Protein AF-A0A2M8CBD7-F1 (afdb_monomer)

Sequence (368 aa):
MSSFVKQGWAGKINLIYIDPPFFTGADFTVRTKIGDEQIEKEPSIIEERAYKDTWSDGIASYLKYMYERLVLMRELLAENGTIYVHLDWHVGHYVKVMMDEIFGYENFVNEVVWRKTNSPKAQTKGLGTQHDIIFIYEKNVGMCNLNSVYREPDEEYLKSFIHDDHDGKGPYQTTALIAGGVQRTAGRKVFEFRGIKAPWLYSLENLERFWQEGRIYKTKSGYRLKVHLKDISGQIVSDLWVDKEVNPLQGQSQEALTFDTQKPEALLKRIILASSNPGDIVADFFCGSGTTLAVAEKLGRRWIGSDLSKFAIQVTRKRLLDIHHSKDLQNKDRKYDKPARPFELWNIGNYETVYWQERQDEYLTFML

Secondary structure (DSSP, 8-state):
-HHHIIIIITT-EEEEEE-----------EEEEETTEEEEEPPPHHHHHHHHHHTTTTHHHHHHHHHHHHHHHHHHEEEEEEEEEEE-TTTHHHHHHHHHHHH-GGGEEEEEEEE--SS--TT-SSS---EEEEEEEESSTT---PPP-EEPPPHHHHTT--B--SSSS--EEEEESB--SHHHHTTPPPEEETTEEE-BSS-HHHHHHHHHTT-EEEETTEEEEEEEGGG-SSEEP-SEE-SGGGPPPPTT-TT--S-TTPPPHHHHHHHHHHH--TT-EEEETT-TT-HHHHHHHHTT-EEEE--S-HHHHHHHHHHHHTGGGSBPSS-TTSB--SPPPP-----HHHHHHHHHHS-HHHHHHHH-

Solvent-accessible surface area (backbone atoms only — not comparable to full-atom values): 21058 Å² total; per-residue (Å²): 104,71,63,46,47,78,73,66,43,46,47,59,29,31,26,37,46,38,55,60,85,62,80,79,85,70,84,72,69,47,54,37,71,62,85,95,45,79,43,77,40,72,56,50,74,66,56,48,46,51,56,53,62,54,42,69,74,40,69,61,37,47,51,52,60,47,48,66,48,51,54,49,50,60,48,28,29,13,68,44,6,36,40,36,45,42,35,39,86,87,45,38,68,63,50,49,56,51,44,32,70,72,50,34,65,79,16,56,71,51,68,29,45,36,37,63,42,98,62,52,58,89,85,46,82,79,82,47,81,32,59,34,41,34,40,32,33,27,58,35,69,94,45,52,58,76,44,90,48,64,40,80,66,47,75,73,62,57,65,54,41,76,42,64,87,84,79,81,66,58,40,18,25,76,43,82,40,54,52,70,57,74,81,62,41,64,92,51,69,68,48,76,55,97,90,42,75,40,38,48,72,59,55,70,69,56,52,51,50,35,50,76,72,64,30,56,42,80,55,100,89,48,63,26,35,54,46,37,63,83,78,51,96,48,35,76,64,72,52,69,46,72,53,80,78,48,42,52,71,49,97,84,40,92,84,62,65,75,45,96,82,54,66,38,57,50,45,47,43,53,54,47,54,24,39,50,54,72,68,36,32,38,34,21,75,41,31,43,58,24,43,62,50,49,40,30,52,78,61,48,21,42,65,48,76,36,58,90,48,70,64,30,50,51,47,20,50,51,49,39,68,50,37,23,78,33,73,24,92,89,43,83,92,38,56,47,70,45,71,58,74,93,81,84,88,84,50,70,75,60,54,47,51,61,59,30,69,80,35,56,77,58,44,61,67,69,78,106

Foldseek 3Di:
DVLCVVVVLFQAAAEEEEEDDALPPDQDWFWADDDPDIDTDRDPPVRVCVVCVCQVVHCVSVLVVVLVVVLVVLRNHHQQHKYKYKYAPNCVVVVVVSCCVRQNPLQWDDKAWAFADPDFDPPDDDDGDGTIIITMGTNDHPRYDFDWDFDADDPVNVVQQPDDPVPPLDTWHWADQAQDDDVRQPPADFDDDPRDTGSGPDDNVVVVVQVVVVQWDADPRGTTGTDGPVNDPHHTDDSYHPDPQQYADDPPDPPDDSFVPDGDLSVLLRVCNGGHAAAGEYEYACCQQNSNVLSCQLRNYHYYYHHPDPVSVVNNVVCQQCQLQDARPVDRVDGSNDHGDDDDDDDPVNSCCVVCVVVVVVVVVVVD

pLDDT: mean 84.97, std 16.79, range [34.19, 98.75]

Organism: NCBI:txid1805029

Structure (mmCIF, N/CA/C/O backbone):
data_AF-A0A2M8CBD7-F1
#
_entry.id   AF-A0A2M8CBD7-F1
#
loop_
_atom_site.group_PDB
_atom_site.id
_atom_site.type_symbol
_atom_site.label_atom_id
_atom_site.label_alt_id
_atom_site.label_comp_id
_atom_site.label_asym_id
_atom_site.label_entity_id
_atom_site.label_seq_id
_atom_site.pdbx_PDB_ins_code
_atom_site.Cartn_x
_atom_site.Cartn_y
_atom_site.Cartn_z
_atom_site.occupancy
_atom_site.B_iso_or_equiv
_atom_site.auth_seq_id
_atom_site.auth_comp_id
_atom_site.auth_asym_id
_atom_site.auth_atom_id
_atom_site.pdbx_PDB_model_num
ATOM 1 N N . MET A 1 1 ? -8.365 -6.777 19.717 1.00 83.69 1 MET A N 1
ATOM 2 C CA . MET A 1 1 ? -7.220 -7.484 19.094 1.00 83.69 1 MET A CA 1
ATOM 3 C C . MET A 1 1 ? -6.781 -8.681 19.924 1.00 83.69 1 MET A C 1
ATOM 5 O O . MET A 1 1 ? -6.815 -9.776 19.388 1.00 83.69 1 MET A O 1
ATOM 9 N N . SER A 1 2 ? -6.460 -8.523 21.214 1.00 83.56 2 SER A N 1
ATOM 10 C CA . SER A 1 2 ? -6.148 -9.647 22.124 1.00 83.56 2 SER A CA 1
ATOM 11 C C . SER A 1 2 ? -7.202 -10.761 22.099 1.00 83.56 2 SER A C 1
ATOM 13 O O . SER A 1 2 ? -6.881 -11.944 22.079 1.00 83.56 2 SER A O 1
ATOM 15 N N . SER A 1 3 ? -8.475 -10.389 22.010 1.00 81.50 3 SER A N 1
ATOM 16 C CA . SER A 1 3 ? -9.573 -11.322 21.793 1.00 81.50 3 SER A CA 1
ATOM 17 C C . SER A 1 3 ? -9.464 -12.159 20.520 1.00 81.50 3 SER A C 1
ATOM 19 O O . SER A 1 3 ? -9.639 -13.371 20.573 1.00 81.50 3 SER A O 1
ATOM 21 N N . PHE A 1 4 ? -9.158 -11.535 19.381 1.00 85.31 4 PHE A N 1
ATOM 22 C CA . PHE A 1 4 ? -8.961 -12.250 18.119 1.00 85.31 4 PHE A CA 1
ATOM 23 C C . PHE A 1 4 ? -7.847 -13.290 18.254 1.00 85.31 4 PHE A C 1
ATOM 25 O O . PHE A 1 4 ? -8.027 -14.430 17.829 1.00 85.31 4 PHE A O 1
ATOM 32 N N . VAL A 1 5 ? -6.742 -12.936 18.918 1.00 84.56 5 VAL A N 1
ATOM 33 C CA . VAL A 1 5 ? -5.652 -13.876 19.214 1.00 84.56 5 VAL A CA 1
ATOM 34 C C . VAL A 1 5 ? -6.177 -15.074 20.014 1.00 84.56 5 VAL A C 1
ATOM 36 O O . VAL A 1 5 ? -6.012 -16.212 19.577 1.00 84.56 5 VAL A O 1
ATOM 39 N N . LYS A 1 6 ? -6.907 -14.834 21.115 1.00 81.62 6 LYS A N 1
ATOM 40 C CA . LYS A 1 6 ? -7.518 -15.896 21.944 1.00 81.62 6 LYS A CA 1
ATOM 41 C C . LYS A 1 6 ? -8.514 -16.777 21.179 1.00 81.62 6 LYS A C 1
ATOM 43 O O . LYS A 1 6 ? -8.679 -17.945 21.509 1.00 81.62 6 LYS A O 1
ATOM 48 N N . GLN A 1 7 ? -9.163 -16.239 20.151 1.00 83.06 7 GLN A N 1
ATOM 49 C CA . GLN A 1 7 ? -10.105 -16.963 19.294 1.00 83.06 7 GLN A CA 1
ATOM 50 C C . GLN A 1 7 ? -9.442 -17.683 18.106 1.00 83.06 7 GLN A C 1
ATOM 52 O O . GLN A 1 7 ? -10.140 -18.197 17.235 1.00 83.06 7 GLN A O 1
ATOM 57 N N . GLY A 1 8 ? -8.107 -17.726 18.041 1.00 88.31 8 GLY A N 1
ATOM 58 C CA . GLY A 1 8 ? -7.384 -18.462 17.000 1.00 88.31 8 GLY A CA 1
ATOM 59 C C . GLY A 1 8 ? -7.198 -17.701 15.684 1.00 88.31 8 GLY A C 1
ATOM 60 O O . GLY A 1 8 ? -6.902 -18.315 14.657 1.00 88.31 8 GLY A O 1
ATOM 61 N N . TRP A 1 9 ? -7.336 -16.370 15.694 1.00 92.69 9 TRP A N 1
ATOM 62 C CA . TRP A 1 9 ? -7.042 -15.519 14.531 1.00 92.69 9 TRP A CA 1
ATOM 63 C C . TRP A 1 9 ? -5.560 -15.151 14.390 1.00 92.69 9 TRP A C 1
ATOM 65 O O . TRP A 1 9 ? -5.191 -14.473 13.431 1.00 92.69 9 TRP A O 1
ATOM 75 N N . ALA A 1 10 ? -4.704 -15.596 15.312 1.00 96.19 10 ALA A N 1
ATOM 76 C CA . ALA A 1 10 ? -3.258 -15.473 15.162 1.00 96.19 10 ALA A CA 1
ATOM 77 C C . ALA A 1 10 ? -2.799 -16.117 13.841 1.00 96.19 10 ALA A C 1
ATOM 79 O O . ALA A 1 10 ? -3.239 -17.216 13.486 1.00 96.19 10 ALA A O 1
ATOM 80 N N . GLY A 1 11 ? -1.926 -15.437 13.095 1.00 97.19 11 GLY A N 1
ATOM 81 C CA . GLY A 1 11 ? -1.415 -15.979 11.836 1.00 97.19 11 GLY A CA 1
ATOM 82 C C . GLY A 1 11 ? -2.386 -15.944 10.650 1.00 97.19 11 GLY A C 1
ATOM 83 O O . GLY A 1 11 ? -2.161 -16.684 9.692 1.00 97.19 11 GLY A O 1
ATOM 84 N N . LYS A 1 12 ? -3.490 -15.182 10.696 1.00 97.81 12 LYS A N 1
ATOM 85 C CA . LYS A 1 12 ? -4.564 -15.265 9.679 1.00 97.81 12 LYS A CA 1
ATOM 86 C C . LYS A 1 12 ? -4.714 -14.039 8.782 1.00 97.81 12 LYS A C 1
ATOM 88 O O . LYS A 1 12 ? -5.360 -14.155 7.745 1.00 97.81 12 LYS A O 1
ATOM 93 N N . ILE A 1 13 ? -4.177 -12.881 9.157 1.00 98.31 13 ILE A N 1
ATOM 94 C CA . ILE A 1 13 ? -4.393 -11.628 8.419 1.00 98.31 13 ILE A CA 1
ATOM 95 C C . ILE A 1 13 ? -3.277 -11.426 7.391 1.00 98.31 13 ILE A C 1
ATOM 97 O O . ILE A 1 13 ? -2.106 -11.390 7.749 1.00 98.31 13 ILE A O 1
ATOM 101 N N . ASN A 1 14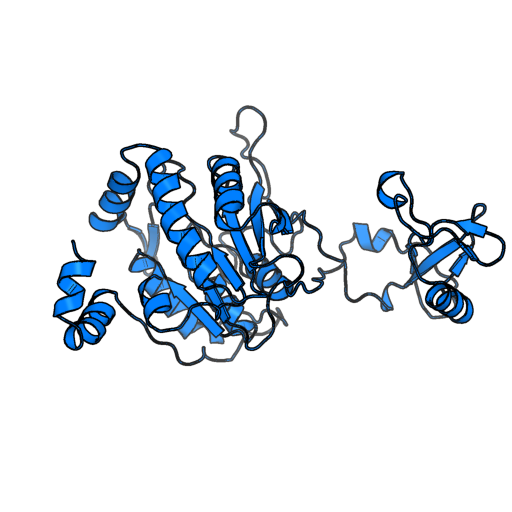 ? -3.619 -11.283 6.111 1.00 98.44 14 ASN A N 1
ATOM 102 C CA . ASN A 1 14 ? -2.627 -11.155 5.037 1.00 98.44 14 ASN A CA 1
ATOM 103 C C . ASN A 1 14 ? -2.070 -9.732 4.921 1.00 98.44 14 ASN A C 1
ATOM 105 O O . ASN A 1 14 ? -0.897 -9.546 4.610 1.00 98.44 14 ASN A O 1
ATOM 109 N N . LEU A 1 15 ? -2.910 -8.730 5.169 1.00 98.69 15 LEU A N 1
ATOM 110 C CA . LEU A 1 15 ? -2.531 -7.328 5.058 1.00 98.69 15 LEU A CA 1
ATOM 111 C C . LEU A 1 15 ? -3.157 -6.527 6.193 1.00 98.69 15 LEU A C 1
ATOM 113 O O . LEU A 1 15 ? -4.369 -6.570 6.385 1.00 98.69 15 LEU A O 1
ATOM 117 N N . ILE A 1 16 ? -2.344 -5.759 6.905 1.00 98.75 16 ILE A N 1
ATOM 118 C CA . ILE A 1 16 ? -2.811 -4.739 7.844 1.00 98.75 16 ILE A CA 1
ATOM 119 C C . ILE A 1 16 ? -2.449 -3.368 7.276 1.00 98.75 16 ILE A C 1
ATOM 121 O O . ILE A 1 16 ? -1.303 -3.132 6.911 1.00 98.75 16 ILE A O 1
ATOM 125 N N . TYR A 1 17 ? -3.405 -2.449 7.219 1.00 98.69 17 TYR A N 1
ATOM 126 C CA . TYR A 1 17 ? -3.135 -1.025 7.024 1.00 98.69 17 TYR A CA 1
ATOM 127 C C . TYR A 1 17 ? -3.629 -0.277 8.252 1.00 98.69 17 TYR A C 1
ATOM 129 O O . TYR A 1 17 ? -4.741 -0.530 8.706 1.00 98.69 17 TYR A O 1
ATOM 137 N N . ILE A 1 18 ? -2.820 0.639 8.778 1.00 97.31 18 ILE A N 1
ATOM 138 C CA . ILE A 1 18 ? -3.231 1.515 9.871 1.00 97.31 18 ILE A CA 1
ATOM 139 C C . ILE A 1 18 ? -2.839 2.966 9.605 1.00 97.31 18 ILE A C 1
ATOM 141 O O . ILE A 1 18 ? -1.761 3.261 9.090 1.00 97.31 18 ILE A O 1
ATOM 145 N N . ASP A 1 19 ? -3.730 3.859 10.020 1.00 93.12 19 ASP A N 1
ATOM 146 C CA . ASP A 1 19 ? -3.571 5.313 10.028 1.00 93.12 19 ASP A CA 1
ATOM 147 C C . ASP A 1 19 ? -3.836 5.812 11.459 1.00 93.12 19 ASP A C 1
ATOM 149 O O . ASP A 1 19 ? -4.906 6.354 11.748 1.00 93.12 19 ASP A O 1
ATOM 153 N N . PRO A 1 20 ? -2.928 5.508 12.409 1.00 90.25 20 PRO A N 1
ATOM 154 C CA . PRO A 1 20 ? -3.104 5.881 13.805 1.00 90.25 20 PRO A CA 1
ATOM 155 C C . PRO A 1 20 ? -3.112 7.409 13.972 1.00 90.25 20 PRO A C 1
ATOM 157 O O . PRO A 1 20 ? -2.624 8.136 13.110 1.00 90.25 20 PRO A O 1
ATOM 160 N N . PRO A 1 21 ? -3.607 7.939 15.104 1.00 81.81 21 PRO A N 1
ATOM 161 C CA . PRO A 1 21 ? -3.495 9.367 15.394 1.00 81.81 21 PRO A CA 1
ATOM 162 C C . PRO A 1 21 ? -2.025 9.827 15.356 1.00 81.81 21 PRO A C 1
ATOM 164 O O . PRO A 1 21 ? -1.144 9.135 15.856 1.00 81.81 21 PRO A O 1
ATOM 167 N N . PHE A 1 22 ? -1.753 11.013 14.804 1.00 70.50 22 PHE A N 1
ATOM 168 C CA . PHE A 1 22 ? -0.384 11.525 14.586 1.00 70.50 22 PHE A CA 1
ATOM 169 C C . PHE A 1 22 ? 0.186 12.357 15.750 1.00 70.50 22 PHE A C 1
ATOM 171 O O . PHE A 1 22 ? 1.156 13.084 15.577 1.00 70.50 22 PHE A O 1
ATOM 178 N N . PHE A 1 23 ? -0.427 12.307 16.938 1.00 61.81 23 PHE A N 1
ATOM 179 C CA . PHE A 1 23 ? 0.027 13.068 18.117 1.00 61.81 23 PHE A CA 1
ATOM 180 C C . PHE A 1 23 ? 0.172 14.595 17.873 1.00 61.81 23 PHE A C 1
ATOM 182 O O . PHE A 1 23 ? 0.967 15.283 18.499 1.00 61.81 23 PHE A O 1
ATOM 189 N N . THR A 1 24 ? -0.624 15.163 16.961 1.00 53.16 24 THR A N 1
ATOM 190 C CA . THR A 1 24 ? -0.503 16.580 16.538 1.00 53.16 24 THR A CA 1
ATOM 191 C C . THR A 1 24 ? -0.964 17.616 17.573 1.00 53.16 24 THR A C 1
ATOM 193 O O . THR A 1 24 ? -0.872 18.814 17.317 1.00 53.16 24 THR A O 1
ATOM 196 N N . GLY A 1 25 ? -1.502 17.181 18.720 1.00 46.53 25 GLY A N 1
ATOM 197 C CA . GLY A 1 25 ? -2.063 18.061 19.753 1.00 46.53 25 GLY A CA 1
ATOM 198 C C . GLY A 1 25 ? -3.338 18.817 19.349 1.00 46.53 25 GLY A C 1
ATOM 199 O O . GLY A 1 25 ? -3.785 19.674 20.102 1.00 46.53 25 GLY A O 1
ATOM 200 N N . ALA A 1 26 ? -3.914 18.534 18.175 1.00 44.00 26 ALA A N 1
ATOM 201 C CA . ALA A 1 26 ? -5.124 19.187 17.685 1.00 44.00 26 ALA A CA 1
ATOM 202 C C . ALA A 1 26 ? -6.395 18.442 18.127 1.00 44.00 26 ALA A C 1
ATOM 204 O O . ALA A 1 26 ? -6.487 17.221 17.979 1.00 44.00 26 ALA A O 1
ATOM 205 N N . ASP A 1 27 ? -7.384 19.192 18.617 1.00 41.62 27 ASP A N 1
ATOM 206 C CA . ASP A 1 27 ? -8.730 18.689 18.890 1.00 41.62 27 ASP A CA 1
ATOM 207 C C . ASP A 1 27 ? -9.413 18.312 17.564 1.00 41.62 27 ASP A C 1
ATOM 209 O O . ASP A 1 27 ? -9.654 19.159 16.696 1.00 41.62 27 ASP A O 1
ATOM 213 N N . PHE A 1 28 ? -9.712 17.024 17.381 1.00 47.38 28 PHE A N 1
ATOM 214 C CA . PHE A 1 28 ? -10.456 16.538 16.219 1.00 47.38 28 PHE A CA 1
ATOM 215 C C . PHE A 1 28 ? -11.926 16.959 16.355 1.00 47.38 28 PHE A C 1
ATOM 217 O O . PHE A 1 28 ? -12.721 16.295 17.019 1.00 47.38 28 PHE A O 1
ATOM 224 N N . THR A 1 29 ? -12.293 18.081 15.739 1.00 41.53 29 THR A N 1
ATOM 225 C CA . THR A 1 29 ? -13.694 18.491 15.587 1.00 41.53 29 THR A CA 1
ATOM 226 C C . THR A 1 29 ? -14.302 17.753 14.399 1.00 41.53 29 THR A C 1
ATOM 228 O O . THR A 1 29 ? -13.705 17.690 13.331 1.00 41.53 29 THR A O 1
ATOM 231 N N . VAL A 1 30 ? -15.478 17.146 14.577 1.00 49.03 30 VAL A N 1
ATOM 232 C CA . VAL A 1 30 ? -16.155 16.405 13.504 1.00 49.03 30 VAL A CA 1
ATOM 233 C C . VAL A 1 30 ? -17.222 17.303 12.894 1.00 49.03 30 VAL A C 1
ATOM 235 O O . VAL A 1 30 ? -18.230 17.611 13.531 1.00 49.03 30 VAL A O 1
ATOM 238 N N . ARG A 1 31 ? -17.045 17.703 11.634 1.00 44.53 31 ARG A N 1
ATOM 239 C CA . ARG A 1 31 ? -18.047 18.491 10.901 1.00 44.53 31 ARG A CA 1
ATOM 240 C C . ARG A 1 31 ? -18.984 17.572 10.127 1.00 44.53 31 ARG A C 1
ATOM 242 O O . ARG A 1 31 ? -18.539 16.795 9.291 1.00 44.53 31 ARG A O 1
ATOM 249 N N . THR A 1 32 ? -20.290 17.650 10.381 1.00 41.12 32 THR A N 1
ATOM 250 C CA . THR A 1 32 ? -21.309 16.856 9.671 1.00 41.12 32 THR A CA 1
ATOM 251 C C . THR A 1 32 ? -22.356 17.764 9.025 1.00 41.12 32 THR A C 1
ATOM 253 O O . THR A 1 32 ? -22.710 18.805 9.565 1.00 41.12 32 THR A O 1
ATOM 256 N N . LYS A 1 33 ? -22.886 17.364 7.864 1.00 39.84 33 LYS A N 1
ATOM 257 C CA . LYS A 1 33 ? -24.097 17.961 7.277 1.00 39.84 33 LYS A CA 1
ATOM 258 C C . LYS A 1 33 ? -25.312 17.095 7.593 1.00 39.84 33 LYS A C 1
ATOM 260 O O . LYS A 1 33 ? -25.305 15.907 7.270 1.00 39.84 33 LYS A O 1
ATOM 265 N N . ILE A 1 34 ? -26.354 17.688 8.171 1.00 40.59 34 ILE A N 1
ATOM 266 C CA . ILE A 1 34 ? -27.686 17.080 8.286 1.00 40.59 34 ILE A CA 1
ATOM 267 C C . ILE A 1 34 ? -28.657 18.005 7.546 1.00 40.59 34 ILE A C 1
ATOM 269 O O . ILE A 1 34 ? -28.948 19.102 8.008 1.00 40.59 34 ILE A O 1
ATOM 273 N N . GLY A 1 35 ? -29.136 17.580 6.374 1.00 60.59 35 GLY A N 1
ATOM 274 C CA . GLY A 1 35 ? -29.916 18.453 5.488 1.00 60.59 35 GLY A CA 1
ATOM 275 C C . GLY A 1 35 ? -29.066 19.589 4.902 1.00 60.59 35 GLY A C 1
ATOM 276 O O . GLY A 1 35 ? -27.921 19.358 4.505 1.00 60.59 35 GLY A O 1
ATOM 277 N N . ASP A 1 36 ? -29.622 20.803 4.861 1.00 47.16 36 ASP A N 1
ATOM 278 C CA . ASP A 1 36 ? -28.921 22.016 4.407 1.00 47.16 36 ASP A CA 1
ATOM 279 C C . ASP A 1 36 ? -28.072 22.681 5.509 1.00 47.16 36 ASP A C 1
ATOM 281 O O . ASP A 1 36 ? -27.310 23.609 5.232 1.00 47.16 36 ASP A O 1
ATOM 285 N N . GLU A 1 37 ? -28.139 22.184 6.747 1.00 34.44 37 GLU A N 1
ATOM 286 C CA . GLU A 1 37 ? -27.398 22.734 7.881 1.00 34.44 37 GLU A CA 1
ATOM 287 C C . GLU A 1 37 ? -26.084 21.973 8.125 1.00 34.44 37 GLU A C 1
ATOM 289 O O . GLU A 1 37 ? -26.023 20.737 8.154 1.00 34.44 37 GLU A O 1
ATOM 294 N N . GLN A 1 38 ? -24.996 22.734 8.289 1.00 42.00 38 GLN A N 1
ATOM 295 C CA . GLN A 1 38 ? -23.726 22.214 8.795 1.00 42.00 38 GLN A CA 1
ATOM 296 C C . GLN A 1 38 ? -23.768 22.237 10.318 1.00 42.00 38 GLN A C 1
ATOM 298 O O . GLN A 1 38 ? -23.877 23.301 10.920 1.00 42.00 38 GLN A O 1
ATOM 303 N N . ILE A 1 39 ? -23.660 21.062 10.925 1.00 45.88 39 ILE A N 1
ATOM 304 C CA . ILE A 1 39 ? -23.569 20.897 12.368 1.00 45.88 39 ILE A CA 1
ATOM 305 C C . ILE A 1 39 ? -22.127 20.501 12.677 1.00 45.88 39 ILE A C 1
ATOM 307 O O . ILE A 1 39 ? -21.651 19.429 12.288 1.00 45.88 39 ILE A O 1
ATOM 311 N N . GLU A 1 40 ? -21.416 21.383 13.369 1.00 43.94 40 GLU A N 1
ATOM 312 C CA . GLU A 1 40 ? -20.150 21.034 14.003 1.00 43.94 40 GLU A CA 1
ATOM 313 C C . GLU A 1 40 ? -20.471 20.229 15.262 1.00 43.94 40 GLU A C 1
ATOM 315 O O . GLU A 1 40 ? -21.174 20.701 16.154 1.00 43.94 40 GLU A O 1
ATOM 320 N N . LYS A 1 41 ? -20.015 18.976 15.309 1.00 44.03 41 LYS A N 1
ATOM 321 C CA . LYS A 1 41 ? -20.152 18.138 16.491 1.00 44.03 41 LYS A CA 1
ATOM 322 C C . LYS A 1 41 ? -18.823 18.156 17.232 1.00 44.03 41 LYS A C 1
ATOM 324 O O . LYS A 1 41 ? -17.823 17.623 16.744 1.00 44.03 41 LYS A O 1
ATOM 329 N N . GLU A 1 42 ? -18.829 18.753 18.416 1.00 42.69 42 GLU A N 1
ATOM 330 C CA . GLU A 1 42 ? -17.718 18.612 19.352 1.00 42.69 42 GLU A CA 1
ATOM 331 C C . GLU A 1 42 ? -17.534 17.122 19.700 1.00 42.69 42 GLU A C 1
ATOM 333 O O . GLU A 1 42 ? -18.534 16.393 19.828 1.00 42.69 42 GLU A O 1
ATOM 338 N N . PRO A 1 43 ? -16.284 16.628 19.788 1.00 44.22 43 PRO A N 1
ATOM 339 C CA . PRO A 1 43 ? -16.022 15.254 20.197 1.00 44.22 43 PRO A CA 1
ATOM 340 C C . PRO A 1 43 ? -16.763 14.960 21.504 1.00 44.22 43 PRO A C 1
ATOM 342 O O . PRO A 1 43 ? -16.900 15.821 22.371 1.00 44.22 43 PRO A O 1
ATOM 345 N N . SER A 1 44 ? -17.316 13.752 21.640 1.00 40.34 44 SER A N 1
ATOM 346 C CA . SER A 1 44 ? -18.042 13.430 22.872 1.00 40.34 44 SER A CA 1
ATOM 347 C C . SER A 1 44 ? -17.104 13.553 24.077 1.00 40.34 44 SER A C 1
ATOM 349 O O . SER A 1 44 ? -15.925 13.239 23.964 1.00 40.34 44 SER A O 1
ATOM 351 N N . ILE A 1 45 ? -17.625 13.926 25.252 1.00 34.88 45 ILE A N 1
ATOM 352 C CA . ILE A 1 45 ? -16.841 14.035 26.503 1.00 34.88 45 ILE A CA 1
ATOM 353 C C . ILE A 1 45 ? -15.994 12.773 26.766 1.00 34.88 45 ILE A C 1
ATOM 355 O O . ILE A 1 45 ? -14.926 12.853 27.361 1.00 34.88 45 ILE A O 1
ATOM 359 N N . ILE A 1 46 ? -16.456 11.604 26.308 1.00 39.59 46 ILE A N 1
ATOM 360 C CA . ILE A 1 46 ? -15.738 10.327 26.409 1.00 39.59 46 ILE A CA 1
ATOM 361 C C . ILE A 1 46 ? -14.563 10.259 25.422 1.00 39.59 46 ILE A C 1
ATOM 363 O O . ILE A 1 46 ? -13.484 9.834 25.812 1.00 39.59 46 ILE A O 1
ATOM 367 N N . GLU A 1 47 ? -14.750 10.673 24.166 1.00 45.00 47 GLU A N 1
ATOM 368 C CA . GLU A 1 47 ? -13.683 10.720 23.154 1.00 45.00 47 GLU A CA 1
ATOM 369 C C . GLU A 1 47 ? -12.642 11.790 23.505 1.00 45.00 47 GLU A C 1
ATOM 371 O O . GLU A 1 47 ? -11.447 11.514 23.476 1.00 45.00 47 GLU A O 1
ATOM 376 N N . GLU A 1 48 ? -13.082 12.981 23.913 1.00 41.53 48 GLU A N 1
ATOM 377 C CA . GLU A 1 48 ? -12.194 14.078 24.300 1.00 41.53 48 GLU A CA 1
ATOM 378 C C . GLU A 1 48 ? -11.382 13.734 25.557 1.00 41.53 48 GLU A C 1
ATOM 380 O O . GLU A 1 48 ? -10.167 13.929 25.569 1.00 41.53 48 GLU A O 1
ATOM 385 N N . ARG A 1 49 ? -12.013 13.147 26.590 1.00 38.12 49 ARG A N 1
ATOM 386 C CA . ARG A 1 49 ? -11.287 12.647 27.770 1.00 38.12 49 ARG A CA 1
ATOM 387 C C . ARG A 1 49 ? -10.371 11.483 27.429 1.00 38.12 49 ARG A C 1
ATOM 389 O O . ARG A 1 49 ? -9.240 11.496 27.879 1.00 38.12 49 ARG A O 1
ATOM 396 N N . ALA A 1 50 ? -10.793 10.522 26.604 1.00 40.34 50 ALA A N 1
ATOM 397 C CA . ALA A 1 50 ? -9.933 9.401 26.230 1.00 40.34 50 ALA A CA 1
ATOM 398 C C . ALA A 1 50 ? -8.673 9.872 25.490 1.00 40.34 50 ALA A C 1
ATOM 400 O O . ALA A 1 50 ? -7.581 9.417 25.816 1.00 40.34 50 ALA A O 1
ATOM 401 N N . TYR A 1 51 ? -8.785 10.808 24.542 1.00 47.22 51 TYR A N 1
ATOM 402 C CA . TYR A 1 51 ? -7.618 11.354 23.844 1.00 47.22 51 TYR A CA 1
ATOM 403 C C . TYR A 1 51 ? -6.767 12.272 24.737 1.00 47.22 51 TYR A C 1
ATOM 405 O O . TYR A 1 51 ? -5.544 12.154 24.701 1.00 47.22 51 TYR A O 1
ATOM 413 N N . LYS A 1 52 ? -7.369 13.141 25.565 1.00 46.59 52 LYS A N 1
ATOM 414 C CA . LYS A 1 52 ? -6.617 13.993 26.509 1.00 46.59 52 LYS A CA 1
ATOM 415 C C . LYS A 1 52 ? -5.916 13.184 27.607 1.00 46.59 52 LYS A C 1
ATOM 417 O O . LYS A 1 52 ? -4.752 13.458 27.883 1.00 46.59 52 LYS A O 1
ATOM 422 N N . ASP A 1 53 ? -6.571 12.168 28.171 1.00 46.62 53 ASP A N 1
ATOM 423 C CA . ASP A 1 53 ? -5.998 11.292 29.205 1.00 46.62 53 ASP A CA 1
ATOM 424 C C . ASP A 1 53 ? -4.931 10.347 28.625 1.00 46.62 53 ASP A C 1
ATOM 426 O O . ASP A 1 53 ? -3.931 10.084 29.281 1.00 46.62 53 ASP A O 1
ATOM 430 N N . THR A 1 54 ? -5.076 9.864 27.380 1.00 52.94 54 THR A N 1
ATOM 431 C CA . THR A 1 54 ? -4.065 8.976 26.759 1.00 52.94 54 THR A CA 1
ATOM 432 C C . THR A 1 54 ? -2.738 9.701 26.496 1.00 52.94 54 THR A C 1
ATOM 434 O O . THR A 1 54 ? -1.683 9.071 26.473 1.00 52.94 54 THR A O 1
ATOM 437 N N . TRP A 1 55 ? -2.765 11.023 26.309 1.00 60.06 55 TRP A N 1
ATOM 438 C CA . TRP A 1 55 ? -1.591 11.828 25.952 1.00 60.06 55 TRP A CA 1
ATOM 439 C C . TRP A 1 55 ? -1.071 12.729 27.076 1.00 60.06 55 TRP A C 1
ATOM 441 O O . TRP A 1 55 ? -0.179 13.542 26.822 1.00 60.06 55 TRP A O 1
ATOM 451 N N . SER A 1 56 ? -1.579 12.587 28.304 1.00 55.94 56 SER A N 1
ATOM 452 C CA . SER A 1 56 ? -1.207 13.447 29.436 1.00 55.94 56 SER A CA 1
ATOM 453 C C . SER A 1 56 ? 0.297 13.438 29.739 1.00 55.94 56 SER A C 1
ATOM 455 O O . SER A 1 56 ? 0.844 14.481 30.092 1.00 55.94 56 SER A O 1
ATOM 457 N N . ASP A 1 57 ? 0.978 12.305 29.523 1.00 63.16 57 ASP A N 1
AT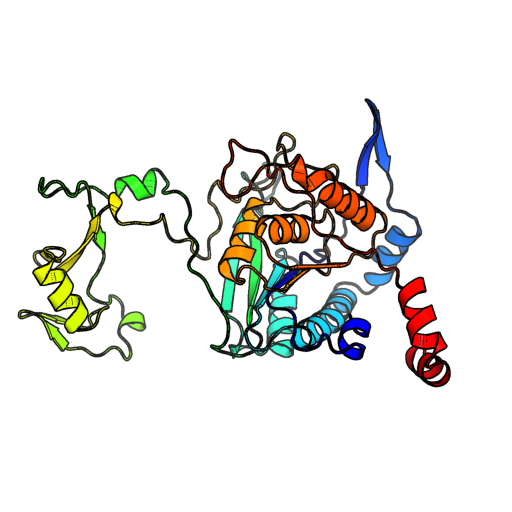OM 458 C CA . ASP A 1 57 ? 2.427 12.157 29.759 1.00 63.16 57 ASP A CA 1
ATOM 459 C C . ASP A 1 57 ? 3.269 12.316 28.475 1.00 63.16 57 ASP A C 1
ATOM 461 O O . ASP A 1 57 ? 4.431 11.904 28.397 1.00 63.16 57 ASP A O 1
ATOM 465 N N . GLY A 1 58 ? 2.693 12.925 27.437 1.00 76.50 58 GLY A N 1
ATOM 466 C CA . GLY A 1 58 ? 3.398 13.259 26.207 1.00 76.50 58 GLY A CA 1
ATOM 467 C C . GLY A 1 58 ? 3.629 12.068 25.267 1.00 76.50 58 GLY A C 1
ATOM 468 O O . GLY A 1 58 ? 2.867 11.101 25.225 1.00 76.50 58 GLY A O 1
ATOM 469 N N . ILE A 1 59 ? 4.710 12.144 24.482 1.00 81.12 59 ILE A N 1
ATOM 470 C CA . ILE A 1 59 ? 5.048 11.146 23.453 1.00 81.12 59 ILE A CA 1
ATOM 471 C C . ILE A 1 59 ? 5.313 9.748 24.036 1.00 81.12 59 ILE A C 1
ATOM 473 O O . ILE A 1 59 ? 5.115 8.751 23.351 1.00 81.12 59 ILE A O 1
ATOM 477 N N . ALA A 1 60 ? 5.720 9.638 25.303 1.00 83.44 60 ALA A N 1
ATOM 478 C CA . ALA A 1 60 ? 5.970 8.344 25.935 1.00 83.44 60 ALA A CA 1
ATOM 479 C C . ALA A 1 60 ? 4.690 7.493 26.017 1.00 83.44 60 ALA A C 1
ATOM 481 O O . ALA A 1 60 ? 4.710 6.316 25.651 1.00 83.44 60 ALA A O 1
ATOM 482 N N . SER A 1 61 ? 3.560 8.100 26.398 1.00 81.06 61 SER A N 1
ATOM 483 C CA . SER A 1 61 ? 2.260 7.418 26.401 1.00 81.06 61 SER A CA 1
ATOM 484 C C . SER A 1 61 ? 1.809 7.041 24.990 1.00 81.06 61 SER A C 1
ATOM 486 O O . SER A 1 61 ? 1.228 5.972 24.806 1.00 81.06 61 SER A O 1
ATOM 488 N N . TYR A 1 62 ? 2.163 7.845 23.976 1.00 84.56 62 TYR A N 1
ATOM 489 C CA . TYR A 1 62 ? 1.996 7.511 22.548 1.00 84.56 62 TYR A CA 1
ATOM 490 C C . TYR A 1 62 ? 2.721 6.263 22.138 1.00 84.56 62 TYR A C 1
ATOM 492 O O . TYR A 1 62 ? 2.122 5.344 21.571 1.00 84.56 62 TYR A O 1
ATOM 500 N N . LEU A 1 63 ? 3.995 6.200 22.474 1.00 88.88 63 LEU A N 1
ATOM 501 C CA . LEU A 1 63 ? 4.792 5.059 22.097 1.00 88.88 63 LEU A CA 1
ATOM 502 C C . LEU A 1 63 ? 4.316 3.800 22.823 1.00 88.88 63 LEU A C 1
ATOM 504 O O . LEU A 1 63 ? 4.169 2.766 22.180 1.00 88.88 63 LEU A O 1
ATOM 508 N N . LYS A 1 64 ? 3.947 3.893 24.106 1.00 88.94 64 LYS A N 1
ATOM 509 C CA . LYS A 1 64 ? 3.348 2.766 24.834 1.00 88.94 64 LYS A CA 1
ATOM 510 C C . LYS A 1 64 ? 2.034 2.295 24.195 1.00 88.94 64 LYS A C 1
ATOM 512 O O . LYS A 1 64 ? 1.876 1.108 23.921 1.00 88.94 64 LYS A O 1
ATOM 517 N N . TYR A 1 65 ? 1.125 3.226 23.896 1.00 87.56 65 TYR A N 1
ATOM 518 C CA . TYR A 1 65 ? -0.153 2.945 23.235 1.00 87.56 65 TYR A CA 1
ATOM 519 C C . TYR A 1 65 ? 0.029 2.219 21.893 1.00 87.56 65 TYR A C 1
ATOM 521 O O . TYR A 1 65 ? -0.711 1.277 21.587 1.00 87.56 65 TYR A O 1
ATOM 529 N N . MET A 1 66 ? 0.999 2.659 21.086 1.00 93.12 66 MET A N 1
ATOM 530 C CA . MET A 1 66 ? 1.303 2.050 19.792 1.00 93.12 66 MET A CA 1
ATOM 531 C C . MET A 1 66 ? 1.988 0.692 19.941 1.00 93.12 66 MET A C 1
ATOM 533 O O . MET A 1 66 ? 1.609 -0.240 19.233 1.00 93.12 66 MET A O 1
ATOM 537 N N . TYR A 1 67 ? 2.926 0.552 20.881 1.00 95.75 67 TYR A N 1
ATOM 538 C CA . TYR A 1 67 ? 3.671 -0.685 21.122 1.00 95.75 67 TYR A CA 1
ATOM 539 C C . TYR A 1 67 ? 2.735 -1.863 21.394 1.00 95.75 67 TYR A C 1
ATOM 541 O O . TYR A 1 67 ? 2.763 -2.863 20.678 1.00 95.75 67 TYR A O 1
ATOM 549 N N . GLU A 1 68 ? 1.832 -1.707 22.366 1.00 93.31 68 GLU A N 1
ATOM 550 C CA . GLU A 1 68 ? 0.869 -2.744 22.763 1.00 93.31 68 GLU A CA 1
ATOM 551 C C . GLU A 1 68 ? 0.019 -3.229 21.577 1.00 93.31 68 GLU A C 1
ATOM 553 O O . GLU A 1 68 ? -0.319 -4.407 21.460 1.00 93.31 68 GLU A O 1
ATOM 558 N N . ARG A 1 69 ? -0.313 -2.319 20.659 1.00 95.38 69 ARG A N 1
ATOM 559 C CA . ARG A 1 69 ? -1.126 -2.610 19.475 1.00 95.38 69 ARG A CA 1
ATOM 560 C C . ARG A 1 69 ? -0.314 -3.274 18.375 1.00 95.38 69 ARG A C 1
ATOM 562 O O . ARG A 1 69 ? -0.786 -4.249 17.798 1.00 95.38 69 ARG A O 1
ATOM 569 N N . LEU A 1 70 ? 0.884 -2.771 18.095 1.00 98.12 70 LEU A N 1
ATOM 570 C CA . LEU A 1 70 ? 1.765 -3.302 17.056 1.00 98.12 70 LEU A CA 1
ATOM 571 C C . LEU A 1 70 ? 2.212 -4.736 17.368 1.00 98.12 70 LEU A C 1
ATOM 573 O O . LEU A 1 70 ? 2.238 -5.559 16.454 1.00 98.12 70 LEU A O 1
ATOM 577 N N . VAL A 1 71 ? 2.459 -5.068 18.642 1.00 98.19 71 VAL A N 1
ATOM 578 C CA . VAL A 1 71 ? 2.727 -6.452 19.079 1.00 98.19 71 VAL A CA 1
ATOM 579 C C . VAL A 1 71 ? 1.567 -7.375 18.699 1.00 98.19 71 VAL A C 1
ATOM 581 O O . VAL A 1 71 ? 1.768 -8.386 18.027 1.00 98.19 71 VAL A O 1
ATOM 584 N N . LEU A 1 72 ? 0.332 -6.993 19.038 1.00 97.50 72 LEU A N 1
ATOM 585 C CA . LEU A 1 72 ? -0.853 -7.787 18.701 1.00 97.50 72 LEU A CA 1
ATOM 586 C C . LEU A 1 72 ? -1.083 -7.878 17.186 1.00 97.50 72 LEU A C 1
ATOM 588 O O . LEU A 1 72 ? -1.481 -8.925 16.680 1.00 97.50 72 LEU A O 1
ATOM 592 N N . MET A 1 73 ? -0.831 -6.802 16.437 1.00 98.44 73 MET A N 1
ATOM 593 C CA . MET A 1 73 ? -0.929 -6.825 14.975 1.00 98.44 73 MET A CA 1
ATOM 594 C C . MET A 1 73 ? 0.075 -7.801 14.362 1.00 98.44 73 MET A C 1
ATOM 596 O O . MET A 1 73 ? -0.296 -8.557 13.465 1.00 98.44 73 MET A O 1
ATOM 600 N N . ARG A 1 74 ? 1.309 -7.850 14.878 1.00 98.12 74 ARG A N 1
ATOM 601 C CA . ARG A 1 74 ? 2.316 -8.828 14.450 1.00 98.12 74 ARG A CA 1
ATOM 602 C C . ARG A 1 74 ? 1.864 -10.268 14.700 1.00 98.12 74 ARG A C 1
ATOM 604 O O . ARG A 1 74 ? 2.070 -11.123 13.842 1.00 98.12 74 ARG A O 1
ATOM 611 N N . GLU A 1 75 ? 1.230 -10.545 15.839 1.00 97.81 75 GLU A N 1
ATOM 612 C CA . GLU A 1 75 ? 0.676 -11.875 16.138 1.00 97.81 75 GLU A CA 1
ATOM 613 C C . GLU A 1 75 ? -0.463 -12.268 15.184 1.00 97.81 75 GLU A C 1
ATOM 615 O O . GLU A 1 75 ? -0.563 -13.424 14.762 1.00 97.81 75 GLU A O 1
ATOM 620 N N . LEU A 1 76 ? -1.316 -11.310 14.815 1.00 98.25 76 LEU A N 1
ATOM 621 C CA . LEU A 1 76 ? -2.457 -11.535 13.925 1.00 98.25 76 LEU A CA 1
ATOM 622 C C . LEU A 1 76 ? -2.057 -11.723 12.454 1.00 98.25 76 LEU A C 1
ATOM 624 O O . LEU A 1 76 ? -2.771 -12.413 11.718 1.00 98.25 76 LEU A O 1
ATOM 628 N N . LEU A 1 77 ? -0.935 -11.145 12.017 1.00 98.12 77 LEU A N 1
ATOM 629 C CA . LEU A 1 77 ? -0.438 -11.302 10.650 1.00 98.12 77 LEU A CA 1
ATOM 630 C C . LEU A 1 77 ? -0.124 -12.760 10.318 1.00 98.12 77 LEU A C 1
ATOM 632 O O . LEU A 1 77 ? 0.464 -13.480 11.122 1.00 98.12 77 LEU A O 1
ATOM 636 N N . ALA A 1 78 ? -0.464 -13.176 9.103 1.00 98.00 78 ALA A N 1
ATOM 637 C CA . ALA A 1 78 ? -0.007 -14.419 8.499 1.00 98.00 78 ALA A CA 1
ATOM 638 C C . ALA A 1 78 ? 1.516 -14.415 8.293 1.00 98.00 78 ALA A C 1
ATOM 640 O O . ALA A 1 78 ? 2.139 -13.358 8.234 1.00 98.00 78 ALA A O 1
ATOM 641 N N . GLU A 1 79 ? 2.119 -15.598 8.148 1.00 97.50 79 GLU A N 1
ATOM 642 C CA . GLU A 1 79 ? 3.575 -15.744 7.969 1.00 97.50 79 GLU A CA 1
ATOM 643 C C . GLU A 1 79 ? 4.116 -15.014 6.730 1.00 97.50 79 GLU A C 1
ATOM 645 O O . GLU A 1 79 ? 5.248 -14.544 6.744 1.00 97.50 79 GLU A O 1
ATOM 650 N N . ASN A 1 80 ? 3.292 -14.879 5.689 1.00 96.75 80 ASN A N 1
ATOM 651 C CA . ASN A 1 80 ? 3.565 -14.112 4.470 1.00 96.75 80 ASN A CA 1
ATOM 652 C C . ASN A 1 80 ? 2.878 -12.733 4.455 1.00 96.75 80 ASN A C 1
ATOM 654 O O . ASN A 1 80 ? 2.732 -12.119 3.395 1.00 96.75 80 ASN A O 1
ATOM 658 N N . GLY A 1 81 ? 2.377 -12.285 5.608 1.00 98.00 81 GLY A N 1
ATOM 659 C CA . GLY A 1 81 ? 1.597 -11.066 5.736 1.00 98.00 81 GLY A CA 1
ATOM 660 C C . GLY A 1 81 ? 2.456 -9.807 5.797 1.00 98.00 81 GLY A C 1
ATOM 661 O O . GLY A 1 81 ? 3.638 -9.853 6.148 1.00 98.00 81 GLY A O 1
ATOM 662 N N . THR A 1 82 ? 1.838 -8.671 5.483 1.00 98.44 82 THR A N 1
ATOM 663 C CA . THR A 1 82 ? 2.481 -7.350 5.536 1.00 98.44 82 THR A CA 1
ATOM 664 C C . THR A 1 82 ? 1.656 -6.347 6.335 1.00 98.44 82 THR A C 1
ATOM 666 O O . THR A 1 82 ? 0.429 -6.448 6.417 1.00 98.44 82 THR A O 1
ATOM 669 N N . ILE A 1 83 ? 2.331 -5.359 6.916 1.00 98.75 83 ILE A N 1
ATOM 670 C CA . ILE A 1 83 ? 1.710 -4.220 7.588 1.00 98.75 83 ILE A CA 1
ATOM 671 C C . ILE A 1 83 ? 2.193 -2.902 6.986 1.00 98.75 83 ILE A C 1
ATOM 673 O O . ILE A 1 83 ? 3.381 -2.720 6.727 1.00 98.75 83 ILE A O 1
ATOM 677 N N . TYR A 1 84 ? 1.246 -1.988 6.790 1.00 98.75 84 TYR A N 1
ATOM 678 C CA . TYR A 1 84 ? 1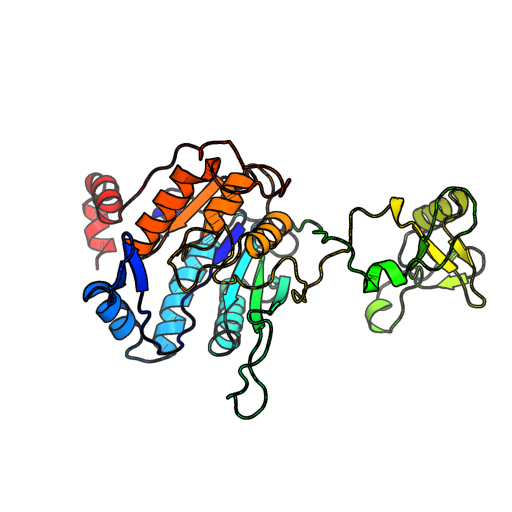.445 -0.618 6.342 1.00 98.75 84 TYR A CA 1
ATOM 679 C C . TYR A 1 84 ? 1.083 0.330 7.482 1.00 98.75 84 TYR A C 1
ATOM 681 O O . TYR A 1 84 ? -0.055 0.310 7.956 1.00 98.75 84 TYR A O 1
ATOM 689 N N . VAL A 1 85 ? 2.028 1.167 7.906 1.00 98.44 85 VAL A N 1
ATOM 690 C CA . VAL A 1 85 ? 1.828 2.134 8.996 1.00 98.44 85 VAL A CA 1
ATOM 691 C C . VAL A 1 85 ? 2.004 3.547 8.458 1.00 98.44 85 VAL A C 1
ATOM 693 O O . VAL A 1 85 ? 3.121 3.960 8.151 1.00 98.44 85 VAL A O 1
ATOM 696 N N . HIS A 1 86 ? 0.890 4.265 8.310 1.00 97.50 86 HIS A N 1
ATOM 697 C CA . HIS A 1 86 ? 0.838 5.638 7.807 1.00 97.50 86 HIS A CA 1
ATOM 698 C C . HIS A 1 86 ? 1.099 6.621 8.949 1.00 97.50 86 HIS A C 1
ATOM 700 O O . HIS A 1 86 ? 0.401 6.582 9.957 1.00 97.50 86 HIS A O 1
ATOM 706 N N . LEU A 1 87 ? 2.105 7.483 8.812 1.00 93.94 87 LEU A N 1
ATOM 707 C CA . LEU A 1 87 ? 2.536 8.421 9.847 1.00 93.94 87 LEU A CA 1
ATOM 708 C C . LEU A 1 87 ? 2.969 9.755 9.244 1.00 93.94 87 LEU A C 1
ATOM 710 O O . LEU A 1 87 ? 3.388 9.834 8.089 1.00 93.94 87 LEU A O 1
ATOM 714 N N . ASP A 1 88 ? 2.951 10.796 10.069 1.00 89.00 88 ASP A N 1
ATOM 715 C CA . ASP A 1 88 ? 3.616 12.053 9.755 1.00 89.00 88 ASP A CA 1
ATOM 716 C C . ASP A 1 88 ? 5.004 12.158 10.417 1.00 89.00 88 ASP A C 1
ATOM 718 O O . ASP A 1 88 ? 5.498 11.250 11.096 1.00 89.00 88 ASP A O 1
ATOM 722 N N . TRP A 1 89 ? 5.651 13.302 10.203 1.00 85.44 89 TRP A N 1
ATOM 723 C CA . TRP A 1 89 ? 7.002 13.580 10.678 1.00 85.44 89 TRP A CA 1
ATOM 724 C C . TRP A 1 89 ? 7.138 13.661 12.209 1.00 85.44 89 TRP A C 1
ATOM 726 O O . TRP A 1 89 ? 8.257 13.521 12.700 1.00 85.44 89 TRP A O 1
ATOM 736 N N . HIS A 1 90 ? 6.056 13.885 12.969 1.00 83.50 90 HIS A N 1
ATOM 737 C CA . HIS A 1 90 ? 6.143 14.035 14.427 1.00 83.50 90 HIS A CA 1
ATOM 738 C C . HIS A 1 90 ? 6.511 12.712 15.102 1.00 83.50 90 HIS A C 1
ATOM 740 O O . HIS A 1 90 ? 7.277 12.693 16.065 1.00 83.50 90 HIS A O 1
ATOM 746 N N . VAL A 1 91 ? 5.962 11.603 14.596 1.00 88.88 91 VAL A N 1
ATOM 747 C CA . VAL A 1 91 ? 6.065 10.278 15.229 1.00 88.88 91 VAL A CA 1
ATOM 748 C C . VAL A 1 91 ? 6.745 9.225 14.355 1.00 88.88 91 VAL A C 1
ATOM 750 O O . VAL A 1 91 ? 7.182 8.204 14.887 1.00 88.88 91 VAL A O 1
ATOM 753 N N . GLY A 1 92 ? 6.900 9.476 13.047 1.00 91.44 92 GLY A N 1
ATOM 754 C CA . GLY A 1 92 ? 7.438 8.524 12.069 1.00 91.44 92 GLY A CA 1
ATOM 755 C C . GLY A 1 92 ? 8.713 7.814 12.527 1.00 91.44 92 GLY A C 1
ATOM 756 O O . GLY A 1 92 ? 8.754 6.590 12.611 1.00 91.44 92 GLY A O 1
ATOM 757 N N . HIS A 1 93 ? 9.745 8.565 12.909 1.00 94.31 93 HIS A N 1
ATOM 758 C CA . HIS A 1 93 ? 11.032 7.974 13.295 1.00 94.31 93 HIS A CA 1
ATOM 759 C C . HIS A 1 93 ? 10.967 7.156 14.593 1.00 94.31 93 HIS A C 1
ATOM 761 O O . HIS A 1 93 ? 11.621 6.121 14.698 1.00 94.31 93 HIS A O 1
ATOM 767 N N . TYR A 1 94 ? 10.155 7.579 15.565 1.00 94.88 94 TYR A N 1
ATOM 768 C CA . TYR A 1 94 ? 9.992 6.851 16.825 1.00 94.88 94 TYR A CA 1
ATOM 769 C C . TYR A 1 94 ? 9.249 5.530 16.614 1.00 94.88 94 TYR A C 1
ATOM 771 O O . TYR A 1 94 ? 9.661 4.494 17.134 1.00 94.88 94 TYR A O 1
ATOM 779 N N . VAL A 1 95 ? 8.188 5.550 15.801 1.00 95.94 95 VAL A N 1
ATOM 780 C CA . VAL A 1 95 ? 7.452 4.333 15.446 1.00 95.94 95 VAL A CA 1
ATOM 781 C C . VAL A 1 95 ? 8.306 3.419 14.569 1.00 95.94 95 VAL A C 1
ATOM 783 O O . VAL A 1 95 ? 8.250 2.213 14.756 1.00 95.94 95 VAL A O 1
ATOM 786 N N . LYS A 1 96 ? 9.160 3.947 13.682 1.00 97.75 96 LYS A N 1
ATOM 787 C CA . LYS A 1 96 ? 10.090 3.126 12.889 1.00 97.75 96 LYS A CA 1
ATOM 788 C C . LYS A 1 96 ? 11.024 2.294 13.767 1.00 97.75 96 LYS A C 1
ATOM 790 O O . LYS A 1 96 ? 11.134 1.091 13.561 1.00 97.75 96 LYS A O 1
ATOM 795 N N . VAL A 1 97 ? 11.664 2.920 14.758 1.00 97.81 97 VAL A N 1
ATOM 796 C CA . VAL A 1 97 ? 12.554 2.215 15.700 1.00 97.81 97 VAL A CA 1
ATOM 797 C C . VAL A 1 97 ? 11.775 1.173 16.504 1.00 97.81 97 VAL A C 1
ATOM 799 O O . VAL A 1 97 ? 12.236 0.051 16.679 1.00 97.81 97 VAL A O 1
ATOM 802 N N . MET A 1 98 ? 10.561 1.514 16.938 1.00 97.50 98 MET A N 1
ATOM 803 C CA . MET A 1 98 ? 9.675 0.573 17.622 1.00 97.50 98 MET A CA 1
ATOM 804 C C . MET A 1 98 ? 9.285 -0.617 16.734 1.00 97.50 98 MET A C 1
ATOM 806 O O . MET A 1 98 ? 9.254 -1.754 17.196 1.00 97.50 98 MET A O 1
ATOM 810 N N . MET A 1 99 ? 8.993 -0.379 15.455 1.00 98.38 99 MET A N 1
ATOM 811 C CA . MET A 1 99 ? 8.698 -1.447 14.506 1.00 98.38 99 MET A CA 1
ATOM 812 C C . MET A 1 99 ? 9.922 -2.327 14.251 1.00 98.38 99 MET A C 1
ATOM 814 O O . MET A 1 99 ? 9.747 -3.533 14.138 1.00 98.38 99 MET A O 1
ATOM 818 N N . ASP A 1 100 ? 11.141 -1.781 14.229 1.00 98.56 100 ASP A N 1
ATOM 819 C CA . ASP A 1 100 ? 12.366 -2.591 14.145 1.00 98.56 100 ASP A CA 1
ATOM 820 C C . ASP A 1 100 ? 12.523 -3.536 15.341 1.00 98.56 100 ASP A C 1
ATOM 822 O O . ASP A 1 100 ? 12.944 -4.675 15.158 1.00 98.56 100 ASP A O 1
ATOM 826 N N . GLU A 1 101 ? 12.147 -3.103 16.546 1.00 98.31 101 GLU A N 1
ATOM 827 C CA . GLU A 1 101 ? 12.142 -3.964 17.735 1.00 98.31 101 GLU A CA 1
ATOM 828 C C . GLU A 1 101 ? 11.064 -5.055 17.649 1.00 98.31 101 GLU A C 1
ATOM 830 O O . GLU A 1 101 ? 11.342 -6.226 17.899 1.00 98.31 101 GLU A O 1
ATOM 835 N N . ILE A 1 102 ? 9.830 -4.684 17.287 1.00 98.38 102 ILE A N 1
ATOM 836 C CA . ILE A 1 102 ? 8.680 -5.602 17.296 1.00 98.38 102 ILE A CA 1
ATOM 837 C C . ILE A 1 102 ? 8.743 -6.587 16.126 1.00 98.38 102 ILE A C 1
ATOM 839 O O . ILE A 1 102 ? 8.509 -7.783 16.302 1.00 98.38 102 ILE A O 1
ATOM 843 N N . PHE A 1 103 ? 8.998 -6.087 14.918 1.00 98.31 103 PHE A N 1
ATOM 844 C CA . PHE A 1 103 ? 8.976 -6.871 13.687 1.00 98.31 103 PHE A CA 1
ATOM 845 C C . PHE A 1 103 ? 10.339 -7.446 13.331 1.00 98.31 103 PHE A C 1
ATOM 847 O O . PHE A 1 103 ? 10.355 -8.492 12.698 1.00 98.31 103 PHE A O 1
ATOM 854 N N . GLY A 1 104 ? 11.444 -6.833 13.755 1.00 98.12 104 GLY A N 1
ATOM 855 C CA . GLY A 1 104 ? 12.796 -7.155 13.300 1.00 98.12 104 GLY A CA 1
ATOM 856 C C . GLY A 1 104 ? 13.236 -6.223 12.171 1.00 98.12 104 GLY A C 1
ATOM 857 O O . GLY A 1 104 ? 12.486 -5.971 11.224 1.00 98.12 104 GLY A O 1
ATOM 858 N N . TYR A 1 105 ? 14.463 -5.709 12.263 1.00 97.56 105 TYR A N 1
ATOM 859 C CA . TYR A 1 105 ? 15.039 -4.778 11.285 1.00 97.56 105 TYR A CA 1
ATOM 860 C C . TYR A 1 105 ? 15.102 -5.378 9.872 1.00 97.56 105 TYR A C 1
ATOM 862 O O . TYR A 1 105 ? 14.852 -4.696 8.882 1.00 97.56 105 TYR A O 1
ATOM 870 N N . GLU A 1 106 ? 15.400 -6.671 9.775 1.00 97.62 106 GLU A N 1
ATOM 871 C CA . GLU A 1 106 ? 15.466 -7.429 8.527 1.00 97.62 106 GLU A CA 1
ATOM 872 C C . GLU A 1 106 ? 14.112 -7.595 7.828 1.00 97.62 106 GLU A C 1
ATOM 874 O O . GLU A 1 106 ? 14.082 -7.886 6.635 1.00 97.62 106 GLU A O 1
ATOM 879 N N . ASN A 1 107 ? 13.008 -7.392 8.554 1.00 98.25 107 ASN A N 1
ATOM 880 C CA . ASN A 1 107 ? 11.647 -7.493 8.029 1.00 98.25 107 ASN A CA 1
ATOM 881 C C . ASN A 1 107 ? 11.112 -6.141 7.525 1.00 98.25 107 ASN A C 1
ATOM 883 O O . ASN A 1 107 ? 9.958 -6.042 7.098 1.00 98.25 107 ASN A O 1
ATOM 887 N N . PHE A 1 108 ? 11.933 -5.087 7.569 1.00 98.31 108 PHE A N 1
ATOM 888 C CA . PHE A 1 108 ? 11.619 -3.816 6.934 1.00 98.31 108 PHE A CA 1
ATOM 889 C C . PHE A 1 108 ? 11.686 -3.952 5.409 1.00 98.31 108 PHE A C 1
ATOM 891 O O . PHE A 1 108 ? 12.734 -4.257 4.841 1.00 98.31 108 PHE A O 1
ATOM 898 N N . VAL A 1 109 ? 10.565 -3.684 4.740 1.00 97.19 109 VAL A N 1
ATOM 899 C CA . VAL A 1 109 ? 10.429 -3.859 3.289 1.00 97.19 109 VAL A CA 1
ATOM 900 C C . VAL A 1 109 ? 10.745 -2.562 2.557 1.00 97.19 109 VAL A C 1
ATOM 902 O O . VAL A 1 109 ? 11.556 -2.555 1.630 1.00 97.19 109 VAL A O 1
ATOM 905 N N . ASN A 1 110 ? 10.065 -1.468 2.918 1.00 96.75 110 ASN A N 1
ATOM 906 C CA . ASN A 1 110 ? 10.218 -0.187 2.233 1.00 96.75 110 ASN A CA 1
ATOM 907 C C . ASN A 1 110 ? 9.619 0.993 3.019 1.00 96.75 110 ASN A C 1
ATOM 909 O O . ASN A 1 110 ? 8.793 0.814 3.918 1.00 96.75 110 ASN A O 1
ATOM 913 N N . GLU A 1 111 ? 9.990 2.207 2.616 1.00 97.75 111 GLU A N 1
ATOM 914 C CA . GLU A 1 111 ? 9.399 3.474 3.049 1.00 97.75 111 GLU A CA 1
ATOM 915 C C . GLU A 1 111 ? 8.735 4.150 1.849 1.00 97.75 111 GLU A C 1
ATOM 917 O O . GLU A 1 111 ? 9.395 4.453 0.861 1.00 97.75 111 GLU A O 1
ATOM 922 N N . VAL A 1 112 ? 7.429 4.395 1.924 1.00 98.00 112 VAL A N 1
ATOM 923 C CA . VAL A 1 112 ? 6.700 5.106 0.872 1.00 98.00 112 VAL A CA 1
ATOM 924 C C . VAL A 1 112 ? 6.493 6.559 1.270 1.00 98.00 112 VAL A C 1
ATOM 926 O O . VAL A 1 112 ? 5.967 6.845 2.344 1.00 98.00 112 VAL A O 1
ATOM 929 N N . VAL A 1 113 ? 6.815 7.477 0.361 1.00 97.50 113 VAL A N 1
ATOM 930 C CA . VAL A 1 113 ? 6.527 8.908 0.503 1.00 97.50 113 VAL A CA 1
ATOM 931 C C . VAL A 1 113 ? 5.256 9.233 -0.273 1.00 97.50 113 VAL A C 1
ATOM 933 O O . VAL A 1 113 ? 5.239 9.176 -1.506 1.00 97.50 113 VAL A O 1
ATOM 936 N N . TRP A 1 114 ? 4.189 9.606 0.432 1.00 96.88 114 TRP A N 1
ATOM 937 C CA . TRP A 1 114 ? 2.903 9.946 -0.176 1.00 96.88 114 TRP A CA 1
ATOM 938 C C . TRP A 1 114 ? 2.615 11.444 -0.093 1.00 96.88 114 TRP A C 1
ATOM 940 O O . TRP A 1 114 ? 2.670 12.040 0.981 1.00 96.88 114 TRP A O 1
ATOM 950 N N . ARG A 1 115 ? 2.267 12.075 -1.223 1.00 94.31 115 ARG A N 1
ATOM 951 C CA . ARG A 1 115 ? 1.894 13.498 -1.243 1.00 94.31 115 ARG A CA 1
ATOM 952 C C . ARG A 1 115 ? 0.495 13.704 -0.656 1.00 94.31 115 ARG A C 1
ATOM 954 O O . ARG A 1 115 ? -0.500 13.460 -1.331 1.00 94.31 115 ARG A O 1
ATOM 961 N N . LYS A 1 116 ? 0.426 14.271 0.550 1.00 89.38 116 LYS A N 1
ATOM 962 C CA . LYS A 1 116 ? -0.822 14.573 1.269 1.00 89.38 116 LYS A CA 1
ATOM 963 C C . LYS A 1 116 ? -1.445 15.927 0.931 1.00 89.38 116 LYS A C 1
ATOM 965 O O . LYS A 1 116 ? -2.612 16.157 1.230 1.00 89.38 116 LYS A O 1
ATOM 970 N N . THR A 1 117 ? -0.693 16.843 0.313 1.00 86.94 117 THR A N 1
ATOM 971 C CA . THR A 1 117 ? -1.217 18.128 -0.185 1.00 86.94 117 THR A CA 1
ATOM 972 C C . THR A 1 117 ? -0.615 18.497 -1.539 1.00 86.94 117 THR A C 1
ATOM 974 O O . THR A 1 117 ? 0.582 18.346 -1.775 1.00 86.94 117 THR A O 1
ATOM 977 N N . ASN A 1 118 ? -1.438 19.043 -2.440 1.00 82.94 118 ASN A N 1
ATOM 978 C CA . ASN A 1 118 ? -0.987 19.451 -3.780 1.00 82.94 118 ASN A CA 1
ATOM 979 C C . ASN A 1 118 ? -0.010 20.633 -3.754 1.00 82.94 118 ASN A C 1
ATOM 981 O O . ASN A 1 118 ? 0.817 20.776 -4.651 1.00 82.94 118 ASN A O 1
ATOM 985 N N . SER A 1 119 ? -0.100 21.487 -2.738 1.00 81.81 119 SER A N 1
ATOM 986 C CA . SER A 1 119 ? 0.767 22.652 -2.579 1.00 81.81 119 SER A CA 1
ATOM 987 C C . SER A 1 119 ? 1.095 22.858 -1.101 1.00 81.81 119 SER A C 1
ATOM 989 O O . SER A 1 119 ? 0.251 22.553 -0.248 1.00 81.81 119 SER A O 1
ATOM 991 N N . PRO A 1 120 ? 2.302 23.351 -0.774 1.00 81.56 120 PRO A N 1
ATOM 992 C CA . PRO A 1 120 ? 2.616 23.735 0.591 1.00 81.56 120 PRO A CA 1
ATOM 993 C C . PRO A 1 120 ? 1.710 24.902 0.997 1.00 81.56 120 PRO A C 1
ATOM 995 O O . PRO A 1 120 ? 1.254 25.680 0.153 1.00 81.56 120 PRO A O 1
ATOM 998 N N . LYS A 1 121 ? 1.428 25.037 2.295 1.00 79.19 121 LYS A N 1
ATOM 999 C CA . LYS A 1 121 ? 0.643 26.174 2.785 1.00 79.19 121 LYS A CA 1
ATOM 1000 C C . LYS A 1 121 ? 1.460 27.451 2.587 1.00 79.19 121 LYS A C 1
ATOM 1002 O O . LYS A 1 121 ? 2.581 27.547 3.078 1.00 79.19 121 LYS A O 1
ATOM 1007 N N . ALA A 1 122 ? 0.889 28.438 1.898 1.00 78.62 122 ALA A N 1
ATOM 1008 C CA . ALA A 1 122 ? 1.562 29.709 1.615 1.00 78.62 122 ALA A CA 1
ATOM 1009 C C . ALA A 1 122 ? 1.984 30.461 2.893 1.00 78.62 122 ALA A C 1
ATOM 1011 O O . ALA A 1 122 ? 2.903 31.270 2.867 1.00 78.62 122 ALA A O 1
ATOM 1012 N N . GLN A 1 123 ? 1.317 30.181 4.015 1.00 82.94 123 GLN A N 1
ATOM 1013 C CA . GLN A 1 123 ? 1.590 30.770 5.324 1.00 82.94 123 GLN A CA 1
ATOM 1014 C C . GLN A 1 123 ? 2.738 30.080 6.079 1.00 82.94 123 GLN A C 1
ATOM 1016 O O . GLN A 1 123 ? 3.102 30.527 7.168 1.00 82.94 123 GLN A O 1
ATOM 1021 N N . THR A 1 124 ? 3.292 28.976 5.565 1.00 81.19 124 THR A N 1
ATOM 1022 C CA . THR A 1 124 ? 4.373 28.270 6.254 1.00 81.19 124 THR A CA 1
ATOM 1023 C C . THR A 1 124 ? 5.661 29.090 6.226 1.00 81.19 124 THR A C 1
ATOM 1025 O O . THR A 1 124 ? 6.094 29.570 5.182 1.00 81.19 124 THR A O 1
ATOM 1028 N N . LYS A 1 125 ? 6.312 29.217 7.387 1.00 81.88 125 LYS A N 1
ATOM 1029 C CA . LYS A 1 125 ? 7.687 29.715 7.475 1.00 81.88 125 LYS A CA 1
ATOM 1030 C C . LYS A 1 125 ? 8.649 28.585 7.098 1.00 81.88 125 LYS A C 1
ATOM 1032 O O . LYS A 1 125 ? 8.620 27.532 7.727 1.00 81.88 125 LYS A O 1
ATOM 1037 N N . GLY A 1 126 ? 9.510 28.810 6.108 1.00 86.38 126 GLY A N 1
ATOM 1038 C CA . GLY A 1 126 ? 10.472 27.808 5.640 1.00 86.38 126 GLY A CA 1
ATOM 1039 C C . GLY A 1 126 ? 9.862 26.811 4.652 1.00 86.38 126 GLY A C 1
ATOM 1040 O O . GLY A 1 126 ? 9.112 27.198 3.759 1.00 86.38 126 GLY A O 1
ATOM 1041 N N . LEU A 1 127 ? 10.215 25.530 4.788 1.00 85.06 127 LEU A N 1
ATOM 1042 C CA . LEU A 1 127 ? 9.758 24.470 3.887 1.00 85.06 127 LEU A CA 1
ATOM 1043 C C . LEU A 1 127 ? 8.443 23.867 4.392 1.00 85.06 127 LEU A C 1
ATOM 1045 O O . LEU A 1 127 ? 8.396 23.256 5.457 1.00 85.06 127 LEU A O 1
ATOM 1049 N N . GLY A 1 128 ? 7.369 24.041 3.622 1.00 83.88 128 GLY A N 1
ATOM 1050 C CA . GLY A 1 128 ? 6.066 23.467 3.947 1.00 83.88 128 GLY A CA 1
ATOM 1051 C C . GLY A 1 128 ? 6.027 21.948 3.804 1.00 83.88 128 GLY A C 1
ATOM 1052 O O . GLY A 1 128 ? 6.450 21.402 2.788 1.00 83.88 128 GLY A O 1
ATOM 1053 N N . THR A 1 129 ? 5.457 21.264 4.796 1.00 85.62 129 THR A N 1
ATOM 1054 C CA . THR A 1 129 ? 5.238 19.815 4.753 1.00 85.62 129 THR A CA 1
ATOM 1055 C C . THR A 1 129 ? 4.143 19.468 3.743 1.00 85.62 129 THR A C 1
ATOM 1057 O O . THR A 1 129 ? 3.026 19.984 3.825 1.00 85.62 129 THR A O 1
ATOM 1060 N N . GLN A 1 130 ? 4.450 18.570 2.806 1.00 90.50 130 GLN A N 1
ATOM 1061 C CA . GLN A 1 130 ? 3.512 18.121 1.764 1.00 90.50 130 GLN A CA 1
ATOM 1062 C C . GLN A 1 130 ? 3.330 16.610 1.690 1.00 90.50 130 GLN A C 1
ATOM 1064 O O . GLN A 1 130 ? 2.544 16.134 0.871 1.00 90.50 130 GLN A O 1
ATOM 1069 N N . HIS A 1 131 ? 4.058 15.858 2.508 1.00 92.81 131 HIS A N 1
ATOM 1070 C CA . HIS A 1 131 ? 4.021 14.410 2.473 1.00 92.81 131 HIS A CA 1
ATOM 1071 C C . HIS A 1 131 ? 3.820 13.825 3.864 1.00 92.81 131 HIS A C 1
ATOM 1073 O O . HIS A 1 131 ? 4.098 14.484 4.869 1.00 92.81 131 HIS A O 1
ATOM 1079 N N . ASP A 1 132 ? 3.316 12.601 3.852 1.00 93.81 132 ASP A N 1
ATOM 1080 C CA . ASP A 1 132 ? 3.363 11.649 4.953 1.00 93.81 132 ASP A CA 1
ATOM 1081 C C . ASP A 1 132 ? 4.204 10.445 4.511 1.00 93.81 132 ASP A C 1
ATOM 1083 O O . ASP A 1 132 ? 4.492 10.271 3.317 1.00 93.81 132 ASP A O 1
ATOM 1087 N N . ILE A 1 133 ? 4.615 9.642 5.486 1.00 96.19 133 ILE A N 1
ATOM 1088 C CA . ILE A 1 133 ? 5.414 8.437 5.289 1.00 96.19 133 ILE A CA 1
ATOM 1089 C C . ILE A 1 133 ? 4.542 7.218 5.589 1.00 96.19 133 ILE A C 1
ATOM 1091 O O . ILE A 1 133 ? 3.751 7.221 6.530 1.00 96.19 133 ILE A O 1
ATOM 1095 N N . ILE A 1 134 ? 4.690 6.161 4.796 1.00 98.44 134 ILE A N 1
ATOM 1096 C CA . ILE A 1 134 ? 4.046 4.873 5.040 1.00 98.44 134 ILE A CA 1
ATOM 1097 C C . ILE A 1 134 ? 5.135 3.807 5.120 1.00 98.44 134 ILE A C 1
ATOM 1099 O O . ILE A 1 134 ? 5.769 3.482 4.114 1.00 98.44 134 ILE A O 1
ATOM 1103 N N . PHE A 1 135 ? 5.356 3.261 6.315 1.00 98.56 135 PHE A N 1
ATOM 1104 C CA . PHE A 1 135 ? 6.295 2.156 6.501 1.00 98.56 135 PHE A CA 1
ATOM 1105 C C . PHE A 1 135 ? 5.660 0.834 6.115 1.00 98.56 135 PHE A C 1
ATOM 1107 O O . PHE A 1 135 ? 4.499 0.590 6.443 1.00 98.56 135 PHE A O 1
ATOM 1114 N N . ILE A 1 136 ? 6.445 -0.021 5.463 1.00 98.44 136 ILE A N 1
ATOM 1115 C CA . ILE A 1 136 ? 6.045 -1.367 5.069 1.00 98.44 136 ILE A CA 1
ATOM 1116 C C . ILE A 1 136 ? 6.950 -2.367 5.778 1.00 98.44 136 ILE A C 1
ATOM 1118 O O . ILE A 1 136 ? 8.171 -2.327 5.615 1.00 98.44 136 ILE A O 1
ATOM 1122 N N . TYR A 1 137 ? 6.341 -3.279 6.529 1.00 98.69 137 TYR A N 1
ATOM 1123 C CA . TYR A 1 137 ? 7.015 -4.434 7.116 1.00 98.69 137 TYR A CA 1
ATOM 1124 C C . TYR A 1 137 ? 6.347 -5.722 6.664 1.00 98.69 137 TYR A C 1
ATOM 1126 O O . TYR A 1 137 ? 5.124 -5.783 6.520 1.00 98.69 137 TYR A O 1
ATOM 1134 N N . GLU A 1 138 ? 7.149 -6.762 6.483 1.00 98.19 138 GLU A N 1
ATOM 1135 C CA . GLU A 1 138 ? 6.661 -8.134 6.420 1.00 98.19 138 GLU A CA 1
ATOM 1136 C C . GLU A 1 138 ? 6.721 -8.790 7.802 1.00 98.19 138 GLU A C 1
ATOM 1138 O O . GLU A 1 138 ? 7.361 -8.282 8.722 1.00 98.19 138 GLU A O 1
ATOM 1143 N N . LYS A 1 139 ? 6.013 -9.907 7.985 1.00 97.69 139 LYS A N 1
ATOM 1144 C CA . LYS A 1 139 ? 6.115 -10.666 9.237 1.00 97.69 139 LYS A CA 1
ATOM 1145 C C . LYS A 1 139 ? 7.427 -11.448 9.328 1.00 97.69 139 LYS A C 1
ATOM 1147 O O . LYS A 1 139 ? 8.035 -11.471 10.395 1.00 97.69 139 LYS A O 1
ATOM 1152 N N . ASN A 1 140 ? 7.822 -12.090 8.226 1.00 96.94 140 ASN A N 1
ATOM 1153 C CA . ASN A 1 140 ? 9.034 -12.896 8.123 1.00 96.94 140 ASN A CA 1
ATOM 1154 C C . ASN A 1 140 ? 9.751 -12.624 6.805 1.00 96.94 140 ASN A C 1
ATOM 1156 O O . ASN A 1 140 ? 9.126 -12.655 5.746 1.00 96.94 140 ASN A O 1
ATOM 1160 N N . VAL A 1 141 ? 11.063 -12.443 6.892 1.00 95.00 141 VAL A N 1
ATOM 1161 C CA . VAL A 1 141 ? 11.909 -11.990 5.794 1.00 95.00 141 VAL A CA 1
ATOM 1162 C C . VAL A 1 141 ? 11.795 -12.890 4.565 1.00 95.00 141 VAL A C 1
ATOM 1164 O O . VAL A 1 141 ? 11.963 -14.110 4.636 1.00 95.00 141 VAL A O 1
ATOM 1167 N N . GLY A 1 142 ? 11.526 -12.275 3.415 1.00 92.50 142 GLY A N 1
ATOM 1168 C CA . GLY A 1 142 ? 11.448 -12.958 2.126 1.00 92.50 142 GLY A CA 1
ATOM 1169 C C . GLY A 1 142 ? 10.226 -13.861 1.949 1.00 92.50 142 GLY A C 1
ATOM 1170 O O . GLY A 1 142 ? 10.213 -14.666 1.015 1.00 92.50 142 GLY A O 1
ATOM 1171 N N . MET A 1 143 ? 9.214 -13.753 2.815 1.00 93.50 143 MET A N 1
ATOM 1172 C CA . MET A 1 143 ? 7.967 -14.515 2.693 1.00 93.50 143 MET A CA 1
ATOM 1173 C C . MET A 1 143 ? 6.803 -13.679 2.161 1.00 93.50 143 MET A C 1
ATOM 1175 O O . MET A 1 143 ? 5.787 -14.264 1.783 1.00 93.50 143 MET A O 1
ATOM 1179 N N . CYS A 1 144 ? 6.905 -12.346 2.137 1.00 90.62 144 CYS A N 1
ATOM 1180 C CA . CYS A 1 144 ? 5.794 -11.493 1.727 1.00 90.62 144 CYS A CA 1
ATOM 1181 C C . CYS A 1 144 ? 5.358 -11.676 0.265 1.00 90.62 144 CYS A C 1
ATOM 1183 O O . CYS A 1 144 ? 6.154 -11.874 -0.656 1.00 90.62 144 CYS A O 1
ATOM 1185 N N . ASN A 1 145 ? 4.049 -11.534 0.049 1.00 83.25 145 ASN A N 1
ATOM 1186 C CA . ASN A 1 145 ? 3.456 -11.480 -1.282 1.00 83.25 145 ASN A CA 1
ATOM 1187 C C . ASN A 1 145 ? 3.434 -10.030 -1.783 1.00 83.25 145 ASN A C 1
ATOM 1189 O O . ASN A 1 145 ? 2.486 -9.303 -1.493 1.00 83.25 145 ASN A O 1
ATOM 1193 N N . LEU A 1 146 ? 4.448 -9.619 -2.549 1.00 91.75 146 LEU A N 1
ATOM 1194 C CA . LEU A 1 146 ? 4.468 -8.309 -3.206 1.00 91.75 146 LEU A CA 1
ATOM 1195 C C . LEU A 1 146 ? 4.130 -8.428 -4.693 1.00 91.75 146 LEU A C 1
ATOM 1197 O O . LEU A 1 146 ? 4.867 -9.013 -5.488 1.00 91.75 146 LEU A O 1
ATOM 1201 N N . ASN A 1 147 ? 3.016 -7.819 -5.075 1.00 93.31 147 ASN A N 1
ATOM 1202 C CA . ASN A 1 147 ? 2.554 -7.704 -6.446 1.00 93.31 147 ASN A CA 1
ATOM 1203 C C . ASN A 1 147 ? 3.107 -6.429 -7.091 1.00 93.31 147 ASN A C 1
ATOM 1205 O O . ASN A 1 147 ? 3.147 -5.357 -6.483 1.00 93.31 147 ASN A O 1
ATOM 1209 N N . SER A 1 148 ? 3.456 -6.516 -8.374 1.00 91.56 148 SER A N 1
ATOM 1210 C CA . SER A 1 148 ? 3.742 -5.316 -9.164 1.00 91.56 148 SER A CA 1
ATOM 1211 C C . SER A 1 148 ? 2.458 -4.519 -9.383 1.00 91.56 148 SER A C 1
ATOM 1213 O O . SER A 1 148 ? 1.477 -5.047 -9.909 1.00 91.56 148 SER A O 1
ATOM 1215 N N . VAL A 1 149 ? 2.478 -3.240 -9.009 1.00 92.38 149 VAL A N 1
ATOM 1216 C CA . VAL A 1 149 ? 1.375 -2.309 -9.262 1.00 92.38 149 VAL A CA 1
ATOM 1217 C C . VAL A 1 149 ? 1.775 -1.342 -10.364 1.00 92.38 149 VAL A C 1
ATOM 1219 O O . VAL A 1 149 ? 2.882 -0.798 -10.373 1.00 92.38 149 VAL A O 1
ATOM 1222 N N . TYR A 1 150 ? 0.848 -1.130 -11.289 1.00 91.62 150 TYR A N 1
ATOM 1223 C CA . TYR A 1 150 ? 1.012 -0.229 -12.417 1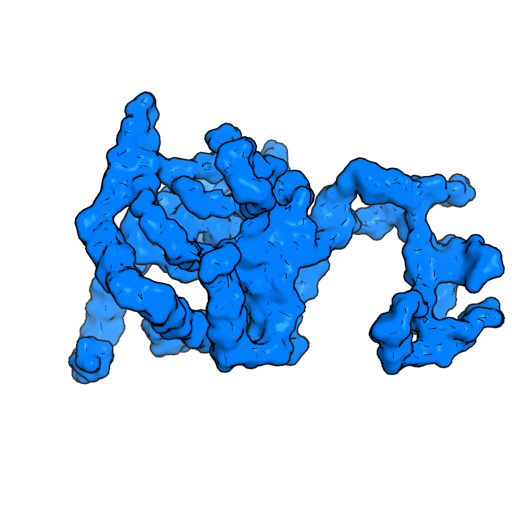.00 91.62 150 TYR A CA 1
ATOM 1224 C C . TYR A 1 150 ? 0.054 0.947 -12.273 1.00 91.62 150 TYR A C 1
ATOM 1226 O O . TYR A 1 150 ? -1.065 0.793 -11.778 1.00 91.62 150 TYR A O 1
ATOM 1234 N N . ARG A 1 151 ? 0.515 2.112 -12.712 1.00 90.69 151 ARG A N 1
ATOM 1235 C CA . ARG A 1 151 ? -0.289 3.314 -12.906 1.00 90.69 151 ARG A CA 1
ATOM 1236 C C . ARG A 1 151 ? -0.432 3.605 -14.390 1.00 90.69 151 ARG A C 1
ATOM 1238 O O . ARG A 1 151 ? 0.368 3.123 -15.202 1.00 90.69 151 ARG A O 1
ATOM 1245 N N . GLU A 1 152 ? -1.414 4.425 -14.727 1.00 89.06 152 GLU A N 1
ATOM 1246 C CA . GLU A 1 152 ? -1.539 4.945 -16.080 1.00 89.06 152 GLU A CA 1
ATOM 1247 C C . GLU A 1 152 ? -0.267 5.723 -16.463 1.00 89.06 152 GLU A C 1
ATOM 1249 O O . GLU A 1 152 ? 0.188 6.573 -15.686 1.00 89.06 152 GLU A O 1
ATOM 1254 N N . PRO A 1 153 ? 0.334 5.434 -17.632 1.00 89.56 153 PRO A N 1
ATOM 1255 C CA . PRO A 1 153 ? 1.454 6.197 -18.163 1.00 89.56 153 PRO A CA 1
ATOM 1256 C C . PRO A 1 153 ? 1.163 7.701 -18.205 1.00 89.56 153 PRO A C 1
ATOM 1258 O O . PRO A 1 153 ? 0.234 8.145 -18.880 1.00 89.56 153 PRO A O 1
ATOM 1261 N N . ASP A 1 154 ? 1.972 8.495 -17.505 1.00 89.38 154 ASP A N 1
ATOM 1262 C CA . ASP A 1 154 ? 1.900 9.952 -17.607 1.00 89.38 154 ASP A CA 1
ATOM 1263 C C . ASP A 1 154 ? 2.544 10.466 -18.912 1.00 89.38 154 ASP A C 1
ATOM 1265 O O . ASP A 1 154 ? 3.273 9.757 -19.609 1.00 89.38 154 ASP A O 1
ATOM 1269 N N . GLU A 1 155 ? 2.263 11.722 -19.273 1.00 89.75 155 GLU A N 1
ATOM 1270 C CA . GLU A 1 155 ? 2.788 12.331 -20.505 1.00 89.75 155 GLU A CA 1
ATOM 1271 C C . GLU A 1 155 ? 4.320 12.335 -20.565 1.00 89.75 155 GLU A C 1
ATOM 1273 O O . GLU A 1 155 ? 4.898 12.270 -21.648 1.00 89.75 155 GLU A O 1
ATOM 1278 N N . GLU A 1 156 ? 4.989 12.446 -19.418 1.00 89.06 156 GLU A N 1
ATOM 1279 C CA . GLU A 1 156 ? 6.448 12.454 -19.344 1.00 89.06 156 GLU A CA 1
ATOM 1280 C C . GLU A 1 156 ? 7.019 11.066 -19.639 1.00 89.06 156 GLU A C 1
ATOM 1282 O O . GLU A 1 156 ? 7.956 10.932 -20.426 1.00 89.06 156 GLU A O 1
ATOM 1287 N N . TYR A 1 157 ? 6.400 10.026 -19.090 1.00 88.81 157 TYR A N 1
ATOM 1288 C CA . TYR A 1 157 ? 6.729 8.644 -19.385 1.00 88.81 157 TYR A CA 1
ATOM 1289 C C . TYR A 1 157 ? 6.463 8.305 -20.854 1.00 88.81 157 TYR A C 1
ATOM 1291 O O . TYR A 1 157 ? 7.308 7.696 -21.504 1.00 88.81 157 TYR A O 1
ATOM 1299 N N . LEU A 1 158 ? 5.339 8.748 -21.424 1.00 91.81 158 LEU A N 1
ATOM 1300 C CA . LEU A 1 158 ? 5.028 8.521 -22.840 1.00 91.81 158 LEU A CA 1
ATOM 1301 C C . LEU A 1 158 ? 6.049 9.181 -23.782 1.00 91.81 158 LEU A C 1
ATOM 1303 O O . LEU A 1 158 ? 6.364 8.619 -24.832 1.00 91.81 158 LEU A O 1
ATOM 1307 N N . LYS A 1 159 ? 6.637 10.321 -23.392 1.00 92.62 159 LYS A N 1
ATOM 1308 C CA . LYS A 1 159 ? 7.704 10.989 -24.161 1.00 92.62 159 LYS A CA 1
ATOM 1309 C C . LYS A 1 159 ? 8.995 10.174 -24.261 1.00 92.62 159 LYS A C 1
ATOM 1311 O O . LYS A 1 159 ? 9.827 10.517 -25.094 1.00 92.62 159 LYS A O 1
ATOM 1316 N N . SER A 1 160 ? 9.194 9.118 -23.465 1.00 92.00 160 SER A N 1
ATOM 1317 C CA . SER A 1 160 ? 10.383 8.261 -23.587 1.00 92.00 160 SER A CA 1
ATOM 1318 C C . SER A 1 160 ? 10.313 7.286 -24.772 1.00 92.00 160 SER A C 1
ATOM 1320 O O . SER A 1 160 ? 11.347 6.768 -25.206 1.00 92.00 160 SER A O 1
ATOM 1322 N N . PHE A 1 161 ? 9.119 7.047 -25.325 1.00 93.56 161 PHE A N 1
ATOM 1323 C CA . PHE A 1 161 ? 8.881 6.137 -26.449 1.00 93.56 161 PHE A CA 1
ATOM 1324 C C . PHE A 1 161 ? 9.159 6.834 -27.786 1.00 93.56 161 PHE A C 1
ATOM 1326 O O . PHE A 1 161 ? 8.267 7.055 -28.600 1.00 93.56 161 PHE A O 1
ATOM 1333 N N . ILE A 1 162 ? 10.419 7.222 -27.986 1.00 94.19 162 ILE A N 1
ATOM 1334 C CA . ILE A 1 162 ? 10.860 8.071 -29.104 1.00 94.19 162 ILE A CA 1
ATOM 1335 C C . ILE A 1 162 ? 11.259 7.305 -30.368 1.00 94.19 162 ILE A C 1
ATOM 1337 O O . ILE A 1 162 ? 11.486 7.924 -31.405 1.00 94.19 162 ILE A O 1
ATOM 1341 N N . HIS A 1 163 ? 11.434 5.987 -30.284 1.00 93.75 163 HIS A N 1
ATOM 1342 C CA . HIS A 1 163 ? 11.935 5.187 -31.397 1.00 93.75 163 HIS A CA 1
ATOM 1343 C C . HIS A 1 163 ? 10.812 4.387 -32.049 1.00 93.75 163 HIS A C 1
ATOM 1345 O O . HIS A 1 163 ? 9.932 3.889 -31.356 1.00 93.75 163 HIS A O 1
ATOM 1351 N N . ASP A 1 164 ? 10.887 4.198 -33.361 1.00 93.44 164 ASP A N 1
ATOM 1352 C CA . ASP A 1 164 ? 10.026 3.296 -34.121 1.00 93.44 164 ASP A CA 1
ATOM 1353 C C . ASP A 1 164 ? 10.865 2.686 -35.251 1.00 93.44 164 ASP A C 1
ATOM 1355 O O . ASP A 1 164 ? 11.548 3.409 -35.975 1.00 93.44 164 ASP A O 1
ATOM 1359 N N . ASP A 1 165 ? 10.861 1.358 -35.368 1.00 91.88 165 ASP A N 1
ATOM 1360 C CA . ASP A 1 165 ? 11.539 0.661 -36.468 1.00 91.88 165 ASP A CA 1
ATOM 1361 C C . ASP A 1 165 ? 10.657 0.596 -37.729 1.00 91.88 165 ASP A C 1
ATOM 1363 O O . ASP A 1 165 ? 11.092 0.084 -38.760 1.00 91.88 165 ASP A O 1
ATOM 1367 N N . HIS A 1 166 ? 9.410 1.076 -37.641 1.00 90.38 166 HIS A N 1
ATOM 1368 C CA . HIS A 1 166 ? 8.374 0.982 -38.667 1.00 90.38 166 HIS A CA 1
ATOM 1369 C C . HIS A 1 166 ? 8.068 -0.467 -39.089 1.00 90.38 166 HIS A C 1
ATOM 1371 O O . HIS A 1 166 ? 7.674 -0.738 -40.221 1.00 90.38 166 HIS A O 1
ATOM 1377 N N . ASP A 1 167 ? 8.202 -1.409 -38.149 1.00 86.94 167 ASP A N 1
ATOM 1378 C CA . ASP A 1 167 ? 7.940 -2.845 -38.323 1.00 86.94 167 ASP A CA 1
ATOM 1379 C C . ASP A 1 167 ? 6.500 -3.250 -37.938 1.00 86.94 167 ASP A C 1
ATOM 1381 O O . ASP A 1 167 ? 6.180 -4.433 -37.811 1.00 86.94 167 ASP A O 1
ATOM 1385 N N . GLY A 1 168 ? 5.625 -2.263 -37.712 1.00 87.56 168 GLY A N 1
ATOM 1386 C CA . GLY A 1 168 ? 4.247 -2.463 -37.261 1.00 87.56 168 GLY A CA 1
ATOM 1387 C C . GLY A 1 168 ? 4.102 -2.742 -35.759 1.00 87.56 168 GLY A C 1
ATOM 1388 O O . GLY A 1 168 ? 2.981 -2.936 -35.285 1.00 87.56 168 GLY A O 1
ATOM 1389 N N . LYS A 1 169 ? 5.190 -2.747 -34.973 1.00 87.31 169 LYS A N 1
ATOM 1390 C CA . LYS A 1 169 ? 5.111 -2.883 -33.506 1.00 87.31 169 LYS A CA 1
ATOM 1391 C C . LYS A 1 169 ? 4.902 -1.559 -32.777 1.00 87.31 169 LYS A C 1
ATOM 1393 O O . LYS A 1 169 ? 4.544 -1.584 -31.600 1.00 87.31 169 LYS A O 1
ATOM 1398 N N . GLY A 1 170 ? 5.052 -0.440 -33.481 1.00 91.88 170 GLY A N 1
ATOM 1399 C CA . GLY A 1 170 ? 4.833 0.897 -32.948 1.00 91.88 170 GLY A CA 1
ATOM 1400 C C . GLY A 1 170 ? 5.958 1.365 -32.021 1.00 91.88 170 GLY A C 1
ATOM 1401 O O . GLY A 1 170 ? 6.981 0.683 -31.873 1.00 91.88 170 GLY A O 1
ATOM 1402 N N . PRO A 1 171 ? 5.771 2.527 -31.375 1.00 95.12 171 PRO A N 1
ATOM 1403 C CA . PRO A 1 171 ? 6.845 3.218 -30.686 1.00 95.12 171 PRO A CA 1
ATOM 1404 C C . PRO A 1 171 ? 7.377 2.426 -29.487 1.00 95.12 171 PRO A C 1
ATOM 1406 O O . PRO A 1 171 ? 6.632 1.756 -28.762 1.00 95.12 171 PRO A O 1
ATOM 1409 N N . TYR A 1 172 ? 8.683 2.523 -29.264 1.00 95.31 172 TYR A N 1
ATOM 1410 C CA . TYR A 1 172 ? 9.394 1.879 -28.171 1.00 95.31 172 TYR A CA 1
ATOM 1411 C C . TYR A 1 172 ? 10.362 2.834 -27.479 1.00 95.31 172 TYR A C 1
ATOM 1413 O O . TYR A 1 172 ? 10.912 3.770 -28.064 1.00 95.31 172 TYR A O 1
ATOM 1421 N N . GLN A 1 173 ? 10.611 2.544 -26.208 1.00 95.00 173 GLN A N 1
ATOM 1422 C CA . GLN A 1 173 ? 11.738 3.091 -25.465 1.00 95.00 173 GLN A CA 1
ATOM 1423 C C . GLN A 1 173 ? 12.841 2.040 -25.341 1.00 95.00 173 GLN A C 1
ATOM 1425 O O . GLN A 1 173 ? 12.622 0.843 -25.559 1.00 95.00 173 GLN A O 1
ATOM 1430 N N . THR A 1 174 ? 14.041 2.470 -24.957 1.00 94.50 174 THR A N 1
ATOM 1431 C CA . THR A 1 174 ? 15.145 1.544 -24.694 1.00 94.50 174 THR A CA 1
ATOM 1432 C C . THR A 1 174 ? 15.472 1.498 -23.209 1.00 94.50 174 THR A C 1
ATOM 1434 O O . THR A 1 174 ? 15.699 2.535 -22.588 1.00 94.50 174 THR A O 1
ATOM 1437 N N . THR A 1 175 ? 15.579 0.300 -22.638 1.00 92.94 175 THR A N 1
ATOM 1438 C CA . THR A 1 175 ? 16.044 0.092 -21.259 1.00 92.94 175 THR A CA 1
ATOM 1439 C C . THR A 1 175 ? 17.417 -0.577 -21.224 1.00 92.94 175 THR A C 1
ATOM 1441 O O . THR A 1 175 ? 17.881 -1.158 -22.210 1.00 92.94 175 THR A O 1
ATOM 1444 N N . ALA A 1 176 ? 18.117 -0.443 -20.101 1.00 92.44 176 ALA A N 1
ATOM 1445 C CA . ALA A 1 176 ? 19.443 -1.019 -19.935 1.00 92.44 176 ALA A CA 1
ATOM 1446 C C . ALA A 1 176 ? 19.382 -2.557 -19.938 1.00 92.44 176 ALA A C 1
ATOM 1448 O O . ALA A 1 176 ? 18.480 -3.154 -19.356 1.00 92.44 176 ALA A O 1
ATOM 1449 N N . LEU A 1 177 ? 20.374 -3.194 -20.566 1.00 92.94 177 LEU A N 1
ATOM 1450 C CA . LEU A 1 177 ? 20.638 -4.637 -20.442 1.00 92.94 177 LEU A CA 1
ATOM 1451 C C . LEU A 1 177 ? 21.860 -4.938 -19.570 1.00 92.94 177 LEU A C 1
ATOM 1453 O O . LEU A 1 177 ? 22.050 -6.075 -19.149 1.00 92.94 177 LEU A O 1
ATOM 1457 N N . ILE A 1 178 ? 22.675 -3.923 -19.292 1.00 90.50 178 ILE A N 1
ATOM 1458 C CA . ILE A 1 178 ? 23.904 -4.022 -18.509 1.00 90.50 178 ILE A CA 1
ATOM 1459 C C . ILE A 1 178 ? 23.686 -3.283 -17.191 1.00 90.50 178 ILE A C 1
ATOM 1461 O O . ILE A 1 178 ? 23.206 -2.146 -17.186 1.00 90.50 178 ILE A O 1
ATOM 1465 N N . ALA A 1 179 ? 24.033 -3.924 -16.076 1.00 85.44 179 ALA A N 1
ATOM 1466 C CA . ALA A 1 179 ? 23.981 -3.300 -14.764 1.00 85.44 179 ALA A CA 1
ATOM 1467 C C . ALA A 1 179 ? 25.017 -2.167 -14.681 1.00 85.44 179 ALA A C 1
ATOM 1469 O O . ALA A 1 179 ? 26.204 -2.380 -14.924 1.00 85.44 179 ALA A O 1
ATOM 1470 N N . GLY A 1 180 ? 24.566 -0.959 -14.339 1.00 80.00 180 GLY A N 1
ATOM 1471 C CA . GLY A 1 180 ? 25.425 0.209 -14.139 1.00 80.00 180 GLY A CA 1
ATOM 1472 C C . GLY A 1 180 ? 25.581 0.563 -12.660 1.00 80.00 180 GLY A C 1
ATOM 1473 O O . GLY A 1 180 ? 24.608 0.495 -11.912 1.00 80.00 180 GLY A O 1
ATOM 1474 N N . GLY A 1 181 ? 26.782 0.992 -12.263 1.00 76.62 181 GLY A N 1
ATOM 1475 C CA . GLY A 1 181 ? 27.097 1.463 -10.908 1.00 76.62 181 GLY A CA 1
ATOM 1476 C C . GLY A 1 181 ? 27.583 0.362 -9.960 1.00 76.62 181 GLY A C 1
ATOM 1477 O O . GLY A 1 181 ? 27.043 -0.738 -9.949 1.00 76.62 181 GLY A O 1
ATOM 1478 N N . VAL A 1 182 ? 28.587 0.689 -9.137 1.00 69.81 182 VAL A N 1
ATOM 1479 C CA . VAL A 1 182 ? 29.364 -0.254 -8.302 1.00 69.81 182 VAL A CA 1
ATOM 1480 C C . VAL A 1 182 ? 28.487 -1.117 -7.384 1.00 69.81 182 VAL A C 1
ATOM 1482 O O . VAL A 1 182 ? 28.687 -2.326 -7.296 1.00 69.81 182 VAL A O 1
ATOM 1485 N N . GLN A 1 183 ? 27.466 -0.531 -6.752 1.00 64.31 183 GLN A N 1
ATOM 1486 C CA . GLN A 1 183 ? 26.543 -1.265 -5.875 1.00 64.31 183 GLN A CA 1
ATOM 1487 C C . GLN A 1 183 ? 25.653 -2.261 -6.632 1.00 64.31 183 GLN A C 1
ATOM 1489 O O . GLN A 1 183 ? 25.298 -3.306 -6.099 1.00 64.31 183 GLN A O 1
ATOM 1494 N N . ARG A 1 184 ? 25.303 -1.967 -7.891 1.00 60.84 184 ARG A N 1
ATOM 1495 C CA . ARG A 1 184 ? 24.461 -2.846 -8.716 1.00 60.84 184 ARG A CA 1
ATOM 1496 C C . ARG A 1 184 ? 25.278 -3.939 -9.398 1.00 60.84 184 ARG A C 1
ATOM 1498 O O . ARG A 1 184 ? 24.702 -4.904 -9.883 1.00 60.84 184 ARG A O 1
ATOM 1505 N N . THR A 1 185 ? 26.597 -3.825 -9.457 1.00 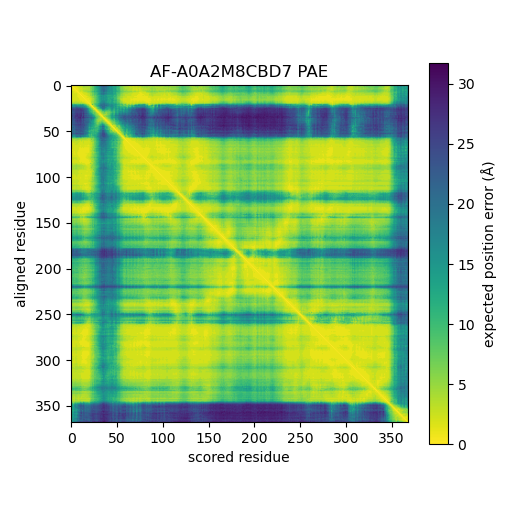70.44 185 THR A N 1
ATOM 1506 C CA . THR A 1 185 ? 27.468 -4.853 -10.038 1.00 70.44 185 THR A CA 1
ATOM 1507 C C . THR A 1 185 ? 28.038 -5.830 -9.023 1.00 70.44 185 THR A C 1
ATOM 1509 O O . THR A 1 185 ? 28.415 -6.934 -9.416 1.00 70.44 185 THR A O 1
ATOM 1512 N N . ALA A 1 186 ? 28.080 -5.463 -7.741 1.00 68.88 186 ALA A N 1
ATOM 1513 C CA . ALA A 1 186 ? 28.581 -6.327 -6.680 1.00 68.88 186 ALA A CA 1
ATOM 1514 C C . ALA A 1 186 ? 27.820 -7.669 -6.652 1.00 68.88 186 ALA A C 1
ATOM 1516 O O . ALA A 1 186 ? 26.596 -7.706 -6.561 1.00 68.88 186 ALA A O 1
ATOM 1517 N N . GLY A 1 187 ? 28.551 -8.780 -6.797 1.00 69.69 187 GLY A N 1
ATOM 1518 C CA . GLY A 1 187 ? 27.998 -10.141 -6.770 1.00 69.69 187 GLY A CA 1
ATOM 1519 C C . GLY A 1 187 ? 27.281 -10.611 -8.045 1.00 69.69 187 GLY A C 1
ATOM 1520 O O . GLY A 1 187 ? 26.910 -11.783 -8.127 1.00 69.69 187 GLY A O 1
ATOM 1521 N N . ARG A 1 188 ? 27.106 -9.762 -9.071 1.00 79.69 188 ARG A N 1
ATOM 1522 C CA . ARG A 1 188 ? 26.511 -10.195 -10.348 1.00 79.69 188 ARG A CA 1
ATOM 1523 C C . ARG A 1 188 ? 27.519 -10.974 -11.191 1.00 79.69 188 ARG A C 1
ATOM 1525 O O . ARG A 1 188 ? 28.675 -10.582 -11.337 1.00 79.69 188 ARG A O 1
ATOM 1532 N N . LYS A 1 189 ? 27.054 -12.062 -11.813 1.00 81.81 189 LYS A N 1
ATOM 1533 C CA . LYS A 1 189 ? 27.859 -12.835 -12.766 1.00 81.81 189 LYS A CA 1
ATOM 1534 C C . LYS A 1 189 ? 28.146 -11.987 -14.004 1.00 81.81 189 LYS A C 1
ATOM 1536 O O . LYS A 1 189 ? 27.227 -11.532 -14.682 1.00 81.81 189 LYS A O 1
ATOM 1541 N N . VAL A 1 190 ? 29.427 -11.805 -14.305 1.00 89.31 190 VAL A N 1
ATOM 1542 C CA . VAL A 1 190 ? 29.892 -11.195 -15.552 1.00 89.31 190 VAL A CA 1
ATOM 1543 C C . VAL A 1 190 ? 30.087 -12.304 -16.573 1.00 89.31 190 VAL A C 1
ATOM 1545 O O . VAL A 1 190 ? 30.849 -13.239 -16.330 1.00 89.31 190 VAL A O 1
ATOM 1548 N N . PHE A 1 191 ? 29.427 -12.194 -17.719 1.00 93.25 191 PHE A N 1
ATOM 1549 C CA . PHE A 1 191 ? 29.573 -13.160 -18.803 1.00 93.25 191 PHE A CA 1
ATOM 1550 C C . PHE A 1 191 ? 29.559 -12.467 -20.164 1.00 93.25 191 PHE A C 1
ATOM 1552 O O . PHE A 1 191 ? 29.205 -11.292 -20.289 1.00 93.25 191 PHE A O 1
ATOM 1559 N N . GLU A 1 192 ? 30.021 -13.187 -21.180 1.00 94.75 192 GLU A N 1
ATOM 1560 C CA . GLU A 1 192 ? 30.080 -12.684 -22.545 1.00 94.75 192 GLU A CA 1
ATOM 1561 C C . GLU A 1 192 ? 28.775 -12.969 -23.290 1.00 94.75 192 GLU A C 1
ATOM 1563 O O . GLU A 1 192 ? 28.245 -14.077 -23.240 1.00 94.75 192 GLU A O 1
ATOM 1568 N N . PHE A 1 193 ? 28.273 -11.963 -24.000 1.00 94.62 193 PHE A N 1
ATOM 1569 C CA . PHE A 1 193 ? 27.167 -12.096 -24.936 1.00 94.62 193 PHE A CA 1
ATOM 1570 C C . PHE A 1 193 ? 27.495 -11.314 -26.209 1.00 94.62 193 PHE A C 1
ATOM 1572 O O . PHE A 1 193 ? 27.696 -10.099 -26.165 1.00 94.62 193 PHE A O 1
ATOM 1579 N N . ARG A 1 194 ? 27.577 -12.029 -27.342 1.00 93.19 194 ARG A N 1
ATOM 1580 C CA . ARG A 1 194 ? 27.833 -11.477 -28.690 1.00 93.19 194 ARG A CA 1
ATOM 1581 C C . ARG A 1 194 ? 29.039 -10.513 -28.735 1.00 93.19 194 ARG A C 1
ATOM 1583 O O . ARG A 1 194 ? 28.962 -9.447 -29.336 1.00 93.19 194 ARG A O 1
ATOM 1590 N N . GLY A 1 195 ? 30.149 -10.887 -28.091 1.00 91.56 195 GLY A N 1
ATOM 1591 C CA . GLY A 1 195 ? 31.395 -10.107 -28.076 1.00 91.56 195 GLY A CA 1
ATOM 1592 C C . GLY A 1 195 ? 31.461 -9.004 -27.015 1.00 91.56 195 GLY A C 1
ATOM 1593 O O . GLY A 1 195 ? 32.433 -8.254 -26.974 1.00 91.56 195 GLY A O 1
ATOM 1594 N N . ILE A 1 196 ? 30.454 -8.894 -26.142 1.00 91.69 196 ILE A N 1
ATOM 1595 C CA . ILE A 1 196 ? 30.448 -7.940 -25.029 1.00 91.69 196 ILE A CA 1
ATOM 1596 C C . ILE A 1 196 ? 30.452 -8.703 -23.708 1.00 91.69 196 ILE A C 1
ATOM 1598 O O . ILE A 1 196 ? 29.509 -9.427 -23.385 1.00 91.69 196 ILE A O 1
ATOM 1602 N N . LYS A 1 197 ? 31.511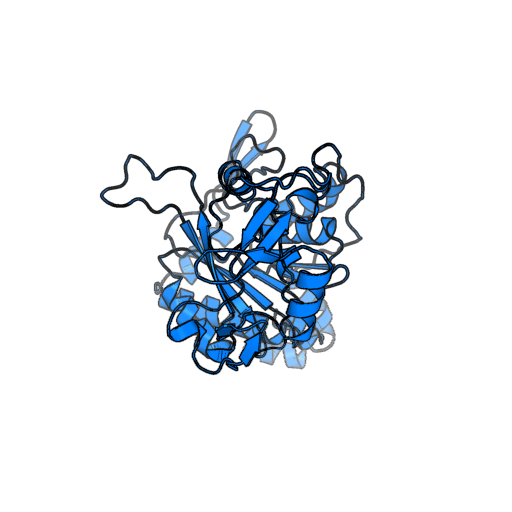 -8.515 -22.917 1.00 92.50 197 LYS A N 1
ATOM 1603 C CA . LYS A 1 197 ? 31.624 -9.059 -21.562 1.00 92.50 197 LYS A CA 1
ATOM 1604 C C . LYS A 1 197 ? 31.127 -8.033 -20.555 1.00 92.50 197 LYS A C 1
ATOM 1606 O O . LYS A 1 197 ? 31.754 -6.994 -20.364 1.00 92.50 197 LYS A O 1
ATOM 1611 N N . ALA A 1 198 ? 29.996 -8.322 -19.921 1.00 90.88 198 ALA A N 1
ATOM 1612 C CA . ALA A 1 198 ? 29.322 -7.372 -19.050 1.00 90.88 198 ALA A CA 1
ATOM 1613 C C . ALA A 1 198 ? 28.549 -8.067 -17.914 1.00 90.88 198 ALA A C 1
ATOM 1615 O O . ALA A 1 198 ? 28.239 -9.259 -17.989 1.00 90.88 198 ALA A O 1
ATOM 1616 N N . PRO A 1 199 ? 28.235 -7.330 -16.839 1.00 91.31 199 PRO A N 1
ATOM 1617 C CA . PRO A 1 199 ? 27.297 -7.755 -15.806 1.00 91.31 199 PRO A CA 1
ATOM 1618 C C . PRO A 1 199 ? 25.859 -7.585 -16.317 1.00 91.31 199 PRO A C 1
ATOM 1620 O O . PRO A 1 199 ? 25.206 -6.567 -16.073 1.00 91.31 199 PRO A O 1
ATOM 1623 N N . TRP A 1 200 ? 25.377 -8.556 -17.088 1.00 91.31 200 TRP A N 1
ATOM 1624 C CA . TRP A 1 200 ? 24.046 -8.492 -17.691 1.00 91.31 200 TRP A CA 1
ATOM 1625 C C . TRP A 1 200 ? 22.928 -8.535 -16.640 1.00 91.31 200 TRP A C 1
ATOM 1627 O O . TRP A 1 200 ? 23.020 -9.235 -15.631 1.00 91.31 200 TRP A O 1
ATOM 1637 N N . LEU A 1 201 ? 21.852 -7.786 -16.892 1.00 91.06 201 LEU A N 1
ATOM 1638 C CA . LEU A 1 201 ? 20.648 -7.759 -16.049 1.00 91.06 201 LEU A CA 1
ATOM 1639 C C . LEU A 1 201 ? 19.764 -9.000 -16.231 1.00 91.06 201 LEU A C 1
ATOM 1641 O O . LEU A 1 201 ? 18.923 -9.274 -15.381 1.00 91.06 201 LEU A O 1
ATOM 1645 N N . TYR A 1 202 ? 19.968 -9.745 -17.317 1.00 92.19 202 TYR A N 1
ATOM 1646 C CA . TYR A 1 202 ? 19.184 -10.916 -17.697 1.00 92.19 202 TYR A CA 1
ATOM 1647 C C . TYR A 1 202 ? 20.100 -12.121 -17.923 1.00 92.19 202 TYR A C 1
ATOM 1649 O O . TYR A 1 202 ? 21.286 -11.961 -18.213 1.00 92.19 202 TYR A O 1
ATOM 1657 N N . SER A 1 203 ? 19.545 -13.329 -17.807 1.00 93.25 203 SER A N 1
ATOM 1658 C CA . SER A 1 203 ? 20.251 -14.567 -18.152 1.00 93.25 203 SER A CA 1
ATOM 1659 C C . SER A 1 203 ? 20.611 -14.618 -19.640 1.00 93.25 203 SER A C 1
ATOM 1661 O O . SER A 1 203 ? 19.944 -13.998 -20.470 1.00 93.25 203 SER A O 1
ATOM 1663 N N . LEU A 1 204 ? 21.634 -15.406 -19.987 1.00 93.88 204 LEU A N 1
ATOM 1664 C CA . LEU A 1 204 ? 22.036 -15.633 -21.379 1.00 93.88 204 LEU A CA 1
ATOM 1665 C C . LEU A 1 204 ? 20.865 -16.117 -22.252 1.00 93.88 204 LEU A C 1
ATOM 1667 O O . LEU A 1 204 ? 20.695 -15.636 -23.366 1.00 93.88 204 LEU A O 1
ATOM 1671 N N . GLU A 1 205 ? 20.031 -17.009 -21.718 1.00 95.38 205 GLU A N 1
ATOM 1672 C CA . GLU A 1 205 ? 18.822 -17.509 -22.382 1.00 95.38 205 GLU A CA 1
ATOM 1673 C C . GLU A 1 205 ? 17.845 -16.379 -22.739 1.00 95.38 205 GLU A C 1
ATOM 1675 O O . GLU A 1 205 ? 17.411 -16.266 -23.883 1.00 95.38 205 GLU A O 1
ATOM 1680 N N . ASN A 1 206 ? 17.546 -15.490 -21.785 1.00 95.50 206 ASN A N 1
ATOM 1681 C CA . ASN A 1 206 ? 16.665 -14.350 -22.032 1.00 95.50 206 ASN A CA 1
ATOM 1682 C C . ASN A 1 206 ? 17.273 -13.373 -23.048 1.00 95.50 206 ASN A C 1
ATOM 1684 O O . ASN A 1 206 ? 16.549 -12.853 -23.893 1.00 95.50 206 ASN A O 1
ATOM 1688 N N . LEU A 1 207 ? 18.589 -13.134 -22.991 1.00 95.69 207 LEU A N 1
ATOM 1689 C CA . LEU A 1 207 ? 19.282 -12.278 -23.959 1.00 95.69 207 LEU A CA 1
ATOM 1690 C C . LEU A 1 207 ? 19.217 -12.850 -25.378 1.00 95.69 207 LEU A C 1
ATOM 1692 O O . LEU A 1 207 ? 18.961 -12.103 -26.322 1.00 95.69 207 LEU A O 1
ATOM 1696 N N . GLU A 1 208 ? 19.409 -14.159 -25.530 1.00 96.38 208 GLU A N 1
ATOM 1697 C CA . GLU A 1 208 ? 19.305 -14.825 -26.827 1.00 96.38 208 GLU A CA 1
ATOM 1698 C C . GLU A 1 208 ? 17.861 -14.807 -27.345 1.00 96.38 208 GLU A C 1
ATOM 1700 O O . GLU A 1 208 ? 17.639 -14.492 -28.513 1.00 96.38 208 GLU A O 1
ATOM 1705 N N . ARG A 1 209 ? 16.865 -15.013 -26.471 1.00 97.06 209 ARG A N 1
ATOM 1706 C CA . ARG A 1 209 ? 15.451 -14.845 -26.833 1.00 97.06 209 ARG A CA 1
ATOM 1707 C C . ARG A 1 209 ? 15.162 -13.426 -27.329 1.00 97.06 209 ARG A C 1
ATOM 1709 O O . ARG A 1 209 ? 14.597 -13.255 -28.404 1.00 97.06 209 ARG A O 1
ATOM 1716 N N . PHE A 1 210 ? 15.595 -12.393 -26.602 1.00 95.88 210 PHE A N 1
ATOM 1717 C CA . PHE A 1 210 ? 15.404 -11.001 -27.028 1.00 95.88 210 PHE A CA 1
ATOM 1718 C C . PHE A 1 210 ? 16.088 -10.698 -28.362 1.00 95.88 210 PHE A C 1
ATOM 1720 O O . PHE A 1 210 ? 15.579 -9.898 -29.148 1.00 95.88 210 PHE A O 1
ATOM 1727 N N . TRP A 1 211 ? 17.237 -11.322 -28.624 1.00 95.56 211 TRP A N 1
ATOM 1728 C CA . TRP A 1 211 ? 17.935 -11.202 -29.898 1.00 95.56 211 TRP A CA 1
ATOM 1729 C C . TRP A 1 211 ? 17.115 -11.794 -31.046 1.00 95.56 211 TRP A C 1
ATOM 1731 O O . TRP A 1 211 ? 16.907 -11.118 -32.053 1.00 95.56 211 TRP A O 1
ATOM 1741 N N . GLN A 1 212 ? 16.607 -13.015 -30.870 1.00 95.62 212 GLN A N 1
ATOM 1742 C CA . GLN A 1 212 ? 15.765 -13.703 -31.854 1.00 95.62 212 GLN A CA 1
ATOM 1743 C C . GLN A 1 212 ? 14.449 -12.955 -32.115 1.00 95.62 212 GLN A C 1
ATOM 1745 O O . GLN A 1 212 ? 14.018 -12.848 -33.258 1.00 95.62 212 GLN A O 1
ATOM 1750 N N . GLU A 1 213 ? 13.854 -12.361 -31.078 1.00 93.25 213 GLU A N 1
ATOM 1751 C CA . GLU A 1 213 ? 12.633 -11.544 -31.173 1.00 93.25 213 GLU A CA 1
ATOM 1752 C C . GLU A 1 213 ? 12.868 -10.150 -31.800 1.00 93.25 213 GLU A C 1
ATOM 1754 O O . GLU A 1 213 ? 11.922 -9.378 -31.987 1.00 93.25 213 GLU A O 1
ATOM 1759 N N . GLY A 1 214 ? 14.120 -9.783 -32.101 1.00 92.75 214 GLY A N 1
ATOM 1760 C CA . GLY A 1 214 ? 14.469 -8.463 -32.637 1.00 92.75 214 GLY A CA 1
ATOM 1761 C C . GLY A 1 214 ? 14.333 -7.323 -31.620 1.00 92.75 214 GLY A C 1
ATOM 1762 O O . GLY A 1 214 ? 14.272 -6.151 -31.994 1.00 92.75 214 GLY A O 1
ATOM 1763 N N . ARG A 1 215 ? 14.308 -7.643 -30.323 1.00 94.62 215 ARG A N 1
ATOM 1764 C CA . ARG A 1 215 ? 14.122 -6.688 -29.217 1.00 94.62 215 ARG A CA 1
ATOM 1765 C C . ARG A 1 215 ? 15.425 -6.066 -28.728 1.00 94.62 215 ARG A C 1
ATOM 1767 O O . ARG A 1 215 ? 15.426 -5.328 -27.749 1.00 94.62 215 ARG A O 1
ATOM 1774 N N . ILE A 1 216 ? 16.547 -6.335 -29.386 1.00 95.69 216 ILE A N 1
ATOM 1775 C CA . ILE A 1 216 ? 17.838 -5.741 -29.040 1.00 95.69 216 ILE A CA 1
ATOM 1776 C C . ILE A 1 216 ? 18.064 -4.476 -29.865 1.00 95.69 216 ILE A C 1
ATOM 1778 O O . ILE A 1 216 ? 18.131 -4.507 -31.092 1.00 95.69 216 ILE A O 1
ATOM 1782 N N . TYR A 1 217 ? 18.227 -3.354 -29.174 1.00 95.38 217 TYR A N 1
ATOM 1783 C CA . TYR A 1 217 ? 18.682 -2.098 -29.750 1.00 95.38 217 TYR A CA 1
ATOM 1784 C C . TYR A 1 217 ? 20.203 -1.990 -29.609 1.00 95.38 217 TYR A C 1
ATOM 1786 O O . TYR A 1 217 ? 20.742 -2.035 -28.498 1.00 95.38 217 TYR A O 1
ATOM 1794 N N . LYS A 1 218 ? 20.906 -1.853 -30.735 1.00 93.94 218 LYS A N 1
ATOM 1795 C CA . LYS A 1 218 ? 22.369 -1.732 -30.766 1.00 93.94 218 LYS A CA 1
ATOM 1796 C C . LYS A 1 218 ? 22.778 -0.274 -30.572 1.00 93.94 218 LYS A C 1
ATOM 1798 O O . LYS A 1 218 ? 22.284 0.611 -31.261 1.00 93.94 218 LYS A O 1
ATOM 1803 N N . THR A 1 219 ? 23.707 -0.026 -29.658 1.00 90.94 219 THR A N 1
ATOM 1804 C CA . THR A 1 219 ? 24.359 1.275 -29.469 1.00 90.94 219 THR A CA 1
ATOM 1805 C C . THR A 1 219 ? 25.835 1.176 -29.852 1.00 90.94 219 THR A C 1
ATOM 1807 O O . THR A 1 219 ? 26.358 0.087 -30.076 1.00 90.94 219 THR A O 1
ATOM 1810 N N . LYS A 1 220 ? 26.541 2.314 -29.891 1.00 86.88 220 LYS A N 1
ATOM 1811 C CA . LYS A 1 220 ? 27.997 2.337 -30.128 1.00 86.88 220 LYS A CA 1
ATOM 1812 C C . LYS A 1 220 ? 28.791 1.555 -29.071 1.00 86.88 220 LYS A C 1
ATOM 1814 O O . LYS A 1 220 ? 29.877 1.078 -29.368 1.00 86.88 220 LYS A O 1
ATOM 1819 N N . SER A 1 221 ? 28.266 1.462 -27.849 1.00 81.25 221 SER A N 1
ATOM 1820 C CA . SER A 1 221 ? 28.948 0.893 -26.679 1.00 81.25 221 SER A CA 1
ATOM 1821 C C . SER A 1 221 ? 28.317 -0.400 -26.156 1.00 81.25 221 SER A C 1
ATOM 1823 O O . SER A 1 221 ? 28.807 -0.957 -25.176 1.00 81.25 221 SER A O 1
ATOM 1825 N N . GLY A 1 222 ? 27.243 -0.892 -26.781 1.00 89.44 222 GLY A N 1
ATOM 1826 C CA . GLY A 1 222 ? 26.682 -2.199 -26.467 1.00 89.44 222 GLY A CA 1
ATOM 1827 C C . GLY A 1 222 ? 25.217 -2.373 -26.835 1.00 89.44 222 GLY A C 1
ATOM 1828 O O . GLY A 1 222 ? 24.781 -1.969 -27.911 1.00 89.44 222 GLY A O 1
ATOM 1829 N N . TYR A 1 223 ? 24.461 -3.028 -25.954 1.00 94.81 223 TYR A N 1
ATOM 1830 C CA . TYR A 1 223 ? 23.082 -3.431 -26.222 1.00 94.81 223 TYR A CA 1
ATOM 1831 C C . TYR A 1 223 ? 22.109 -2.857 -25.195 1.00 94.81 223 TYR A C 1
ATOM 1833 O O . TYR A 1 223 ? 22.403 -2.762 -24.001 1.00 94.81 223 TYR A O 1
ATOM 1841 N N . ARG A 1 224 ? 20.922 -2.492 -25.677 1.00 95.38 224 ARG A N 1
ATOM 1842 C CA . ARG A 1 224 ? 19.757 -2.084 -24.885 1.00 95.38 224 ARG A CA 1
ATOM 1843 C C . ARG A 1 224 ? 18.547 -2.920 -25.295 1.00 95.38 224 ARG A C 1
ATOM 1845 O O . ARG A 1 224 ? 18.522 -3.470 -26.393 1.00 95.38 224 ARG A O 1
ATOM 1852 N N . LEU A 1 225 ? 17.552 -3.017 -24.423 1.00 95.81 225 LEU A N 1
ATOM 1853 C CA . LEU A 1 225 ? 16.309 -3.737 -24.697 1.00 95.81 225 LEU A CA 1
ATOM 1854 C C . LEU A 1 225 ? 15.254 -2.761 -25.215 1.00 95.81 225 LEU A C 1
ATOM 1856 O O . LEU A 1 225 ? 15.020 -1.732 -24.583 1.00 95.81 225 LEU A O 1
ATOM 1860 N N . LYS A 1 226 ? 14.614 -3.096 -26.334 1.00 95.94 226 LYS A N 1
ATOM 1861 C CA . LYS A 1 226 ? 13.423 -2.421 -26.855 1.00 95.94 226 LYS A CA 1
ATOM 1862 C C . LYS A 1 226 ? 12.210 -2.828 -26.020 1.00 95.94 226 LYS A C 1
ATOM 1864 O O . LYS A 1 226 ? 11.941 -4.019 -25.840 1.00 95.94 226 LYS A O 1
ATOM 1869 N N . VAL A 1 227 ? 11.488 -1.837 -25.516 1.00 93.88 227 VAL A N 1
ATOM 1870 C CA . VAL A 1 227 ? 10.234 -2.010 -24.778 1.00 93.88 227 VAL A CA 1
ATOM 1871 C C . VAL A 1 227 ? 9.171 -1.203 -25.509 1.00 93.88 227 VAL A C 1
ATOM 1873 O O . VAL A 1 227 ? 9.200 0.028 -25.459 1.00 93.88 227 VAL A O 1
ATOM 1876 N N . HIS A 1 228 ? 8.284 -1.886 -26.236 1.00 93.38 228 HIS A N 1
ATOM 1877 C CA . HIS A 1 228 ? 7.228 -1.232 -27.008 1.00 93.38 228 HIS A CA 1
ATOM 1878 C C . HIS A 1 228 ? 6.098 -0.760 -26.099 1.00 93.38 228 HIS A C 1
ATOM 1880 O O . HIS A 1 228 ? 5.758 -1.421 -25.119 1.00 93.38 228 HIS A O 1
ATOM 1886 N N . LEU A 1 229 ? 5.488 0.370 -26.462 1.00 91.31 229 LEU A N 1
ATOM 1887 C CA . LEU A 1 229 ? 4.384 0.966 -25.710 1.00 91.31 229 LEU A CA 1
ATOM 1888 C C . LEU A 1 229 ? 3.172 0.031 -25.623 1.00 91.31 229 LEU A C 1
ATOM 1890 O O . LEU A 1 229 ? 2.509 -0.033 -24.598 1.00 91.31 229 LEU A O 1
ATOM 1894 N N . LYS A 1 230 ? 2.910 -0.736 -26.682 1.00 90.62 230 LYS A N 1
ATOM 1895 C CA . LYS A 1 230 ? 1.804 -1.702 -26.717 1.00 90.62 230 LYS A CA 1
ATOM 1896 C C . LYS A 1 230 ? 2.009 -2.929 -25.818 1.00 90.62 230 LYS A C 1
ATOM 1898 O O . LYS A 1 230 ? 1.041 -3.619 -25.526 1.00 90.62 230 LYS A O 1
ATOM 1903 N N . ASP A 1 231 ? 3.250 -3.213 -25.420 1.00 89.62 231 ASP A N 1
ATOM 1904 C CA . ASP A 1 231 ? 3.598 -4.420 -24.659 1.00 89.62 231 ASP A CA 1
ATOM 1905 C C . ASP A 1 231 ? 3.659 -4.149 -23.144 1.00 89.62 231 ASP A C 1
ATOM 1907 O O . ASP A 1 231 ? 3.915 -5.069 -22.365 1.00 89.62 231 ASP A O 1
ATOM 1911 N N . ILE A 1 232 ? 3.469 -2.897 -22.704 1.00 87.81 232 ILE A N 1
ATOM 1912 C CA . ILE A 1 232 ? 3.475 -2.549 -21.281 1.00 87.81 232 ILE A CA 1
ATOM 1913 C C . ILE A 1 232 ? 2.060 -2.552 -20.702 1.00 87.81 232 ILE A C 1
ATOM 1915 O O . ILE A 1 232 ? 1.127 -2.011 -21.285 1.00 87.81 232 ILE A O 1
ATOM 1919 N N . SER A 1 233 ? 1.919 -3.103 -19.497 1.00 87.12 233 SER A N 1
ATOM 1920 C CA . SER A 1 233 ? 0.660 -3.062 -18.736 1.00 87.12 233 SER A CA 1
ATOM 1921 C C . SER A 1 233 ? 0.384 -1.695 -18.095 1.00 87.12 233 SER A C 1
ATOM 1923 O O . SER A 1 233 ? -0.684 -1.486 -17.531 1.00 87.12 233 SER A O 1
ATOM 1925 N N . GLY A 1 234 ? 1.365 -0.791 -18.128 1.00 89.56 234 GLY A N 1
ATOM 1926 C CA . GLY A 1 234 ? 1.338 0.526 -17.502 1.00 89.56 234 GLY A CA 1
ATOM 1927 C C . GLY A 1 234 ? 2.721 0.922 -16.987 1.00 89.56 234 GLY A C 1
ATOM 1928 O O . GLY A 1 234 ? 3.714 0.216 -17.195 1.00 89.56 234 GLY A O 1
ATOM 1929 N N . GLN A 1 235 ? 2.796 2.052 -16.295 1.00 89.56 235 GLN A N 1
ATOM 1930 C CA . GLN A 1 235 ? 4.023 2.510 -15.651 1.00 89.56 235 GLN A CA 1
ATOM 1931 C C . GLN A 1 235 ? 4.148 1.865 -14.267 1.00 89.56 235 GLN A C 1
ATOM 1933 O O . GLN A 1 235 ? 3.234 1.959 -13.454 1.00 89.56 235 GLN A O 1
ATOM 1938 N N . ILE A 1 236 ? 5.276 1.207 -13.986 1.00 90.19 236 ILE A N 1
ATOM 1939 C CA . ILE A 1 236 ? 5.528 0.603 -12.668 1.00 90.19 236 ILE A CA 1
ATOM 1940 C C . ILE A 1 236 ? 5.537 1.698 -11.596 1.00 90.19 236 ILE A C 1
ATOM 1942 O O . ILE A 1 236 ? 6.185 2.734 -11.755 1.00 90.19 236 ILE A O 1
ATOM 1946 N N . VAL A 1 237 ? 4.826 1.449 -10.500 1.00 92.56 237 VAL A N 1
ATOM 1947 C CA . VAL A 1 237 ? 4.778 2.326 -9.329 1.00 92.56 237 VAL A CA 1
ATOM 1948 C C . VAL A 1 237 ? 6.024 2.115 -8.462 1.00 92.56 237 VAL A C 1
ATOM 1950 O O . VAL A 1 237 ? 6.376 0.979 -8.153 1.00 92.56 237 VAL A O 1
ATOM 1953 N N . SER A 1 238 ? 6.686 3.206 -8.063 1.00 93.88 238 SER A N 1
ATOM 1954 C CA . SER A 1 238 ? 7.792 3.183 -7.094 1.00 93.88 238 SER A CA 1
ATOM 1955 C C . SER A 1 238 ? 7.305 3.486 -5.671 1.00 93.88 238 SER A C 1
ATOM 1957 O O . SER A 1 238 ? 6.109 3.528 -5.410 1.00 93.88 238 SER A O 1
ATOM 1959 N N . ASP A 1 239 ? 8.231 3.721 -4.753 1.00 95.06 239 ASP A N 1
ATOM 1960 C CA . ASP A 1 239 ? 8.042 4.236 -3.393 1.00 95.06 239 ASP A CA 1
ATOM 1961 C C . ASP A 1 239 ? 7.674 5.733 -3.302 1.00 95.06 239 ASP A C 1
ATOM 1963 O O . ASP A 1 239 ? 7.344 6.229 -2.227 1.00 95.06 239 ASP A O 1
ATOM 1967 N N . LEU A 1 240 ? 7.681 6.466 -4.421 1.00 96.31 240 LEU A N 1
ATOM 1968 C CA . LEU A 1 240 ? 7.385 7.899 -4.464 1.00 96.31 240 LEU A CA 1
ATOM 1969 C C . LEU A 1 240 ? 5.987 8.151 -5.046 1.00 96.31 240 LEU A C 1
ATOM 1971 O O . LEU A 1 240 ? 5.788 8.248 -6.260 1.00 96.31 240 LEU A O 1
ATOM 1975 N N . TRP A 1 241 ? 4.992 8.268 -4.171 1.00 95.44 241 TRP A N 1
ATOM 1976 C CA . TRP A 1 241 ? 3.575 8.387 -4.528 1.00 95.44 241 TRP A CA 1
ATOM 1977 C C . TRP A 1 241 ? 3.142 9.849 -4.605 1.00 95.44 241 TRP A C 1
ATOM 1979 O O . TRP A 1 241 ? 2.414 10.376 -3.761 1.00 95.44 241 TRP A O 1
ATOM 1989 N N . VAL A 1 242 ? 3.620 10.506 -5.660 1.00 92.88 242 VAL A N 1
ATOM 1990 C CA . VAL A 1 242 ? 3.355 11.921 -5.979 1.00 92.88 242 VAL A CA 1
ATOM 1991 C C . VAL A 1 242 ? 2.544 12.091 -7.268 1.00 92.88 242 VAL A C 1
ATOM 1993 O O . VAL A 1 242 ? 2.407 13.200 -7.790 1.00 92.88 242 VAL A O 1
ATOM 1996 N N . ASP A 1 243 ? 2.018 11.002 -7.822 1.00 91.31 243 ASP A N 1
ATOM 1997 C CA . ASP A 1 243 ? 1.178 11.034 -9.015 1.00 91.31 243 ASP A CA 1
ATOM 1998 C C . ASP A 1 243 ? -0.274 11.417 -8.709 1.00 91.31 243 ASP A C 1
ATOM 2000 O O . ASP A 1 243 ? -0.729 11.426 -7.566 1.00 91.31 243 ASP A O 1
ATOM 2004 N N . LYS A 1 244 ? -1.004 11.782 -9.766 1.00 88.94 244 LYS A N 1
ATOM 2005 C CA . LYS A 1 244 ? -2.373 12.293 -9.656 1.00 88.94 244 LYS A CA 1
ATOM 2006 C C . LYS A 1 244 ? -3.390 11.224 -9.251 1.00 88.94 244 LYS A C 1
ATOM 2008 O O . LYS A 1 244 ? -4.456 11.598 -8.772 1.00 88.94 244 LYS A O 1
ATOM 2013 N N . GLU A 1 245 ? -3.101 9.934 -9.449 1.00 88.94 245 GLU A N 1
ATOM 2014 C CA . GLU A 1 245 ? -4.070 8.868 -9.159 1.00 88.94 245 GLU A CA 1
ATOM 2015 C C . GLU A 1 245 ? -4.345 8.741 -7.667 1.00 88.94 245 GLU A C 1
ATOM 2017 O O . GLU A 1 245 ? -5.481 8.493 -7.281 1.00 88.94 245 GLU A O 1
ATOM 2022 N N . VAL A 1 246 ? -3.317 8.932 -6.840 1.00 92.44 246 VAL A N 1
ATOM 2023 C CA . VAL A 1 246 ? -3.391 8.804 -5.378 1.00 92.44 246 VAL A CA 1
ATOM 2024 C C . VAL A 1 246 ? -3.380 10.155 -4.673 1.00 92.44 246 VAL A C 1
ATOM 2026 O O . VAL A 1 246 ? -3.028 10.235 -3.502 1.00 92.44 246 VAL A O 1
ATOM 2029 N N . ASN A 1 247 ? -3.751 11.231 -5.368 1.00 89.75 247 ASN A N 1
ATOM 2030 C CA . ASN A 1 247 ? -3.854 12.550 -4.753 1.00 89.75 247 ASN A CA 1
ATOM 2031 C C . ASN A 1 247 ? -4.808 12.542 -3.542 1.00 89.75 247 ASN A C 1
ATOM 2033 O O . ASN A 1 247 ? -5.770 11.770 -3.512 1.00 89.75 247 ASN A O 1
ATOM 2037 N N . PRO A 1 248 ? -4.579 13.432 -2.560 1.00 86.69 248 PRO A N 1
ATOM 2038 C CA . PRO A 1 248 ? -5.458 13.568 -1.407 1.00 86.69 248 PRO A CA 1
ATOM 2039 C C . PRO A 1 248 ? -6.870 13.962 -1.847 1.00 86.69 248 PRO A C 1
ATOM 2041 O O . PRO A 1 248 ? -7.061 14.606 -2.887 1.00 86.69 248 PRO A O 1
ATOM 2044 N N . LEU A 1 249 ? -7.858 13.603 -1.025 1.00 84.62 249 LEU A N 1
ATOM 2045 C CA . LEU A 1 249 ? -9.250 13.942 -1.291 1.00 84.62 249 LEU A CA 1
ATOM 2046 C C . LEU A 1 249 ? -9.444 15.453 -1.390 1.00 84.62 249 LEU A C 1
ATOM 2048 O O . LEU A 1 249 ? -8.978 16.228 -0.558 1.00 84.62 249 LEU A O 1
ATOM 2052 N N . GLN A 1 250 ? -10.185 15.860 -2.414 1.00 77.12 250 GLN A N 1
ATOM 2053 C CA . GLN A 1 250 ? -10.702 17.217 -2.545 1.00 77.12 250 GLN A CA 1
ATOM 2054 C C . GLN A 1 250 ? -12.166 17.238 -2.101 1.00 77.12 250 GLN A C 1
ATOM 2056 O O . GLN A 1 250 ? -12.874 16.251 -2.295 1.00 77.12 250 GLN A O 1
ATOM 2061 N N . GLY A 1 251 ? -12.657 18.355 -1.559 1.00 69.62 251 GLY A N 1
ATOM 2062 C CA . GLY A 1 251 ? -14.014 18.434 -0.989 1.00 69.62 251 GLY A CA 1
ATOM 2063 C C . GLY A 1 251 ? -15.166 18.121 -1.960 1.00 69.62 251 GLY A C 1
ATOM 2064 O O . GLY A 1 251 ? -16.263 17.814 -1.516 1.00 69.62 251 GLY A O 1
ATOM 2065 N N . GLN A 1 252 ? -14.927 18.160 -3.276 1.00 70.88 252 GLN A N 1
ATOM 2066 C CA . GLN A 1 252 ? -15.907 17.798 -4.314 1.00 70.88 252 GLN A CA 1
ATOM 2067 C C . GLN A 1 252 ? -15.757 16.351 -4.824 1.00 70.88 252 GLN A C 1
ATOM 2069 O O . GLN A 1 252 ? -16.392 15.965 -5.807 1.00 70.88 252 GLN A O 1
ATOM 2074 N N . SER A 1 253 ? -14.892 15.542 -4.207 1.00 77.06 253 SER A N 1
ATOM 2075 C CA . SER A 1 253 ? -14.680 14.155 -4.631 1.00 77.06 253 SER A CA 1
ATOM 2076 C C . SER A 1 253 ? -15.948 13.339 -4.390 1.00 77.06 253 SER A C 1
ATOM 2078 O O . SER A 1 253 ? -16.540 13.414 -3.321 1.00 77.06 253 SER A O 1
ATOM 2080 N N . GLN A 1 254 ? -16.349 12.508 -5.355 1.00 78.94 254 GLN A N 1
ATOM 2081 C CA . GLN A 1 254 ? -17.574 11.699 -5.230 1.00 78.94 254 GLN A CA 1
ATOM 2082 C C . GLN A 1 254 ? -17.516 10.659 -4.099 1.00 78.94 254 GLN A C 1
ATOM 2084 O O . GLN A 1 254 ? -18.553 10.189 -3.648 1.00 78.94 254 GLN A O 1
ATOM 2089 N N . GLU A 1 255 ? -16.315 10.285 -3.657 1.00 84.31 255 GLU A N 1
ATOM 2090 C CA . GLU A 1 255 ? -16.099 9.391 -2.514 1.00 84.31 255 GLU A CA 1
ATOM 2091 C C . GLU A 1 255 ? -15.976 10.131 -1.171 1.00 84.31 255 GLU A C 1
ATOM 2093 O O . GLU A 1 255 ? -15.795 9.479 -0.143 1.00 84.31 255 GLU A O 1
ATOM 2098 N N . ALA A 1 256 ? -16.006 11.470 -1.171 1.00 81.44 256 ALA A N 1
ATOM 2099 C CA . ALA A 1 256 ? -15.821 12.259 0.038 1.00 81.44 256 ALA A CA 1
ATOM 2100 C C . ALA A 1 256 ? -17.005 12.067 0.990 1.00 81.44 256 ALA A C 1
ATOM 2102 O O . ALA A 1 256 ? -18.167 12.246 0.621 1.00 81.44 256 ALA A O 1
ATOM 2103 N N . LEU A 1 257 ? -16.686 11.725 2.231 1.00 80.62 257 LEU A N 1
ATOM 2104 C CA . LEU A 1 257 ? -17.610 11.678 3.350 1.00 80.62 257 LEU A CA 1
ATOM 2105 C C . LEU A 1 257 ? -17.370 12.896 4.248 1.00 80.62 257 LEU A C 1
ATOM 2107 O O . LEU A 1 257 ? -16.345 13.571 4.159 1.00 80.62 257 LEU A O 1
ATOM 2111 N N . THR A 1 258 ? -18.302 13.166 5.157 1.00 75.69 258 THR A N 1
ATOM 2112 C CA . THR A 1 258 ? -18.130 14.157 6.230 1.00 75.69 258 THR A CA 1
ATOM 2113 C C . THR A 1 258 ? -17.251 13.578 7.347 1.00 75.69 258 THR A C 1
ATOM 2115 O O . THR A 1 258 ? -17.710 13.365 8.469 1.00 75.69 258 THR A O 1
ATOM 2118 N N . PHE A 1 259 ? -16.021 13.201 6.994 1.00 75.25 259 PHE A N 1
ATOM 2119 C CA . PHE A 1 259 ? -15.025 12.626 7.895 1.00 75.25 259 PHE A CA 1
ATOM 2120 C C . PHE A 1 259 ? -13.646 13.195 7.545 1.00 75.25 259 PHE A C 1
ATOM 2122 O O . PHE A 1 259 ? -13.057 12.838 6.525 1.00 75.25 259 PHE A O 1
ATOM 2129 N N . ASP A 1 260 ? -13.142 14.091 8.390 1.00 71.94 260 ASP A N 1
ATOM 2130 C CA . ASP A 1 260 ? -12.041 15.004 8.052 1.00 71.94 260 ASP A CA 1
ATOM 2131 C C . ASP A 1 260 ? -10.721 14.308 7.701 1.00 71.94 260 ASP A C 1
ATOM 2133 O O . ASP A 1 260 ? -9.955 14.798 6.872 1.00 71.94 260 ASP A O 1
ATOM 2137 N N . THR A 1 261 ? -10.454 13.146 8.297 1.00 79.94 261 THR A N 1
ATOM 2138 C CA . THR A 1 261 ? -9.205 12.398 8.095 1.00 79.94 261 THR A CA 1
ATOM 2139 C C . THR A 1 261 ? -9.334 11.266 7.074 1.00 79.94 261 THR A C 1
ATOM 2141 O O . THR A 1 261 ? -8.438 10.427 6.969 1.00 79.94 261 THR A O 1
ATOM 2144 N N . GLN A 1 262 ? -10.419 11.234 6.288 1.00 86.38 262 GLN A N 1
ATOM 2145 C CA . GLN A 1 262 ? -10.629 10.209 5.267 1.00 86.38 262 GLN A CA 1
ATOM 2146 C C . GLN A 1 262 ? -9.462 10.162 4.267 1.00 86.38 262 GLN A C 1
ATOM 2148 O O . GLN A 1 262 ? -9.096 11.156 3.637 1.00 86.38 262 GLN A O 1
ATOM 2153 N N . LYS A 1 263 ? -8.924 8.959 4.055 1.00 92.56 263 LYS A N 1
ATOM 2154 C CA . LYS A 1 263 ? -7.953 8.673 2.992 1.00 92.56 263 LYS A CA 1
ATOM 2155 C C . LYS A 1 263 ? -8.666 8.316 1.673 1.00 92.56 263 LYS A C 1
ATOM 2157 O O . LYS A 1 263 ? -9.764 7.750 1.727 1.00 92.56 263 LYS A O 1
ATOM 2162 N N . PRO A 1 264 ? -8.078 8.634 0.503 1.00 94.62 264 PRO A N 1
ATOM 2163 C CA . PRO A 1 264 ? -8.688 8.364 -0.802 1.00 94.62 264 PRO A CA 1
ATOM 2164 C C . PRO A 1 264 ? -8.674 6.870 -1.148 1.00 94.62 264 PRO A C 1
ATOM 2166 O O . PRO A 1 264 ? -7.670 6.188 -0.930 1.00 94.62 264 PRO A O 1
ATOM 2169 N N . GLU A 1 265 ? -9.744 6.361 -1.762 1.00 96.12 265 GLU A N 1
ATOM 2170 C CA . GLU A 1 265 ? -9.854 4.956 -2.182 1.00 96.12 265 GLU A CA 1
ATOM 2171 C C . GLU A 1 265 ? -8.707 4.534 -3.105 1.00 96.12 265 GLU A C 1
ATOM 2173 O O . GLU A 1 265 ? -8.245 3.399 -3.032 1.00 96.12 265 GLU A O 1
ATOM 2178 N N . ALA A 1 266 ? -8.200 5.440 -3.944 1.00 95.12 266 ALA A N 1
ATOM 2179 C CA . ALA A 1 266 ? -7.092 5.147 -4.847 1.00 95.12 266 ALA A CA 1
ATOM 2180 C C . ALA A 1 266 ? -5.778 4.814 -4.114 1.00 95.12 266 ALA A C 1
ATOM 2182 O O . ALA A 1 266 ? -5.051 3.919 -4.551 1.00 95.12 266 ALA A O 1
ATOM 2183 N N . LEU A 1 267 ? -5.496 5.481 -2.986 1.00 96.88 267 LEU A N 1
ATOM 2184 C CA . LEU A 1 267 ? -4.328 5.182 -2.151 1.00 96.88 267 LEU A CA 1
ATOM 2185 C C . LEU A 1 267 ? -4.439 3.768 -1.572 1.00 96.88 267 LEU A C 1
ATOM 2187 O O . LEU A 1 267 ? -3.533 2.951 -1.735 1.00 96.88 267 LEU A O 1
ATOM 2191 N N . LEU A 1 268 ? -5.584 3.455 -0.962 1.00 98.00 268 LEU A N 1
ATOM 2192 C CA . LEU A 1 268 ? -5.822 2.142 -0.365 1.00 98.00 268 LEU A CA 1
ATOM 2193 C C . LEU A 1 268 ? -5.899 1.046 -1.432 1.00 98.00 268 LEU A C 1
ATOM 2195 O O . LEU A 1 268 ? -5.434 -0.064 -1.199 1.00 98.00 268 LEU A O 1
ATOM 2199 N N . LYS A 1 269 ? -6.411 1.351 -2.632 1.00 97.50 269 LYS A N 1
ATOM 2200 C CA . LYS A 1 269 ? -6.421 0.425 -3.773 1.00 97.50 269 LYS A CA 1
ATOM 2201 C C . LYS A 1 269 ? -4.996 0.029 -4.139 1.00 97.50 269 LYS A C 1
ATOM 2203 O O . LYS A 1 269 ? -4.733 -1.153 -4.333 1.00 97.50 269 LYS A O 1
ATOM 2208 N N . ARG A 1 270 ? -4.083 1.000 -4.217 1.00 97.12 270 ARG A N 1
ATOM 2209 C CA . ARG A 1 270 ? -2.670 0.756 -4.526 1.00 97.12 270 ARG A CA 1
ATOM 2210 C C . ARG A 1 270 ? -2.008 -0.127 -3.465 1.00 97.12 270 ARG A C 1
ATOM 2212 O O . ARG A 1 270 ? -1.373 -1.107 -3.834 1.00 97.12 270 ARG A O 1
ATOM 2219 N N . ILE A 1 271 ? -2.231 0.159 -2.180 1.00 97.94 271 ILE A N 1
ATOM 2220 C CA . ILE A 1 271 ? -1.720 -0.649 -1.056 1.00 97.94 271 ILE A CA 1
ATOM 2221 C C . ILE A 1 271 ? -2.268 -2.083 -1.104 1.00 97.94 271 ILE A C 1
ATOM 2223 O O . ILE A 1 271 ? -1.507 -3.047 -1.079 1.00 97.94 271 ILE A O 1
ATOM 2227 N N . ILE A 1 272 ? -3.589 -2.238 -1.230 1.00 98.38 272 ILE A N 1
ATOM 2228 C CA . ILE A 1 272 ? -4.250 -3.549 -1.203 1.00 98.38 272 ILE A CA 1
ATOM 2229 C C . ILE A 1 272 ? -3.858 -4.396 -2.415 1.00 98.38 272 ILE A C 1
ATOM 2231 O O . ILE A 1 272 ? -3.660 -5.601 -2.270 1.00 98.38 272 ILE A O 1
ATOM 2235 N N . LEU A 1 273 ? -3.716 -3.800 -3.602 1.00 97.00 273 LEU A N 1
ATOM 2236 C CA . LEU A 1 273 ? -3.237 -4.524 -4.780 1.00 97.00 273 LEU A CA 1
ATOM 2237 C C . LEU A 1 273 ? -1.770 -4.940 -4.647 1.00 97.00 273 LEU A C 1
ATOM 2239 O O . LEU A 1 273 ? -1.440 -6.032 -5.101 1.00 97.00 273 LEU A O 1
ATOM 2243 N N . ALA A 1 274 ? -0.925 -4.112 -4.024 1.00 97.00 274 ALA A N 1
ATOM 2244 C CA . ALA A 1 274 ? 0.494 -4.405 -3.841 1.00 97.00 274 ALA A CA 1
ATOM 2245 C C . ALA A 1 274 ? 0.739 -5.605 -2.919 1.00 97.00 274 ALA A C 1
ATOM 2247 O O . ALA A 1 274 ? 1.689 -6.335 -3.160 1.00 97.00 274 ALA A O 1
ATOM 2248 N N . SER A 1 275 ? -0.112 -5.826 -1.912 1.00 96.81 275 SER A N 1
ATOM 2249 C CA . SER A 1 275 ? 0.217 -6.756 -0.819 1.00 96.81 275 SER A CA 1
ATOM 2250 C C . SER A 1 275 ? -0.902 -7.715 -0.411 1.00 96.81 275 SER A C 1
ATOM 2252 O O . SER A 1 275 ? -0.900 -8.260 0.690 1.00 96.81 275 SER A O 1
ATOM 2254 N N . SER A 1 276 ? -1.893 -7.921 -1.282 1.00 97.62 276 SER A N 1
ATOM 2255 C CA . SER A 1 276 ? -2.933 -8.937 -1.084 1.00 97.62 276 SER A CA 1
ATOM 2256 C C . SER A 1 276 ? -3.540 -9.402 -2.405 1.00 97.62 276 SER A C 1
ATOM 2258 O O . SER A 1 276 ? -3.534 -8.681 -3.408 1.00 97.62 276 SER A O 1
ATOM 2260 N N . ASN A 1 277 ? -4.173 -10.568 -2.380 1.00 97.00 277 ASN A N 1
ATOM 2261 C CA . ASN A 1 277 ? -4.894 -11.179 -3.490 1.00 97.00 277 ASN A CA 1
ATOM 2262 C C . ASN A 1 277 ? -6.397 -11.315 -3.178 1.00 97.00 277 ASN A C 1
ATOM 2264 O O . ASN A 1 277 ? -6.805 -11.235 -2.020 1.00 97.00 277 ASN A O 1
ATOM 2268 N N . PRO A 1 278 ? -7.270 -11.489 -4.188 1.00 97.31 278 PRO A N 1
ATOM 2269 C CA . PRO A 1 278 ? -8.678 -11.803 -3.943 1.00 97.31 278 PRO A CA 1
ATOM 2270 C C . PRO A 1 278 ? -8.837 -12.999 -2.990 1.00 97.31 278 PRO A C 1
ATOM 2272 O O . PRO A 1 278 ? -8.162 -14.011 -3.149 1.00 97.31 278 PRO A O 1
ATOM 2275 N N . GLY A 1 279 ? -9.737 -12.884 -2.012 1.00 97.00 279 GLY A N 1
ATOM 2276 C CA . GLY A 1 279 ? -9.943 -13.887 -0.960 1.00 97.00 279 GLY A CA 1
ATOM 2277 C C . GLY A 1 279 ? -9.125 -13.671 0.320 1.00 97.00 279 GLY A C 1
ATOM 2278 O O . GLY A 1 279 ? -9.575 -14.117 1.378 1.00 97.00 279 GLY A O 1
ATOM 2279 N N . ASP A 1 280 ? -8.013 -12.933 0.253 1.00 98.12 280 ASP A N 1
ATOM 2280 C CA . ASP A 1 280 ? -7.192 -12.596 1.422 1.00 98.12 280 ASP A CA 1
ATOM 2281 C C . ASP A 1 280 ? -7.961 -11.749 2.447 1.00 98.12 280 ASP A C 1
ATOM 2283 O O . ASP A 1 280 ? -8.975 -11.114 2.131 1.00 98.12 280 ASP A O 1
ATOM 2287 N N . ILE A 1 281 ? -7.461 -11.730 3.684 1.00 98.38 281 ILE A N 1
ATOM 2288 C CA . ILE A 1 281 ? -7.998 -10.928 4.785 1.00 98.38 281 ILE A CA 1
ATOM 2289 C C . ILE A 1 281 ? -7.168 -9.650 4.942 1.00 98.38 281 ILE A C 1
ATOM 2291 O O . ILE A 1 281 ? -5.973 -9.707 5.233 1.00 98.38 281 ILE A O 1
ATOM 2295 N N . VAL A 1 282 ? -7.832 -8.502 4.792 1.00 98.69 282 VAL A N 1
ATOM 2296 C CA . VAL A 1 282 ? -7.281 -7.159 5.018 1.00 98.69 282 VAL A CA 1
ATOM 2297 C C . VAL A 1 282 ? -7.832 -6.600 6.328 1.00 98.69 282 VAL A C 1
ATOM 2299 O O . VAL A 1 282 ? -9.040 -6.637 6.545 1.00 98.69 282 VAL A O 1
ATOM 2302 N N . ALA A 1 283 ? -6.996 -6.053 7.203 1.00 98.56 283 ALA A N 1
ATOM 2303 C CA . ALA A 1 283 ? -7.462 -5.439 8.441 1.00 98.56 283 ALA A CA 1
ATOM 2304 C C . ALA A 1 283 ? -7.036 -3.980 8.586 1.00 98.56 283 ALA A C 1
ATOM 2306 O O . ALA A 1 283 ? -5.957 -3.585 8.148 1.00 98.56 283 ALA A O 1
ATOM 2307 N N . ASP A 1 284 ? -7.901 -3.206 9.235 1.00 98.31 284 ASP A N 1
ATOM 2308 C CA . ASP A 1 284 ? -7.645 -1.827 9.630 1.00 98.31 284 ASP A CA 1
ATOM 2309 C C . ASP A 1 284 ? -8.165 -1.592 11.049 1.00 98.31 284 ASP A C 1
ATOM 2311 O O . ASP A 1 284 ? -9.374 -1.567 11.300 1.00 98.31 284 ASP A O 1
ATOM 2315 N N . PHE A 1 285 ? -7.239 -1.465 11.996 1.00 95.75 285 PHE A N 1
ATOM 2316 C CA . PHE A 1 285 ? -7.567 -1.285 13.410 1.00 95.75 285 PHE A CA 1
ATOM 2317 C C . PHE A 1 285 ? -7.704 0.190 13.824 1.00 95.75 285 PHE A C 1
ATOM 2319 O O . PHE A 1 285 ? -7.891 0.466 15.011 1.00 95.75 285 PHE A O 1
ATOM 2326 N N . PHE A 1 286 ? -7.640 1.105 12.850 1.00 93.75 286 PHE A N 1
ATOM 2327 C CA . PHE A 1 286 ? -7.906 2.540 12.962 1.00 93.75 286 PHE A CA 1
ATOM 2328 C C . PHE A 1 286 ? -8.807 2.976 11.796 1.00 93.75 286 PHE A C 1
ATOM 2330 O O . PHE A 1 286 ? -8.492 3.900 11.047 1.00 93.75 286 PHE A O 1
ATOM 2337 N N . CYS A 1 287 ? -9.913 2.251 11.591 1.00 93.50 287 CYS A N 1
ATOM 2338 C CA . CYS A 1 287 ? -10.596 2.271 10.299 1.00 93.50 287 CYS A CA 1
ATOM 2339 C C . CYS A 1 287 ? -11.284 3.601 9.964 1.00 93.50 287 CYS A C 1
ATOM 2341 O O . CYS A 1 287 ? -11.526 3.865 8.781 1.00 93.50 287 CYS A O 1
ATOM 2343 N N . GLY A 1 288 ? -11.598 4.444 10.954 1.00 92.19 288 GLY A N 1
ATOM 2344 C CA . GLY A 1 288 ? -12.155 5.778 10.756 1.00 92.19 288 GLY A CA 1
ATOM 2345 C C . GLY A 1 288 ? -13.390 5.774 9.851 1.00 92.19 288 GLY A C 1
ATOM 2346 O O . GLY A 1 288 ? -14.439 5.219 10.169 1.00 92.19 288 GLY A O 1
ATOM 2347 N N . SER A 1 289 ? -13.255 6.395 8.680 1.00 92.31 289 SER A N 1
ATOM 2348 C CA . SER A 1 289 ? -14.303 6.456 7.646 1.00 92.31 289 SER A CA 1
ATOM 2349 C C . SER A 1 289 ? -14.541 5.149 6.864 1.00 92.31 289 SER A C 1
ATOM 2351 O O . SER A 1 289 ? -15.424 5.097 6.003 1.00 92.31 289 SER A O 1
ATOM 2353 N N . GLY A 1 290 ? -13.736 4.113 7.101 1.00 96.06 290 GLY A N 1
ATOM 2354 C CA . GLY A 1 290 ? -13.893 2.787 6.510 1.00 96.06 290 GLY A CA 1
ATOM 2355 C C . GLY A 1 290 ? -13.341 2.636 5.092 1.00 96.06 290 GLY A C 1
ATOM 2356 O O . GLY A 1 290 ? -13.722 1.684 4.408 1.00 96.06 290 GLY A O 1
ATOM 2357 N N . THR A 1 291 ? -12.469 3.540 4.619 1.00 97.38 291 THR A N 1
ATOM 2358 C CA . THR A 1 291 ? -11.918 3.478 3.250 1.00 97.38 291 THR A CA 1
ATOM 2359 C C . THR A 1 291 ? -11.241 2.137 2.969 1.00 97.38 291 THR A C 1
ATOM 2361 O O . THR A 1 291 ? -11.541 1.512 1.953 1.00 97.38 291 THR A O 1
ATOM 2364 N N . THR A 1 292 ? -10.376 1.659 3.869 1.00 98.50 292 THR A N 1
ATOM 2365 C CA . THR A 1 292 ? -9.653 0.387 3.703 1.00 98.50 292 THR A CA 1
ATOM 2366 C C . THR A 1 292 ? -10.614 -0.784 3.509 1.00 98.50 292 THR A C 1
ATOM 2368 O O . THR A 1 292 ? -10.439 -1.586 2.592 1.00 98.50 292 THR A O 1
ATOM 2371 N N . LEU A 1 293 ? -11.680 -0.844 4.314 1.00 98.38 293 LEU A N 1
ATOM 2372 C CA . LEU A 1 293 ? -12.674 -1.920 4.269 1.00 98.38 293 LEU A CA 1
ATOM 2373 C C . LEU A 1 293 ? -13.497 -1.868 2.978 1.00 98.38 293 LEU A C 1
ATOM 2375 O O . LEU A 1 293 ? -13.688 -2.889 2.323 1.00 98.38 293 LEU A O 1
ATOM 2379 N N . ALA A 1 294 ? -13.935 -0.671 2.575 1.00 98.00 294 ALA A N 1
ATOM 2380 C CA . ALA A 1 294 ? -14.683 -0.481 1.336 1.00 98.00 294 ALA A CA 1
ATOM 2381 C C . ALA A 1 294 ? -13.850 -0.878 0.107 1.00 98.00 294 ALA A C 1
ATOM 2383 O O . ALA A 1 294 ? -14.348 -1.551 -0.794 1.00 98.00 294 ALA A O 1
ATOM 2384 N N . VAL A 1 295 ? -12.568 -0.511 0.074 1.00 98.38 295 VAL A N 1
ATOM 2385 C CA . VAL A 1 295 ? -11.670 -0.897 -1.020 1.00 98.38 295 VAL A CA 1
ATOM 2386 C C . VAL A 1 295 ? -11.401 -2.400 -1.011 1.00 98.38 295 VAL A C 1
ATOM 2388 O O . VAL A 1 295 ? -11.469 -3.027 -2.068 1.00 98.38 295 VAL A O 1
ATOM 2391 N N . ALA A 1 296 ? -11.145 -2.995 0.157 1.00 98.50 296 ALA A N 1
ATOM 2392 C CA . ALA A 1 296 ? -10.966 -4.438 0.290 1.00 98.50 296 ALA A CA 1
ATOM 2393 C C . ALA A 1 296 ? -12.195 -5.202 -0.233 1.00 98.50 296 ALA A C 1
ATOM 2395 O O . ALA A 1 296 ? -12.040 -6.111 -1.050 1.00 98.50 296 ALA A O 1
ATOM 2396 N N . GLU A 1 297 ? -13.407 -4.776 0.142 1.00 98.06 297 GLU A N 1
ATOM 2397 C CA . GLU A 1 297 ? -14.672 -5.337 -0.349 1.00 98.06 297 GLU A CA 1
ATOM 2398 C C . GLU A 1 297 ? -14.770 -5.270 -1.878 1.00 98.06 297 GLU A C 1
ATOM 2400 O O . GLU A 1 297 ? -14.956 -6.302 -2.524 1.00 98.06 297 GLU A O 1
ATOM 2405 N N . LYS A 1 298 ? -14.572 -4.081 -2.466 1.00 97.75 298 LYS A N 1
ATOM 2406 C CA . LYS A 1 298 ? -14.647 -3.870 -3.925 1.00 97.75 298 LYS A CA 1
ATOM 2407 C C . LYS A 1 298 ? -13.624 -4.690 -4.704 1.00 97.75 298 LYS A C 1
ATOM 2409 O O . LYS A 1 298 ? -13.863 -5.074 -5.847 1.00 97.75 298 LYS A O 1
ATOM 2414 N N . LEU A 1 299 ? -12.473 -4.949 -4.093 1.00 97.31 299 LEU A N 1
ATOM 2415 C CA . LEU A 1 299 ? -11.406 -5.760 -4.662 1.00 97.31 299 LEU A CA 1
ATOM 2416 C C . LEU A 1 299 ? -11.567 -7.262 -4.354 1.00 97.31 299 LEU A C 1
ATOM 2418 O O . LEU A 1 299 ? -10.723 -8.056 -4.766 1.00 97.31 299 LEU A O 1
ATOM 2422 N N . GLY A 1 300 ? -12.621 -7.687 -3.654 1.00 97.19 300 GLY A N 1
ATOM 2423 C CA . GLY A 1 300 ? -12.885 -9.100 -3.367 1.00 97.19 300 GLY A CA 1
ATOM 2424 C C . GLY A 1 300 ? -12.039 -9.695 -2.234 1.00 97.19 300 GLY A C 1
ATOM 2425 O O . GLY A 1 300 ? -11.872 -10.911 -2.172 1.00 97.19 300 GLY A O 1
ATOM 2426 N N . ARG A 1 301 ? -11.496 -8.869 -1.334 1.00 97.94 301 ARG A N 1
ATOM 2427 C CA . ARG A 1 301 ? -10.776 -9.286 -0.115 1.00 97.94 301 ARG A CA 1
ATOM 2428 C C . ARG A 1 301 ? -11.720 -9.274 1.072 1.00 97.94 301 ARG A C 1
ATOM 2430 O O . ARG A 1 301 ? -12.535 -8.366 1.181 1.00 97.94 301 ARG A O 1
ATOM 2437 N N . ARG A 1 302 ? -11.644 -10.257 1.965 1.00 97.94 302 ARG A N 1
ATOM 2438 C CA . ARG A 1 302 ? -12.348 -10.198 3.258 1.00 97.94 302 ARG A CA 1
ATOM 2439 C C . ARG A 1 302 ? -11.727 -9.091 4.109 1.00 97.94 302 ARG A C 1
ATOM 2441 O O . ARG A 1 302 ? -10.553 -8.775 3.925 1.00 97.94 302 ARG A O 1
ATOM 2448 N N . TRP A 1 303 ? -12.489 -8.512 5.031 1.00 98.00 303 TRP A N 1
ATOM 2449 C CA . TRP A 1 303 ? -11.989 -7.394 5.823 1.00 98.00 303 TRP A CA 1
ATOM 2450 C C . TRP A 1 303 ? -12.373 -7.458 7.299 1.00 98.00 303 TRP A C 1
ATOM 2452 O O . TRP A 1 303 ? -13.397 -8.035 7.661 1.00 98.00 303 TRP A O 1
ATOM 2462 N N . ILE A 1 304 ? -11.525 -6.864 8.142 1.00 97.00 304 ILE A N 1
ATOM 2463 C CA . ILE A 1 304 ? -11.756 -6.646 9.575 1.00 97.00 304 ILE A CA 1
ATOM 2464 C C . ILE A 1 304 ? -11.473 -5.174 9.872 1.00 97.00 304 ILE A C 1
ATOM 2466 O O . ILE A 1 304 ? -10.410 -4.666 9.531 1.00 97.00 304 ILE A O 1
ATOM 2470 N N . GLY A 1 305 ? -12.418 -4.487 10.507 1.00 95.75 305 GLY A N 1
ATOM 2471 C CA . GLY A 1 305 ? -12.267 -3.090 10.901 1.00 95.75 305 GLY A CA 1
ATOM 2472 C C . GLY A 1 305 ? -12.499 -2.897 12.390 1.00 95.75 305 GLY A C 1
ATOM 2473 O O . GLY A 1 305 ? -13.419 -3.502 12.940 1.00 95.75 305 GLY A O 1
ATOM 2474 N N . SER A 1 306 ? -11.720 -2.031 13.033 1.00 93.06 306 SER A N 1
ATOM 2475 C CA . SER A 1 306 ? -12.053 -1.523 14.365 1.00 93.06 306 SER A CA 1
ATOM 2476 C C . SER A 1 306 ? -11.753 -0.040 14.493 1.00 93.06 306 SER A C 1
ATOM 2478 O O . SER A 1 306 ? -10.791 0.453 13.913 1.00 93.06 306 SER A O 1
ATOM 2480 N N . ASP A 1 307 ? -12.545 0.637 15.314 1.00 89.88 307 ASP A N 1
ATOM 2481 C CA . ASP A 1 307 ? -12.317 2.015 15.725 1.00 89.88 307 ASP A CA 1
ATOM 2482 C C . ASP A 1 307 ? -12.878 2.215 17.139 1.00 89.88 307 ASP A C 1
ATOM 2484 O O . ASP A 1 307 ? -13.834 1.539 17.534 1.00 89.88 307 ASP A O 1
ATOM 2488 N N . LEU A 1 308 ? -12.279 3.125 17.907 1.00 84.06 308 LEU A N 1
ATOM 2489 C CA . LEU A 1 308 ? -12.771 3.493 19.235 1.00 84.06 308 LEU A CA 1
ATOM 2490 C C . LEU A 1 308 ? -13.998 4.412 19.136 1.00 84.06 308 LEU A C 1
ATOM 2492 O O . LEU A 1 308 ? -14.885 4.368 19.992 1.00 84.06 308 LEU A O 1
ATOM 2496 N N . SER A 1 309 ? -14.067 5.236 18.089 1.00 81.69 309 SER A N 1
ATOM 2497 C CA . SER A 1 309 ? -15.155 6.180 17.885 1.00 81.69 309 SER A CA 1
ATOM 2498 C C . SER A 1 309 ? -16.406 5.470 17.383 1.00 81.69 309 SER A C 1
ATOM 2500 O O . SER A 1 309 ? -16.463 4.917 16.281 1.00 81.69 309 SER A O 1
ATOM 2502 N N . LYS A 1 310 ? -17.491 5.578 18.157 1.00 82.94 310 LYS A N 1
ATOM 2503 C CA . LYS A 1 310 ? -18.817 5.119 17.712 1.00 82.94 310 LYS A CA 1
ATOM 2504 C C . LYS A 1 310 ? -19.240 5.810 16.417 1.00 82.94 310 LYS A C 1
ATOM 2506 O O . LYS A 1 310 ? -19.934 5.200 15.608 1.00 82.94 310 LYS A O 1
ATOM 2511 N N . PHE A 1 311 ? -18.838 7.066 16.222 1.00 81.81 311 PHE A N 1
ATOM 2512 C CA . PHE A 1 311 ? -19.127 7.804 14.999 1.00 81.81 311 PHE A CA 1
ATOM 2513 C C . PHE A 1 311 ? -18.417 7.184 13.791 1.00 81.81 311 PHE A C 1
ATOM 2515 O O . PHE A 1 311 ? -19.088 6.883 12.805 1.00 81.81 311 PHE A O 1
ATOM 2522 N N . ALA A 1 312 ? -17.114 6.901 13.897 1.00 86.44 312 ALA A N 1
ATOM 2523 C CA . ALA A 1 312 ? -16.351 6.200 12.860 1.00 86.44 312 ALA A CA 1
ATOM 2524 C C . ALA A 1 312 ? -17.007 4.865 12.468 1.00 86.44 312 ALA A C 1
ATOM 2526 O O . ALA A 1 312 ? -17.238 4.601 11.285 1.00 86.44 312 ALA A O 1
ATOM 2527 N N . ILE A 1 313 ? -17.435 4.071 13.457 1.00 90.69 313 ILE A N 1
ATOM 2528 C CA . ILE A 1 313 ? -18.142 2.807 13.210 1.00 90.69 313 ILE A CA 1
ATOM 2529 C C . ILE A 1 313 ? -19.458 3.017 12.445 1.00 90.69 313 ILE A C 1
ATOM 2531 O O . ILE A 1 313 ? -19.740 2.270 11.507 1.00 90.69 313 ILE A O 1
ATOM 2535 N N . GLN A 1 314 ? -20.268 4.027 12.788 1.00 90.75 314 GLN A N 1
ATOM 2536 C CA . GLN A 1 314 ? -21.517 4.296 12.058 1.00 90.75 314 GLN A CA 1
ATOM 2537 C C . GLN A 1 314 ? -21.268 4.804 10.632 1.00 90.75 314 GLN A C 1
ATOM 2539 O O . GLN A 1 314 ? -21.958 4.371 9.707 1.00 90.75 314 GLN A O 1
ATOM 2544 N N . VAL A 1 315 ? -20.275 5.679 10.435 1.00 91.56 315 VAL A N 1
ATOM 2545 C CA . VAL A 1 315 ? -19.875 6.168 9.105 1.00 91.56 315 VAL A CA 1
ATOM 2546 C C . VAL A 1 315 ? -19.405 5.005 8.234 1.00 91.56 315 VAL A C 1
ATOM 2548 O O . VAL A 1 315 ? -19.910 4.826 7.125 1.00 91.56 315 VAL A O 1
ATOM 2551 N N . THR A 1 316 ? -18.517 4.165 8.766 1.00 94.94 316 THR A N 1
ATOM 2552 C CA . THR A 1 316 ? 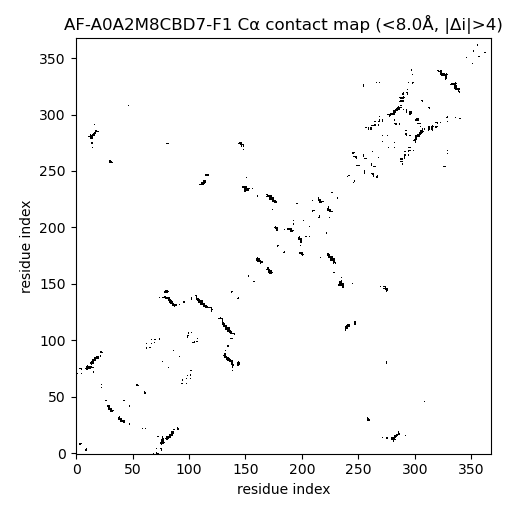-18.023 2.954 8.102 1.00 94.94 316 THR A CA 1
ATOM 2553 C C . THR A 1 316 ? -19.164 2.003 7.747 1.00 94.94 316 THR A C 1
ATOM 2555 O O . THR A 1 316 ? -19.266 1.556 6.604 1.00 94.94 316 THR A O 1
ATOM 2558 N N . ARG A 1 317 ? -20.075 1.729 8.692 1.00 95.56 317 ARG A N 1
ATOM 2559 C CA . ARG A 1 317 ? -21.245 0.871 8.457 1.00 95.56 317 ARG A CA 1
ATOM 2560 C C . ARG A 1 317 ? -22.095 1.399 7.306 1.00 95.56 317 ARG A C 1
ATOM 2562 O O . ARG A 1 317 ? -22.429 0.636 6.405 1.00 95.56 317 ARG A O 1
ATOM 2569 N N . LYS A 1 318 ? -22.449 2.688 7.338 1.00 94.62 318 LYS A N 1
ATOM 2570 C CA . LYS A 1 318 ? -23.259 3.313 6.288 1.00 94.62 318 LYS A CA 1
ATOM 2571 C C . LYS A 1 318 ? -22.558 3.214 4.932 1.00 94.62 318 LYS A C 1
ATOM 2573 O O . LYS A 1 318 ? -23.171 2.758 3.974 1.00 94.62 318 LYS A O 1
ATOM 2578 N N . ARG A 1 319 ? -21.261 3.542 4.874 1.00 94.94 319 ARG A N 1
ATOM 2579 C CA . ARG A 1 319 ? -20.440 3.431 3.656 1.00 94.94 319 ARG A CA 1
ATOM 2580 C C . ARG A 1 319 ? -20.499 2.030 3.043 1.00 94.94 319 ARG A C 1
ATOM 2582 O O . ARG A 1 319 ? -20.614 1.906 1.828 1.00 94.94 319 ARG A O 1
ATOM 2589 N N . LEU A 1 320 ? -20.413 0.987 3.869 1.00 96.44 320 LEU A N 1
ATOM 2590 C CA . LEU A 1 320 ? -20.458 -0.405 3.416 1.00 96.44 320 LEU A CA 1
ATOM 2591 C C . LEU A 1 320 ? -21.857 -0.826 2.950 1.00 96.44 320 LEU A C 1
ATOM 2593 O O . LEU A 1 320 ? -21.977 -1.489 1.924 1.00 96.44 320 LEU A O 1
ATOM 2597 N N . LEU A 1 321 ? -22.920 -0.421 3.649 1.00 95.88 321 LEU A N 1
ATOM 2598 C CA . LEU A 1 321 ? -24.298 -0.696 3.215 1.00 95.88 321 LEU A CA 1
ATOM 2599 C C . LEU A 1 321 ? -24.610 -0.021 1.866 1.00 95.88 321 LEU A C 1
ATOM 2601 O O . LEU A 1 321 ? -25.195 -0.641 0.976 1.00 95.88 321 LEU A O 1
ATOM 2605 N N . ASP A 1 322 ? -24.119 1.203 1.673 1.00 95.12 322 ASP A N 1
ATOM 2606 C CA . ASP A 1 322 ? -24.326 1.996 0.457 1.00 95.12 322 ASP A CA 1
ATOM 2607 C C . ASP A 1 322 ? -23.290 1.697 -0.650 1.00 95.12 322 ASP A C 1
ATOM 2609 O O . ASP A 1 322 ? -23.297 2.333 -1.708 1.00 95.12 322 ASP A O 1
ATOM 2613 N N . ILE A 1 323 ? -22.395 0.714 -0.458 1.00 95.44 323 ILE A N 1
ATOM 2614 C CA . ILE A 1 323 ? -21.233 0.499 -1.339 1.00 95.44 323 ILE A CA 1
ATOM 2615 C C . ILE A 1 323 ? -21.617 0.216 -2.796 1.00 95.44 323 ILE A C 1
ATOM 2617 O O . ILE A 1 323 ? -20.901 0.610 -3.716 1.00 95.44 323 ILE A O 1
ATOM 2621 N N . HIS A 1 324 ? -22.766 -0.414 -3.026 1.00 94.44 324 HIS A N 1
ATOM 2622 C CA . HIS A 1 324 ? -23.288 -0.736 -4.352 1.00 94.44 324 HIS A CA 1
ATOM 2623 C C . HIS A 1 324 ? -23.585 0.513 -5.200 1.00 94.44 324 HIS A C 1
ATOM 2625 O O . HIS A 1 324 ? -23.501 0.469 -6.426 1.00 94.44 324 HIS A O 1
ATOM 2631 N N . HIS A 1 325 ? -23.867 1.652 -4.563 1.00 93.12 325 HIS A N 1
ATOM 2632 C CA . HIS A 1 325 ? -24.070 2.931 -5.240 1.00 93.12 325 HIS A CA 1
ATOM 2633 C C . HIS A 1 325 ? -22.776 3.707 -5.505 1.00 93.12 325 HIS A C 1
ATOM 2635 O O . HIS A 1 325 ? -22.804 4.703 -6.232 1.00 93.12 325 HIS A O 1
ATOM 2641 N N . SER A 1 326 ? -21.655 3.266 -4.933 1.00 92.56 326 SER A N 1
ATOM 2642 C CA . SER A 1 326 ? -20.356 3.914 -5.102 1.00 92.56 326 SER A CA 1
ATOM 2643 C C . SER A 1 326 ? -19.706 3.569 -6.448 1.00 92.56 326 SER A C 1
ATOM 2645 O O . SER A 1 326 ? -20.158 2.677 -7.169 1.00 92.56 326 SER A O 1
ATOM 2647 N N . LYS A 1 327 ? -18.631 4.282 -6.800 1.00 91.94 327 LYS A N 1
ATOM 2648 C CA . LYS A 1 327 ? -17.853 4.005 -8.014 1.00 91.94 327 LYS A CA 1
ATOM 2649 C C . LYS A 1 327 ? -17.176 2.642 -7.962 1.00 91.94 327 LYS A C 1
ATOM 2651 O O . LYS A 1 327 ? -16.666 2.236 -6.911 1.00 91.94 327 LYS A O 1
ATOM 2656 N N . ASP A 1 328 ? -17.103 2.001 -9.121 1.00 92.38 328 ASP A N 1
ATOM 2657 C CA . ASP A 1 328 ? -16.254 0.837 -9.316 1.00 92.38 328 ASP A CA 1
ATOM 2658 C C . ASP A 1 328 ? -14.770 1.246 -9.396 1.00 92.38 328 ASP A C 1
ATOM 2660 O O . ASP A 1 328 ? -14.406 2.283 -9.958 1.00 92.38 328 ASP A O 1
ATOM 2664 N N . LEU A 1 329 ? -13.896 0.437 -8.789 1.00 91.56 329 LEU A N 1
ATOM 2665 C CA . LEU A 1 329 ? -12.456 0.717 -8.736 1.00 91.56 329 LEU A CA 1
ATOM 2666 C C . LEU A 1 329 ? -11.716 0.318 -10.013 1.00 91.56 329 LEU A C 1
ATOM 2668 O O . LEU A 1 329 ? -10.601 0.796 -10.238 1.00 91.56 329 LEU A O 1
ATOM 267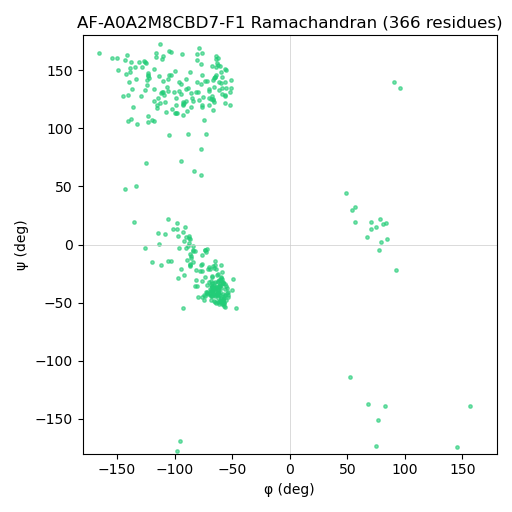2 N N . GLN A 1 330 ? -12.278 -0.588 -10.807 1.00 85.25 330 GLN A N 1
ATOM 2673 C CA . GLN A 1 330 ? -11.695 -1.111 -12.041 1.00 85.25 330 GLN A CA 1
ATOM 2674 C C . GLN A 1 330 ? -12.240 -0.372 -13.271 1.00 85.25 330 GLN A C 1
ATOM 2676 O O . GLN A 1 330 ? -11.517 -0.219 -14.249 1.00 85.25 330 GLN A O 1
ATOM 2681 N N . ASN A 1 331 ? -13.471 0.145 -13.206 1.00 86.38 331 ASN A N 1
ATOM 2682 C CA . ASN A 1 331 ? -14.103 0.927 -14.261 1.00 86.38 331 ASN A CA 1
ATOM 2683 C C . ASN A 1 331 ? -14.753 2.206 -13.704 1.00 86.38 331 ASN A C 1
ATOM 2685 O O . ASN A 1 331 ? -15.849 2.183 -13.148 1.00 86.38 331 ASN A O 1
ATOM 2689 N N . LYS A 1 332 ? -14.095 3.350 -13.917 1.00 82.06 332 LYS A N 1
ATOM 2690 C CA . LYS A 1 332 ? -14.523 4.653 -13.378 1.00 82.06 332 LYS A CA 1
ATOM 2691 C C . LYS A 1 332 ? -15.868 5.149 -13.929 1.00 82.06 332 LYS A C 1
ATOM 2693 O O . LYS A 1 332 ? -16.473 6.015 -13.297 1.00 82.06 332 LYS A O 1
ATOM 2698 N N . ASP A 1 333 ? -16.330 4.602 -15.053 1.00 87.44 333 ASP A N 1
ATOM 2699 C CA . ASP A 1 333 ? -17.580 4.991 -15.717 1.00 87.44 333 ASP A CA 1
ATOM 2700 C C . ASP A 1 333 ? -18.793 4.204 -15.203 1.00 87.44 333 ASP A C 1
ATOM 2702 O O . ASP A 1 333 ? -19.922 4.417 -15.650 1.00 87.44 333 ASP A O 1
ATOM 2706 N N . ARG A 1 334 ? -18.581 3.273 -14.265 1.00 91.62 334 ARG A N 1
ATOM 2707 C CA . ARG A 1 334 ? -19.632 2.419 -13.709 1.00 91.62 334 ARG A CA 1
ATOM 2708 C C . ARG A 1 334 ? -19.692 2.510 -12.189 1.00 91.62 334 ARG A C 1
ATOM 2710 O O . ARG A 1 334 ? -18.728 2.852 -11.501 1.00 91.62 334 ARG A O 1
ATOM 2717 N N . LYS A 1 335 ? -20.869 2.183 -11.662 1.00 92.56 335 LYS A N 1
ATOM 2718 C CA . LYS A 1 335 ? -21.044 1.895 -10.238 1.00 92.56 335 LYS A CA 1
ATOM 2719 C C . LYS A 1 335 ? -20.519 0.495 -9.934 1.00 92.56 335 LYS A C 1
ATOM 2721 O O . LYS A 1 335 ? -20.495 -0.357 -10.819 1.00 92.56 335 LYS A O 1
ATOM 2726 N N . TYR A 1 336 ? -20.138 0.271 -8.681 1.00 94.25 336 TYR A N 1
ATOM 2727 C CA . TYR A 1 336 ? -19.738 -1.045 -8.189 1.00 94.25 336 TYR A CA 1
ATOM 2728 C C . TYR A 1 336 ? -20.882 -2.069 -8.301 1.00 94.25 336 TYR A C 1
ATOM 2730 O O . TYR A 1 336 ? -20.639 -3.232 -8.609 1.00 94.25 336 TYR A O 1
ATOM 2738 N N . ASP A 1 337 ? -22.127 -1.620 -8.088 1.00 93.75 337 ASP A N 1
ATOM 2739 C CA . ASP A 1 337 ? -23.379 -2.342 -8.376 1.00 93.75 337 ASP A CA 1
ATOM 2740 C C . ASP A 1 337 ? -23.527 -3.718 -7.699 1.00 93.75 337 ASP A C 1
ATOM 2742 O O . ASP A 1 337 ? -24.337 -4.556 -8.086 1.00 93.75 337 ASP A O 1
ATOM 2746 N N . LYS A 1 338 ? -22.744 -3.960 -6.645 1.00 94.69 338 LYS A N 1
ATOM 2747 C CA . LYS A 1 338 ? -22.831 -5.156 -5.807 1.00 94.69 338 LYS A CA 1
ATOM 2748 C C . LYS A 1 338 ? -22.999 -4.739 -4.352 1.00 94.69 338 LYS A C 1
ATOM 2750 O O . LYS A 1 338 ? -22.255 -3.862 -3.899 1.00 94.69 338 LYS A O 1
ATOM 2755 N N . PRO A 1 339 ? -23.944 -5.334 -3.604 1.00 94.94 339 PRO A N 1
ATOM 2756 C CA . PRO A 1 339 ? -24.029 -5.094 -2.171 1.00 94.94 339 PRO A CA 1
ATOM 2757 C C . PRO A 1 339 ? -22.742 -5.570 -1.489 1.00 94.94 339 PRO A C 1
ATOM 2759 O O . PRO A 1 339 ? -22.056 -6.465 -1.994 1.00 94.94 339 PRO A O 1
ATOM 2762 N N . ALA A 1 340 ? -22.423 -4.991 -0.331 1.00 94.62 340 ALA A N 1
ATOM 2763 C CA . ALA A 1 340 ? -21.396 -5.564 0.528 1.00 94.62 340 ALA A CA 1
ATOM 2764 C C . ALA A 1 340 ? -21.791 -6.995 0.913 1.00 94.62 340 ALA A C 1
ATOM 2766 O O . ALA A 1 340 ? -22.970 -7.287 1.145 1.00 94.62 340 ALA A O 1
ATOM 2767 N N . ARG A 1 341 ? -20.803 -7.885 1.017 1.00 94.75 341 ARG A N 1
ATOM 2768 C CA . ARG A 1 341 ? -21.004 -9.192 1.648 1.00 94.75 341 ARG A CA 1
ATOM 2769 C C . ARG A 1 341 ? -21.546 -9.013 3.074 1.00 94.75 341 ARG A C 1
ATOM 2771 O O . ARG A 1 341 ? -21.223 -8.010 3.716 1.00 94.75 341 ARG A O 1
ATOM 2778 N N . PRO A 1 342 ? -22.344 -9.972 3.583 1.00 95.31 342 PRO A N 1
ATOM 2779 C CA . PRO A 1 342 ? -22.851 -9.917 4.949 1.00 95.31 342 PRO A CA 1
ATOM 2780 C C . PRO A 1 342 ? -21.719 -9.690 5.954 1.00 95.31 342 PRO A C 1
ATOM 2782 O O . PRO A 1 342 ? -20.691 -10.366 5.900 1.00 95.31 342 PRO A O 1
ATOM 2785 N N . PHE A 1 343 ? -21.917 -8.732 6.855 1.00 95.00 343 PHE A N 1
ATOM 2786 C CA . PHE A 1 343 ? -20.962 -8.386 7.899 1.00 95.00 343 PHE A CA 1
ATOM 2787 C C . PHE A 1 343 ? -21.690 -8.136 9.215 1.00 95.00 343 PHE A C 1
ATOM 2789 O O . PHE A 1 343 ? -22.874 -7.795 9.243 1.00 95.00 343 PHE A O 1
ATOM 2796 N N . GLU A 1 344 ? -20.957 -8.277 10.310 1.00 91.94 344 GLU A N 1
ATOM 2797 C CA . GLU A 1 344 ? -21.479 -8.120 11.659 1.00 91.94 344 GLU A CA 1
ATOM 2798 C C . GLU A 1 344 ? -20.783 -6.965 12.373 1.00 91.94 344 GLU A C 1
ATOM 2800 O O . GLU A 1 344 ? -19.618 -6.658 12.117 1.00 91.94 344 GLU A O 1
ATOM 2805 N N . LEU A 1 345 ? -21.503 -6.330 13.297 1.00 90.25 345 LEU A N 1
ATOM 2806 C CA . LEU A 1 345 ? -20.953 -5.305 14.174 1.00 90.25 345 LEU A CA 1
ATOM 2807 C C . LEU A 1 345 ? -20.833 -5.853 15.584 1.00 90.25 345 LEU A C 1
ATOM 2809 O O . LEU A 1 345 ? -21.818 -6.262 16.197 1.00 90.25 345 LEU A O 1
ATOM 2813 N N . TRP A 1 346 ? -19.612 -5.806 16.094 1.00 81.25 346 TRP A N 1
ATOM 2814 C CA . TRP A 1 346 ? -19.255 -6.343 17.392 1.00 81.25 346 TRP A CA 1
ATOM 2815 C C . TRP A 1 346 ? -18.853 -5.187 18.304 1.00 81.25 346 TRP A C 1
ATOM 2817 O O . TRP A 1 346 ? -17.990 -4.386 17.959 1.00 81.25 346 TRP A O 1
ATOM 2827 N N . ASN A 1 347 ? -19.484 -5.098 19.474 1.00 76.88 347 ASN A N 1
ATOM 2828 C CA . ASN A 1 347 ? -19.074 -4.187 20.541 1.00 76.88 347 ASN A CA 1
ATOM 2829 C C . ASN A 1 347 ? -18.336 -4.981 21.620 1.00 76.88 347 ASN A C 1
ATOM 2831 O O . ASN A 1 347 ? -18.713 -6.118 21.904 1.00 76.88 347 ASN A O 1
ATOM 2835 N N . ILE A 1 348 ? -17.340 -4.368 22.266 1.00 65.75 348 ILE A N 1
ATOM 2836 C CA . ILE A 1 348 ? -16.552 -5.009 23.336 1.00 65.75 348 ILE A CA 1
ATOM 2837 C C . ILE A 1 348 ? -17.463 -5.545 24.454 1.00 65.75 348 ILE A C 1
ATOM 2839 O O . ILE A 1 348 ? -17.274 -6.671 24.898 1.00 65.75 348 ILE A O 1
ATOM 2843 N N . GLY A 1 349 ? -18.542 -4.829 24.796 1.00 56.03 349 GLY A N 1
ATOM 2844 C CA . GLY A 1 349 ? -19.533 -5.307 25.769 1.00 56.03 349 GLY A CA 1
ATOM 2845 C C . GLY A 1 349 ? -20.256 -6.603 25.369 1.00 56.03 349 GLY A C 1
ATOM 2846 O O . GLY A 1 349 ? -20.579 -7.407 26.233 1.00 56.03 349 GLY A O 1
ATOM 2847 N N . ASN A 1 350 ? -20.461 -6.869 24.075 1.00 50.47 350 ASN A N 1
ATOM 2848 C CA . ASN A 1 350 ? -21.061 -8.132 23.617 1.00 50.47 350 ASN A CA 1
ATOM 2849 C C . ASN A 1 350 ? -20.017 -9.255 23.539 1.00 50.47 350 ASN A C 1
ATOM 2851 O O . ASN A 1 350 ? -20.327 -10.406 23.831 1.00 50.47 350 ASN A O 1
ATOM 2855 N N . TYR A 1 351 ? -18.782 -8.907 23.161 1.00 49.94 351 TYR A N 1
ATOM 2856 C CA . TYR A 1 351 ? -17.651 -9.829 23.061 1.00 49.94 351 TYR A CA 1
ATOM 2857 C C . TYR A 1 351 ? -17.307 -10.453 24.418 1.00 49.94 351 TYR A C 1
ATOM 2859 O O . TYR A 1 351 ? -17.169 -11.668 24.548 1.00 49.94 351 TYR A O 1
ATOM 2867 N N . GLU A 1 352 ? -17.177 -9.596 25.427 1.00 50.47 352 GLU A N 1
ATOM 2868 C CA . GLU A 1 352 ? -16.792 -9.979 26.776 1.00 50.47 352 GLU A CA 1
ATOM 2869 C C . GLU A 1 352 ? -17.899 -10.780 27.450 1.00 50.47 352 GLU A C 1
ATOM 2871 O O . GLU A 1 352 ? -17.624 -11.818 28.033 1.00 50.47 352 GLU A O 1
ATOM 2876 N N . THR A 1 353 ? -19.162 -10.385 27.293 1.00 50.44 353 THR A N 1
ATOM 2877 C CA . THR A 1 353 ? -20.253 -11.091 27.972 1.00 50.44 353 THR A CA 1
ATOM 2878 C C . THR A 1 353 ? -20.378 -12.537 27.500 1.00 50.44 353 THR A C 1
ATOM 2880 O O . THR A 1 353 ? -20.514 -13.411 28.340 1.00 50.44 353 THR A O 1
ATOM 2883 N N . VAL A 1 354 ? -20.270 -12.819 26.197 1.00 54.97 354 VAL A N 1
ATOM 2884 C CA . VAL A 1 354 ? -20.409 -14.195 25.680 1.00 54.97 354 VAL A CA 1
ATOM 2885 C C . VAL A 1 354 ? -19.155 -15.034 25.952 1.00 54.97 354 VAL A C 1
ATOM 2887 O O . VAL A 1 354 ? -19.262 -16.156 26.432 1.00 54.97 354 VAL A O 1
ATOM 2890 N N . TYR A 1 355 ? -17.956 -14.491 25.705 1.00 57.94 355 TYR A N 1
ATOM 2891 C CA . TYR A 1 355 ? -16.699 -15.212 25.951 1.00 57.94 355 TYR A CA 1
ATOM 2892 C C . TYR A 1 355 ? -16.435 -15.439 27.451 1.00 57.94 355 TYR A C 1
ATOM 2894 O O . TYR A 1 355 ? -15.960 -16.507 27.833 1.00 57.94 355 TYR A O 1
ATOM 2902 N N . TRP A 1 356 ? -16.737 -14.454 28.306 1.00 57.97 356 TRP A N 1
ATOM 2903 C CA . TRP A 1 356 ? -16.544 -14.550 29.756 1.00 57.97 356 TRP A CA 1
ATOM 2904 C C . TRP A 1 356 ? -17.724 -15.182 30.488 1.00 57.97 356 TRP A C 1
ATOM 2906 O O . TRP A 1 356 ? -17.515 -15.675 31.591 1.00 57.97 356 TRP A O 1
ATOM 2916 N N . GLN A 1 357 ? -18.930 -15.248 29.908 1.00 59.03 357 GLN A N 1
ATOM 2917 C CA . GLN A 1 357 ? -20.012 -16.075 30.469 1.00 59.03 357 GLN A CA 1
ATOM 2918 C C . GLN A 1 357 ? -19.571 -17.529 30.622 1.00 59.03 357 GLN A C 1
ATOM 2920 O O . GLN A 1 357 ? -19.890 -18.160 31.623 1.00 59.03 357 GLN A O 1
ATOM 2925 N N . GLU A 1 358 ? -18.804 -18.039 29.659 1.00 65.62 358 GLU A N 1
ATOM 2926 C CA . GLU A 1 358 ? -18.289 -19.410 29.677 1.00 65.62 358 GLU A CA 1
ATOM 2927 C C . GLU A 1 358 ? -16.954 -19.549 30.435 1.00 65.62 35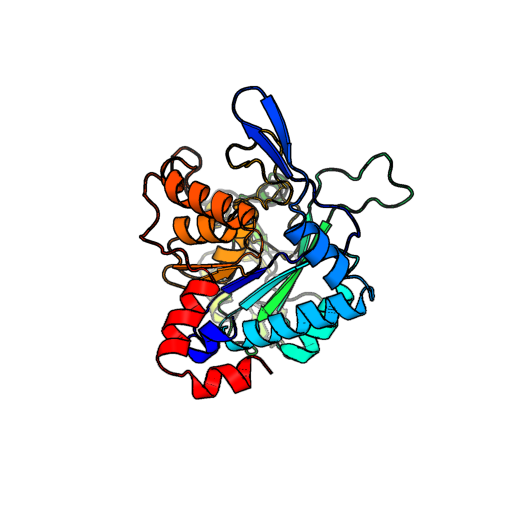8 GLU A C 1
ATOM 2929 O O . GLU A 1 358 ? -16.491 -20.666 30.652 1.00 65.62 358 GLU A O 1
ATOM 2934 N N . ARG A 1 359 ? -16.320 -18.434 30.836 1.00 65.00 359 ARG A N 1
ATOM 2935 C CA . ARG A 1 359 ? -14.978 -18.389 31.454 1.00 65.00 359 ARG A CA 1
ATOM 2936 C C . ARG A 1 359 ? -14.869 -17.324 32.556 1.00 65.00 359 ARG A C 1
ATOM 2938 O O . ARG A 1 359 ? -13.929 -16.528 32.569 1.00 65.00 359 ARG A O 1
ATOM 2945 N N . GLN A 1 360 ? -15.840 -17.284 33.472 1.00 58.34 360 GLN A N 1
ATOM 2946 C CA . GLN A 1 360 ? -15.922 -16.241 34.511 1.00 58.34 360 GLN A CA 1
ATOM 2947 C C . GLN A 1 360 ? -14.679 -16.180 35.413 1.00 58.34 360 GLN A C 1
ATOM 2949 O O . GLN A 1 360 ? -14.264 -15.088 35.799 1.00 58.34 360 GLN A O 1
ATOM 2954 N N . ASP A 1 361 ? -14.050 -17.321 35.696 1.00 62.19 361 ASP A N 1
ATOM 2955 C CA . ASP A 1 361 ? -12.876 -17.387 36.574 1.00 62.19 361 ASP A CA 1
ATOM 2956 C C . ASP A 1 361 ? -11.625 -16.754 35.932 1.00 62.19 361 ASP A C 1
ATOM 2958 O O . ASP A 1 361 ? -10.820 -16.124 36.614 1.00 62.19 361 ASP A O 1
ATOM 2962 N N . GLU A 1 362 ? -11.488 -16.843 34.604 1.00 63.47 362 GLU A N 1
ATOM 2963 C CA . GLU A 1 362 ? -10.386 -16.229 33.845 1.00 63.47 362 GLU A CA 1
ATOM 2964 C C . GLU A 1 362 ? -10.588 -14.718 33.629 1.00 63.47 362 GLU A C 1
ATOM 2966 O O . GLU A 1 362 ? -9.622 -13.983 33.411 1.00 63.47 362 GLU A O 1
ATOM 2971 N N . TYR A 1 363 ? -11.836 -14.238 33.688 1.00 54.75 363 TYR A N 1
ATOM 2972 C CA . TYR A 1 363 ? -12.175 -12.824 33.506 1.00 54.75 363 TYR A CA 1
ATOM 2973 C C . TYR A 1 363 ? -11.588 -11.947 34.612 1.00 54.75 363 TYR A C 1
ATOM 2975 O O . TYR A 1 363 ? -11.019 -10.893 34.331 1.00 54.75 363 TYR A O 1
ATOM 2983 N N . LEU A 1 364 ? -11.675 -12.403 35.866 1.00 49.94 364 LEU A N 1
ATOM 2984 C CA . LEU A 1 364 ? -11.122 -11.687 37.017 1.00 49.94 364 LEU A CA 1
ATOM 2985 C C . LEU A 1 364 ? -9.601 -11.525 36.907 1.00 49.94 364 LEU A C 1
ATOM 2987 O O . LEU A 1 364 ? -9.079 -10.477 37.265 1.00 49.94 364 LEU A O 1
ATOM 2991 N N . THR A 1 365 ? -8.900 -12.519 36.357 1.00 53.53 365 THR A N 1
ATOM 2992 C CA . THR A 1 365 ? -7.453 -12.453 36.089 1.00 53.53 365 THR A CA 1
ATOM 2993 C C . THR A 1 365 ? -7.105 -11.606 34.863 1.00 53.53 365 THR A C 1
ATOM 2995 O O . THR A 1 365 ? -5.981 -11.142 34.748 1.00 53.53 365 THR A O 1
ATOM 2998 N N . PHE A 1 366 ? -8.036 -11.410 33.925 1.00 49.59 366 PHE A N 1
ATOM 2999 C CA . PHE A 1 366 ? -7.842 -10.539 32.762 1.00 49.59 366 PHE A CA 1
ATOM 3000 C C . PHE A 1 366 ? -8.069 -9.051 33.073 1.00 49.59 366 PHE A C 1
ATOM 3002 O O . PHE A 1 366 ? -7.479 -8.199 32.413 1.00 49.59 366 PHE A O 1
ATOM 3009 N N . MET A 1 367 ? -8.948 -8.747 34.032 1.00 40.06 367 MET A N 1
ATOM 3010 C CA . MET A 1 367 ? -9.317 -7.378 34.419 1.00 40.06 367 MET A CA 1
ATOM 3011 C C . MET A 1 367 ? -8.385 -6.748 35.467 1.00 40.06 367 MET A C 1
ATOM 3013 O O . MET A 1 367 ? -8.429 -5.530 35.647 1.00 40.06 367 MET A O 1
ATOM 3017 N N . LEU A 1 368 ? -7.599 -7.569 36.169 1.00 34.19 368 LEU A N 1
ATOM 3018 C CA . LEU A 1 368 ? -6.582 -7.182 37.155 1.00 34.19 368 LEU A CA 1
ATOM 3019 C C . LEU A 1 368 ? -5.194 -7.235 36.518 1.00 34.19 368 LEU A C 1
ATOM 3021 O O . LEU A 1 368 ? -4.383 -6.338 36.839 1.00 34.19 368 LEU A O 1
#

Mean predicted aligned error: 9.24 Å

Radius of gyration: 24.66 Å; Cα contacts (8 Å, |Δi|>4): 595; chains: 1; bounding box: 62×50×76 Å

InterPro domains:
  IPR002052 DNA methylase, N-6 adenine-specific, conserved site [PS00092] (16-22)
  IPR002295 N4/N6-methyltransferase, Type III restriction-modification enzyme EcoPI Mod subunit-like [PR00506] (13-25)
  IPR002295 N4/N6-methyltransferase, Type III restriction-modification enzyme EcoPI Mod subunit-like [PR00506] (69-88)
  IPR002295 N4/N6-methyltransferase, Type III restriction-modification enzyme EcoPI Mod subunit-like [PR00506] (259-281)
  IPR002295 N4/N6-methyltransferase, Type III restriction-modification enzyme EcoPI Mod subunit-like [PR00506] (282-296)
  IPR002941 DNA methylase N-4/N-6 [PF01555] (13-316)
  IPR029063 S-adenosyl-L-methionine-dependent methyltransferase superfamily [G3DSA:3.40.50.150] (3-345)
  IPR029063 S-adenosyl-L-methionine-dependent methyltransferase superfamily [SSF53335] (10-322)

Nearest PDB structures (foldseek):
  6k0w-assembly2_A  TM=5.811E-01  e=1.933E-19  Helicobacter pylori 26695
  1eg2-assembly1_A  TM=7.624E-01  e=1.383E-14  Cereibacter sphaeroides
  6k0w-assembly1_B  TM=5.929E-01  e=5.666E-17  Helicobacter pylori 26695
  6k0w-assembly1_D  TM=6.483E-01  e=8.328E-16  Helicobacter pylori 26695
  6k0w-assembly2_C  TM=6.131E-01  e=7.981E-15  Helicobacter pylori 26695